Protein AF-0000000085038105 (afdb_homodimer)

Secondary structure (DSSP, 8-state):
-HHHHHHHHHHHHHHHHHHT--TTSBPPPHHHHHHHHT--HHHHHHHHHHHHHTTSEEEETTTEEEE-HHHHH---SB---SS--SHHHHB-BTTBPPEEEEEEEEEEEPPHHHHHHHT--TT-EEEEEEEEEEETTEEEEEEEEEEETTT-TT--HHHHTS-HHHHHHHHH---EEEEEEEEEEEPPPHHHHHHHT--TT--EEEEEEEEEETTS-EEEEEEEEEEGGG-EEEEEEEGGG-/-HHHHHHHHHHHHHHHHHHT--TTSBPPPHHHHHHHHT--HHHHHHHHHHHHHTTSEEEETTTEEEE-HHHHH---SB---SS--SHHHHB-BTTBPPEEEEEEEEEEEPPHHHHHHHT--TT-EEEEEEEEEEETTEEEEEEEEEEETTT-TT--HHHHTS-HHHHHHHHH---EEEEEEEEEEEPPPHHHHHHHT--TT--EEEEEEEEEETTS-EEEEEEEEEEGGG-EEEEEEEGGG-

Solvent-accessible surface area (backbone atoms only — not comparable to full-atom values): 25158 Å² total; per-residue (Å²): 113,73,71,50,53,40,50,49,52,38,50,49,51,51,51,39,58,74,70,54,71,41,85,82,39,46,55,75,52,56,69,57,47,12,62,73,70,70,48,52,56,66,50,38,49,51,29,54,47,52,37,34,69,62,38,44,27,44,49,30,77,97,75,45,44,30,53,32,54,64,52,71,70,55,74,42,30,64,41,85,54,76,68,37,67,42,62,71,44,16,44,46,56,81,93,44,71,62,44,50,43,72,73,43,80,46,78,42,71,42,47,74,67,49,18,61,66,51,69,47,52,85,86,37,45,22,37,40,39,29,32,40,32,21,42,86,85,37,49,41,32,44,35,39,37,38,32,46,32,89,80,49,72,83,74,42,75,74,52,60,38,45,58,56,55,60,50,42,28,70,79,69,70,44,36,36,28,32,34,40,36,36,39,33,32,42,54,44,47,75,65,48,24,67,66,45,72,40,55,73,40,40,32,24,19,33,46,35,37,41,32,17,30,73,59,37,45,60,47,33,42,38,40,36,41,27,40,19,93,64,36,37,45,71,48,53,49,59,57,79,80,104,114,74,72,51,53,41,49,48,53,38,52,50,50,52,51,38,57,76,68,54,72,43,86,82,40,48,54,74,53,55,69,56,48,11,62,74,67,69,47,51,55,66,48,37,48,52,29,53,46,52,37,35,70,60,38,45,28,43,48,31,78,96,74,47,44,31,53,32,53,64,52,69,71,54,74,42,28,64,42,84,83,55,69,38,67,42,61,71,49,17,46,45,57,82,93,44,70,62,43,48,43,71,75,43,80,47,79,44,72,41,47,75,65,49,18,63,65,50,70,47,54,86,86,37,44,24,36,42,39,31,34,40,33,20,40,86,84,37,50,40,33,44,36,39,36,37,33,47,32,91,79,48,74,81,74,42,73,73,51,60,38,45,60,57,56,59,49,43,27,70,78,69,71,44,38,37,26,30,35,40,36,35,38,33,32,41,55,43,49,74,66,47,24,67,65,46,71,38,56,72,42,37,30,24,18,35,44,36,38,40,33,18,30,73,59,39,45,60,46,34,44,38,41,35,41,26,40,19,93,64,38,37,46,72,49,54,49,59,57,79,80,104

Radius of gyration: 23.26 Å; Cα contacts (8 Å, |Δi|>4): 1024; chains: 2; bounding box: 57×68×51 Å

Sequence (484 aa):
MVDSVLKRVIHDLKQRILAGDFATKRLPDEQQLSEWYQVSRSTVKRAVNRLAEQGIVFRKRGAGTFINPFFLKNKSAFHYEGKNLGVTDSFQVGDSQPKSELLDYQVIAATPELQQDLFLESTDFVYQIKRLRLFDQRPIIIETGYIPIKILPALTPTVAQHSIFNYLQEIKGQSVSRSFLSISAEPSTREDQQLLNLSKTEPVGVMAGIFFLDDGTPFEVSNMRLHYQYLKYNTFVNLDQDMVDSVLKRVIHDLKQRILAGDFATKRLPDEQQLSEWYQVSRSTVKRAVNRLAEQGIVFRKRGAGTFINPFFLKNKSAFHYEGKNLGVTDSFQVGDSQPKSELLDYQVIAATPELQQDLFLESTDFVYQIKRLRLFDQRPIIIETGYIPIKILPALTPTVAQHSIFNYLQEIKGQSVSRSFLSISAEPSTREDQQLLNLSKTEPVGVMAGIFFLDDGTPFEVSNMRLHYQYLKYNTFVNLDQD

pLDDT: mean 92.11, std 8.6, range [42.41, 98.94]

Foldseek 3Di:
DLVVLLVVLLVVVLVCVLVCVDVVQFDDALVVSCVVSVHDSVSSVVSLVVCVQFVQWDADVPPHIGGDVCCNVFDAQFQQPDQARDCQRGGDDPPDGKWKDWPDKDKDQQDPVSCVQQVHDRRWIWIWTWIFIDDPNATWKTKTKIFTCVLPVPDDPVCVRDDPQVVSCVPPVKHFHDWDKDKDKDQDDPVRCVRRVDDRPFIWIKIWTWIAIPVGRTGMTMIMTGRHVNPRDDDDDDPVVD/DLVVLLVVLLVVVLVCVLVCVDVVQFDDALVVSCVVSVHDSVSSVVSLVVCVQFVQWDADVPPHIGGDVCPNVQDAQFQQPDLARDCQRGGDDPPDGKWKDWPDKDKDQQDPVSCVQQVHDRRWIWIWTWIFIDDPNATWKTKTKIFTCVLPVPDDPVCSRDDPQVVSCVPPVKHFHDWDKDKDKDQDDPVRCVRRVDDRPFIWIKIWTWIAIPVGRTGMTMIMTGRHVNPRDDDDDDPVVD

InterPro domains:
  IPR000524 Transcription regulator HTH, GntR [PF00392] (7-67)
  IPR000524 Transcription regulator HTH, GntR [PR00035] (27-41)
  IPR000524 Transcription regulator HTH, GntR [PR00035] (41-57)
  IPR000524 Transcription regulator HTH, GntR [PS50949] (3-70)
  IPR000524 Transcription regulator HTH, GntR [SM00345] (9-67)
  IPR000524 Transcription regulator HTH, GntR [cd07377] (7-68)
  IPR011663 UbiC transcription regulator-associated [PF07702] (97-227)
  IPR011663 UbiC transcription regulator-associated [SM00866] (93-232)
  IPR028978 Chorismate pyruvate-lyase/UbiC transcription regulator-associated domain superfamily [G3DSA:3.40.1410.10] (83-236)
  IPR028978 Chorismate pyruvate-lyase/UbiC transcription regulator-associated domain superfamily [SSF64288] (55-238)
  IPR036388 Winged helix-like DNA-binding domain superfamily [G3DSA:1.10.10.10] (3-71)
  IPR036390 Winged helix DNA-binding domain superfamily [SSF46785] (6-70)
  IPR050679 Bacterial HTH-type transcriptional regulator [PTHR44846] (8-235)

Nearest PDB structures (foldseek):
  3bwg-assembly1_B  TM=7.985E-01  e=4.172E-18  Bacillus subtilis subsp. subtilis str. 168
  3bwg-assembly1_A  TM=7.457E-01  e=4.289E-17  Bacillus subtilis subsp. subtilis str. 168
  4u0w-assembly1_A  TM=6.086E-01  e=1.790E-17  Bacillus subtilis subsp. subtilis str. 168
  2wv0-assembly4_G-2  TM=5.818E-01  e=1.155E-16  Bacillus subtilis
  2wv0-assembly3_F  TM=5.852E-01  e=1.545E-16  Bacillus subtilis

Organism: Levilactobacillus brevis (strain ATCC 367 / BCRC 12310 / CIP 105137 / JCM 1170 / LMG 11437 / NCIMB 947 / NCTC 947) (NCBI:txid387344)

Structure (mmCIF, N/CA/C/O backbone):
data_AF-0000000085038105-model_v1
#
loop_
_entity.id
_entity.type
_entity.pdbx_description
1 polymer 'Transcriptional regulator, GntR family'
#
loop_
_atom_site.group_PDB
_atom_site.id
_atom_site.type_symbol
_atom_site.label_atom_id
_atom_site.label_alt_id
_atom_site.label_comp_id
_atom_site.label_asym_id
_atom_site.label_entity_id
_atom_site.label_seq_id
_atom_site.pdbx_PDB_ins_code
_atom_site.Cartn_x
_atom_site.Cartn_y
_atom_site.Cartn_z
_atom_site.occupancy
_atom_site.B_iso_or_equiv
_atom_site.auth_seq_id
_atom_site.auth_comp_id
_atom_site.auth_asym_id
_atom_site.auth_atom_id
_atom_site.pdbx_PDB_model_num
ATOM 1 N N . MET A 1 1 ? -21.484 -1.63 22.109 1 42.41 1 MET A N 1
ATOM 2 C CA . MET A 1 1 ? -21.422 -2.963 22.703 1 42.41 1 MET A CA 1
ATOM 3 C C . MET A 1 1 ? -21.016 -4.004 21.672 1 42.41 1 MET A C 1
ATOM 5 O O . MET A 1 1 ? -20.188 -4.875 21.953 1 42.41 1 MET A O 1
ATOM 9 N N . VAL A 1 2 ? -21.906 -4.199 20.578 1 44.44 2 VAL A N 1
ATOM 10 C CA . VAL A 1 2 ? -21.812 -5.172 19.5 1 44.44 2 VAL A CA 1
ATOM 11 C C . VAL A 1 2 ? -20.453 -5.043 18.812 1 44.44 2 VAL A C 1
ATOM 13 O O . VAL A 1 2 ? -19.812 -6.051 18.5 1 44.44 2 VAL A O 1
ATOM 16 N N . ASP A 1 3 ? -19.969 -3.752 18.609 1 64.38 3 ASP A N 1
ATOM 17 C CA . ASP A 1 3 ? -18.734 -3.387 17.938 1 64.38 3 ASP A CA 1
ATOM 18 C C . ASP A 1 3 ? -17.516 -3.844 18.719 1 64.38 3 ASP A C 1
ATOM 20 O O . ASP A 1 3 ? -16.516 -4.289 18.141 1 64.38 3 ASP A O 1
ATOM 24 N N . SER A 1 4 ? -17.844 -4.188 19.984 1 78.94 4 SER A N 1
ATOM 25 C CA . SER A 1 4 ? -16.75 -4.52 20.891 1 78.94 4 SER A CA 1
ATOM 26 C C . SER A 1 4 ? -16.406 -6.004 20.812 1 78.94 4 SER A C 1
ATOM 28 O O . SER A 1 4 ? -15.234 -6.375 20.781 1 78.94 4 SER A O 1
ATOM 30 N N . VAL A 1 5 ? -17.531 -6.832 20.719 1 88.94 5 VAL A N 1
ATOM 31 C CA . VAL A 1 5 ? -17.297 -8.273 20.703 1 88.94 5 VAL A CA 1
ATOM 32 C C . VAL A 1 5 ? -16.609 -8.672 19.406 1 88.94 5 VAL A C 1
ATOM 34 O O . VAL A 1 5 ? -15.664 -9.469 19.406 1 88.94 5 VAL A O 1
ATOM 37 N N . LEU A 1 6 ? -17.125 -8.148 18.328 1 90.81 6 LEU A N 1
ATOM 38 C CA . LEU A 1 6 ? -16.531 -8.414 17.031 1 90.81 6 LEU A CA 1
ATOM 39 C C . LEU A 1 6 ? -15.055 -8.062 17.031 1 90.81 6 LEU A C 1
ATOM 41 O O . LEU A 1 6 ? -14.227 -8.867 16.578 1 90.81 6 LEU A O 1
ATOM 45 N N . LYS A 1 7 ? -14.781 -6.938 17.547 1 88 7 LYS A N 1
ATOM 46 C CA . LYS A 1 7 ? -13.398 -6.488 17.594 1 88 7 LYS A CA 1
ATOM 47 C C . LYS A 1 7 ? -12.547 -7.434 18.438 1 88 7 LYS A C 1
ATOM 49 O O . LYS A 1 7 ? -11.398 -7.727 18.094 1 88 7 LYS A O 1
ATOM 54 N N . ARG A 1 8 ? -13.141 -7.84 19.484 1 90.69 8 ARG A N 1
ATOM 55 C CA . ARG A 1 8 ? -12.43 -8.758 20.375 1 90.69 8 ARG A CA 1
ATOM 56 C C . ARG A 1 8 ? -12.133 -10.078 19.672 1 90.69 8 ARG A C 1
ATOM 58 O O . ARG A 1 8 ? -11.023 -10.609 19.797 1 90.69 8 ARG A O 1
ATOM 65 N N . VAL A 1 9 ? -13.102 -10.609 19.031 1 94.19 9 VAL A N 1
ATOM 66 C CA . VAL A 1 9 ? -12.938 -11.875 18.328 1 94.19 9 VAL A CA 1
ATOM 67 C C . VAL A 1 9 ? -11.867 -11.727 17.25 1 94.19 9 VAL A C 1
ATOM 69 O O . VAL A 1 9 ? -10.984 -12.578 17.125 1 94.19 9 VAL A O 1
ATOM 72 N N . ILE A 1 10 ? -11.953 -10.641 16.484 1 92.12 10 ILE A N 1
ATOM 73 C CA . ILE A 1 10 ? -10.992 -10.383 15.422 1 92.12 10 ILE A CA 1
ATOM 74 C C . ILE A 1 10 ? -9.578 -10.305 16.016 1 92.12 10 ILE A C 1
ATOM 76 O O . ILE A 1 10 ? -8.656 -10.953 15.5 1 92.12 10 ILE A O 1
ATOM 80 N N . HIS A 1 11 ? -9.477 -9.586 17.047 1 89 11 HIS A N 1
ATOM 81 C CA . HIS A 1 11 ? -8.18 -9.391 17.688 1 89 11 HIS A CA 1
ATOM 82 C C . HIS A 1 11 ? -7.613 -10.711 18.188 1 89 11 HIS A C 1
ATOM 84 O O . HIS A 1 11 ? -6.449 -11.031 17.938 1 89 11 HIS A O 1
ATOM 90 N N . ASP A 1 12 ? -8.391 -11.414 18.859 1 93.44 12 ASP A N 1
ATOM 91 C CA . ASP A 1 12 ? -7.926 -12.672 19.422 1 93.44 12 ASP A CA 1
ATOM 92 C C . ASP A 1 12 ? -7.547 -13.664 18.312 1 93.44 12 ASP A C 1
ATOM 94 O O . ASP A 1 12 ? -6.516 -14.336 18.406 1 93.44 12 ASP A O 1
ATOM 98 N N . LEU A 1 13 ? -8.336 -13.773 17.375 1 94.12 13 LEU A N 1
ATOM 99 C CA . LEU A 1 13 ? -8.055 -14.688 16.266 1 94.12 13 LEU A CA 1
ATOM 100 C C . LEU A 1 13 ? -6.742 -14.32 15.578 1 94.12 13 LEU A C 1
ATOM 102 O O . LEU A 1 13 ? -5.938 -15.195 15.258 1 94.12 13 LEU A O 1
ATOM 106 N N . LYS A 1 14 ? -6.578 -13.023 15.344 1 90.12 14 LYS A N 1
ATOM 107 C CA . LYS A 1 14 ? -5.336 -12.555 14.734 1 90.12 14 LYS A CA 1
ATOM 108 C C . LYS A 1 14 ? -4.129 -12.938 15.586 1 90.12 14 LYS A C 1
ATOM 110 O O . LYS A 1 14 ? -3.111 -13.391 15.062 1 90.12 14 LYS A O 1
ATOM 115 N N . GLN A 1 15 ? -4.234 -12.828 16.859 1 89.44 15 GLN A N 1
ATOM 116 C CA . GLN A 1 15 ? -3.148 -13.172 17.781 1 89.44 15 GLN A CA 1
ATOM 117 C C . GLN A 1 15 ? -2.855 -14.664 17.75 1 89.44 15 GLN A C 1
ATOM 119 O O . GLN A 1 15 ? -1.692 -15.078 17.766 1 89.44 15 GLN A O 1
ATOM 124 N N . ARG A 1 16 ? -3.855 -15.414 17.703 1 92.75 16 ARG A N 1
ATOM 125 C CA . ARG A 1 16 ? -3.688 -16.859 17.656 1 92.75 16 ARG A CA 1
ATOM 126 C C . ARG A 1 16 ? -3.029 -17.297 16.359 1 92.75 16 ARG A C 1
ATOM 128 O O . ARG A 1 16 ? -2.191 -18.203 16.344 1 92.75 16 ARG A O 1
ATOM 135 N N . ILE A 1 17 ? -3.395 -16.641 15.312 1 92.12 17 ILE A N 1
ATOM 136 C CA . ILE A 1 17 ? -2.795 -16.938 14.016 1 92.12 17 ILE A CA 1
ATOM 137 C C . ILE A 1 17 ? -1.301 -16.609 14.055 1 92.12 17 ILE A C 1
ATOM 139 O O . ILE A 1 17 ? -0.475 -17.438 13.641 1 92.12 17 ILE A O 1
ATOM 143 N N . LEU A 1 18 ? -1.013 -15.484 14.617 1 86.62 18 LEU A N 1
ATOM 144 C CA . LEU A 1 18 ? 0.376 -15.039 14.68 1 86.62 18 LEU A CA 1
ATOM 145 C C . LEU A 1 18 ? 1.188 -15.945 15.609 1 86.62 18 LEU A C 1
ATOM 147 O O . LEU A 1 18 ? 2.379 -16.156 15.383 1 86.62 18 LEU A O 1
ATOM 151 N N . ALA A 1 19 ? 0.519 -16.516 16.594 1 89.25 19 ALA A N 1
ATOM 152 C CA . ALA A 1 19 ? 1.173 -17.375 17.578 1 89.25 19 ALA A CA 1
ATOM 153 C C . ALA A 1 19 ? 1.364 -18.797 17.047 1 89.25 19 ALA A C 1
ATOM 155 O O . ALA A 1 19 ? 2.035 -19.609 17.672 1 89.25 19 ALA A O 1
ATOM 156 N N . GLY A 1 20 ? 0.79 -19.047 15.945 1 89 20 GLY A N 1
ATOM 157 C CA . GLY A 1 20 ? 0.942 -20.359 15.344 1 89 20 GLY A CA 1
ATOM 158 C C . GLY A 1 20 ? 0.026 -21.406 15.961 1 89 20 GLY A C 1
ATOM 159 O O . GLY A 1 20 ? 0.342 -22.594 15.953 1 89 20 GLY A O 1
ATOM 160 N N . ASP A 1 21 ? -1.088 -20.969 16.422 1 91.75 21 ASP A N 1
ATOM 161 C CA . ASP A 1 21 ? -2 -21.859 17.141 1 91.75 21 ASP A CA 1
ATOM 162 C C . ASP A 1 21 ? -2.672 -22.828 16.172 1 91.75 21 ASP A C 1
ATOM 164 O O . ASP A 1 21 ? -3.264 -23.828 16.594 1 91.75 21 ASP A O 1
ATOM 168 N N . PHE A 1 22 ? -2.578 -22.594 14.953 1 92.5 22 PHE A N 1
ATOM 169 C CA . PHE A 1 22 ? -3.23 -23.453 13.961 1 92.5 22 PHE A CA 1
ATOM 170 C C . PHE A 1 22 ? -2.199 -24.203 13.125 1 92.5 22 PHE A C 1
ATOM 172 O O . PHE A 1 22 ? -1.758 -23.703 12.086 1 92.5 22 PHE A O 1
ATOM 179 N N . ALA A 1 23 ? -1.963 -25.359 13.453 1 84.06 23 ALA A N 1
ATOM 180 C CA . ALA A 1 23 ? -0.87 -26.156 12.906 1 84.06 23 ALA A CA 1
ATOM 181 C C . ALA A 1 23 ? -1.077 -26.422 11.414 1 84.06 23 ALA A C 1
ATOM 183 O O . ALA A 1 23 ? -0.118 -26.438 10.641 1 84.06 23 ALA A O 1
ATOM 184 N N . THR A 1 24 ? -2.273 -26.641 11.008 1 82.81 24 THR A N 1
ATOM 185 C CA . THR A 1 24 ? -2.551 -27.016 9.625 1 82.81 24 THR A CA 1
ATOM 186 C C . THR A 1 24 ? -2.775 -25.766 8.773 1 82.81 24 THR A C 1
ATOM 188 O O . THR A 1 24 ? -3.129 -25.859 7.598 1 82.81 24 THR A O 1
ATOM 191 N N . LYS A 1 25 ? -2.6 -24.609 9.312 1 87.31 25 LYS A N 1
ATOM 192 C CA . LYS A 1 25 ? -2.861 -23.328 8.664 1 87.31 25 LYS A CA 1
ATOM 193 C C . LYS A 1 25 ? -4.32 -23.203 8.227 1 87.31 25 LYS A C 1
ATOM 195 O O . LYS A 1 25 ? -4.648 -22.422 7.336 1 87.31 25 LYS A O 1
ATOM 200 N N . ARG A 1 26 ? -5.133 -24.047 8.805 1 93 26 ARG A N 1
ATOM 201 C CA . ARG A 1 26 ? -6.578 -24.016 8.586 1 93 26 ARG A CA 1
ATOM 202 C C . ARG A 1 26 ? -7.309 -23.562 9.844 1 93 26 ARG A C 1
ATOM 204 O O . ARG A 1 26 ? -7.016 -24.031 10.945 1 93 26 ARG A O 1
ATOM 211 N N . LEU A 1 27 ? -8.211 -22.609 9.625 1 95.12 27 LEU A N 1
ATOM 212 C CA . LEU A 1 27 ? -9.031 -22.188 10.75 1 95.12 27 LEU A CA 1
ATOM 213 C C . LEU A 1 27 ? -10.156 -23.188 11.016 1 95.12 27 LEU A C 1
ATOM 215 O O . LEU A 1 27 ? -10.656 -23.812 10.086 1 95.12 27 LEU A O 1
ATOM 219 N N . PRO A 1 28 ? -10.57 -23.25 12.281 1 95.19 28 PRO A N 1
ATOM 220 C CA . PRO A 1 28 ? -11.812 -23.984 12.547 1 95.19 28 PRO A CA 1
ATOM 221 C C . PRO A 1 28 ? -13 -23.406 11.781 1 95.19 28 PRO A C 1
ATOM 223 O O . PRO A 1 28 ? -12.969 -22.234 11.359 1 95.19 28 PRO A O 1
ATOM 226 N N . ASP A 1 29 ? -13.945 -24.25 11.57 1 93.62 29 ASP A N 1
ATOM 227 C CA . ASP A 1 29 ? -15.109 -23.75 10.844 1 93.62 29 ASP A CA 1
ATOM 228 C C . ASP A 1 29 ? -15.906 -22.766 11.703 1 93.62 29 ASP A C 1
ATOM 230 O O . ASP A 1 29 ? -15.602 -22.578 12.883 1 93.62 29 ASP A O 1
ATOM 234 N N . GLU A 1 30 ? -16.875 -22.125 11.086 1 93.62 30 GLU A N 1
ATOM 235 C CA . GLU A 1 30 ? -17.609 -21.047 11.734 1 93.62 30 GLU A CA 1
ATOM 236 C C . GLU A 1 30 ? -18.375 -21.547 12.953 1 93.62 30 GLU A C 1
ATOM 238 O O . GLU A 1 30 ? -18.5 -20.844 13.953 1 93.62 30 GLU A O 1
ATOM 243 N N . GLN A 1 31 ? -18.891 -22.781 12.891 1 95 31 GLN A N 1
ATOM 244 C CA . GLN A 1 31 ? -19.594 -23.359 14.031 1 95 31 GLN A CA 1
ATOM 245 C C . GLN A 1 31 ? -18.656 -23.562 15.211 1 95 31 GLN A C 1
ATOM 247 O O . GLN A 1 31 ? -18.984 -23.203 16.344 1 95 31 GLN A O 1
ATOM 252 N N . GLN A 1 32 ? -17.562 -24.109 14.977 1 96.69 32 GLN A N 1
ATOM 253 C CA . GLN A 1 32 ? -16.562 -24.344 16 1 96.69 32 GLN A CA 1
ATOM 254 C C . GLN A 1 32 ? -16.109 -23.047 16.641 1 96.69 32 GLN A C 1
ATOM 256 O O . GLN A 1 32 ? -15.969 -22.953 17.859 1 96.69 32 GLN A O 1
ATOM 261 N N . LEU A 1 33 ? -15.859 -22.016 15.844 1 96.38 33 LEU A N 1
ATOM 262 C CA . LEU A 1 33 ? -15.414 -20.719 16.344 1 96.38 33 LEU A CA 1
ATOM 263 C C . LEU A 1 33 ? -16.5 -20.062 17.188 1 96.38 33 LEU A C 1
ATOM 265 O O . LEU A 1 33 ? -16.203 -19.406 18.188 1 96.38 33 LEU A O 1
ATOM 269 N N . SER A 1 34 ? -17.672 -20.219 16.688 1 96.94 34 SER A N 1
ATOM 270 C CA . SER A 1 34 ? -18.797 -19.703 17.453 1 96.94 34 SER A CA 1
ATOM 271 C C . SER A 1 34 ? -18.844 -20.297 18.859 1 96.94 34 SER A C 1
ATOM 273 O O . SER A 1 34 ? -19.047 -19.594 19.844 1 96.94 34 SER A O 1
ATOM 275 N N . GLU A 1 35 ? -18.656 -21.531 18.969 1 96.88 35 GLU A N 1
ATOM 276 C CA . GLU A 1 35 ? -18.641 -22.234 20.25 1 96.88 35 GLU A CA 1
ATOM 277 C C . GLU A 1 35 ? -17.453 -21.812 21.094 1 96.88 35 GLU A C 1
ATOM 279 O O . GLU A 1 35 ? -17.594 -21.562 22.297 1 96.88 35 GLU A O 1
ATOM 284 N N . TRP A 1 36 ? -16.359 -21.672 20.469 1 95.25 36 TRP A N 1
ATOM 285 C CA . TRP A 1 36 ? -15.117 -21.312 21.156 1 95.25 36 TRP A CA 1
ATOM 286 C C . TRP A 1 36 ? -15.234 -19.938 21.812 1 95.25 36 TRP A C 1
ATOM 288 O O . TRP A 1 36 ? -14.836 -19.766 22.953 1 95.25 36 TRP A O 1
ATOM 298 N N . TYR A 1 37 ? -15.82 -19.031 21.062 1 95.75 37 TYR A N 1
ATOM 299 C CA . TYR A 1 37 ? -15.867 -17.656 21.531 1 95.75 37 TYR A CA 1
ATOM 300 C C . TYR A 1 37 ? -17.188 -17.344 22.219 1 95.75 37 TYR A C 1
ATOM 302 O O . TYR A 1 37 ? -17.391 -16.266 22.766 1 95.75 37 TYR A O 1
ATOM 310 N N . GLN A 1 38 ? -18.094 -18.266 22.078 1 96.31 38 GLN A N 1
ATOM 311 C CA . GLN A 1 38 ? -19.422 -18.094 22.656 1 96.31 38 GLN A CA 1
ATOM 312 C C . GLN A 1 38 ? -20.109 -16.859 22.078 1 96.31 38 GLN A C 1
ATOM 314 O O . GLN A 1 38 ? -20.609 -16.016 22.844 1 96.31 38 GLN A O 1
ATOM 319 N N . VAL A 1 39 ? -20.047 -16.781 20.766 1 96.81 39 VAL A N 1
ATOM 320 C CA . VAL A 1 39 ? -20.703 -15.719 20.031 1 96.81 39 VAL A CA 1
ATOM 321 C C . VAL A 1 39 ? -21.516 -16.312 18.875 1 96.81 39 VAL A C 1
ATOM 323 O O . VAL A 1 39 ? -21.406 -17.5 18.578 1 96.81 39 VAL A O 1
ATOM 326 N N . SER A 1 40 ? -22.375 -15.5 18.281 1 95.75 40 SER A N 1
ATOM 327 C CA . SER A 1 40 ? -23.219 -15.961 17.188 1 95.75 40 SER A CA 1
ATOM 328 C C . SER A 1 40 ? -22.375 -16.312 15.961 1 95.75 40 SER A C 1
ATOM 330 O O . SER A 1 40 ? -21.25 -15.828 15.805 1 95.75 40 SER A O 1
ATOM 332 N N . ARG A 1 41 ? -22.984 -17.141 15.148 1 95 41 ARG A N 1
ATOM 333 C CA . ARG A 1 41 ? -22.359 -17.484 13.875 1 95 41 ARG A CA 1
ATOM 334 C C . ARG A 1 41 ? -22.172 -16.25 13.008 1 95 41 ARG A C 1
ATOM 336 O O . ARG A 1 41 ? -21.188 -16.125 12.273 1 95 41 ARG A O 1
ATOM 343 N N . SER A 1 42 ? -23.078 -15.375 13.172 1 95.25 42 SER A N 1
ATOM 344 C CA . SER A 1 42 ? -23 -14.148 12.391 1 95.25 42 SER A CA 1
ATOM 345 C C . SER A 1 42 ? -21.797 -13.305 12.812 1 95.25 42 SER A C 1
ATOM 347 O O . SER A 1 42 ? -21.141 -12.703 11.969 1 95.25 42 SER A O 1
ATOM 349 N N . THR A 1 43 ? -21.531 -13.297 14.062 1 95.19 43 THR A N 1
ATOM 350 C CA . THR A 1 43 ? -20.375 -12.578 14.594 1 95.19 43 THR A CA 1
ATOM 351 C C . THR A 1 43 ? -19.078 -13.195 14.094 1 95.19 43 THR A C 1
ATOM 353 O O . THR A 1 43 ? -18.172 -12.484 13.656 1 95.19 43 THR A O 1
ATOM 356 N N . VAL A 1 44 ? -19.062 -14.461 14.109 1 95.62 44 VAL A N 1
ATOM 357 C CA . VAL A 1 44 ? -17.875 -15.172 13.648 1 95.62 44 VAL A CA 1
ATOM 358 C C . VAL A 1 44 ? -17.672 -14.938 12.156 1 95.62 44 VAL A C 1
ATOM 360 O O . VAL A 1 44 ? -16.562 -14.672 11.703 1 95.62 44 VAL A O 1
ATOM 363 N N . LYS A 1 45 ? -18.781 -15.016 11.453 1 94.81 45 LYS A N 1
ATOM 364 C CA . LYS A 1 45 ? -18.703 -14.781 10.016 1 94.81 45 LYS A CA 1
ATOM 365 C C . LYS A 1 45 ? -18.156 -13.398 9.703 1 94.81 45 LYS A C 1
ATOM 367 O O . LYS A 1 45 ? -17.281 -13.242 8.836 1 94.81 45 LYS A O 1
ATOM 372 N N . ARG A 1 46 ? -18.578 -12.484 10.422 1 93.5 46 ARG A N 1
ATOM 373 C CA . ARG A 1 46 ? -18.109 -11.117 10.242 1 93.5 46 ARG A CA 1
ATOM 374 C C . ARG A 1 46 ? -16.625 -11 10.602 1 93.5 46 ARG A C 1
ATOM 376 O O . ARG A 1 46 ? -15.875 -10.312 9.906 1 93.5 46 ARG A O 1
ATOM 383 N N . ALA A 1 47 ? -16.281 -11.633 11.609 1 94.44 47 ALA A N 1
ATOM 384 C CA . ALA A 1 47 ? -14.883 -11.594 12.047 1 94.44 47 ALA A CA 1
ATOM 385 C C . ALA A 1 47 ? -13.961 -12.219 11.008 1 94.44 47 ALA A C 1
ATOM 387 O O . ALA A 1 47 ? -12.945 -11.625 10.633 1 94.44 47 ALA A O 1
ATOM 388 N N . VAL A 1 48 ? -14.383 -13.336 10.531 1 94.19 48 VAL A N 1
ATOM 389 C CA . VAL A 1 48 ? -13.578 -14.055 9.547 1 94.19 48 VAL A CA 1
ATOM 390 C C . VAL A 1 48 ? -13.539 -13.273 8.242 1 94.19 48 VAL A C 1
ATOM 392 O O . VAL A 1 48 ? -12.5 -13.203 7.582 1 94.19 48 VAL A O 1
ATOM 395 N N . ASN A 1 49 ? -14.648 -12.641 7.926 1 90.19 49 ASN A N 1
ATOM 396 C CA . ASN A 1 49 ? -14.688 -11.805 6.734 1 90.19 49 ASN A CA 1
ATOM 397 C C . ASN A 1 49 ? -13.727 -10.617 6.844 1 90.19 49 ASN A C 1
ATOM 399 O O . ASN A 1 49 ? -13.055 -10.266 5.871 1 90.19 49 ASN A O 1
ATOM 403 N N . ARG A 1 50 ? -13.664 -10.062 7.961 1 88.12 50 ARG A N 1
ATOM 404 C CA . ARG A 1 50 ? -12.758 -8.953 8.188 1 88.12 50 ARG A CA 1
ATOM 405 C C . ARG A 1 50 ? -11.305 -9.391 8.023 1 88.12 50 ARG A C 1
ATOM 407 O O . ARG A 1 50 ? -10.5 -8.68 7.414 1 88.12 50 ARG A O 1
ATOM 414 N N . LEU A 1 51 ? -11.008 -10.523 8.539 1 90.56 51 LEU A N 1
ATOM 415 C CA . LEU A 1 51 ? -9.664 -11.055 8.391 1 90.56 51 LEU A CA 1
ATOM 416 C C . LEU A 1 51 ? -9.344 -11.344 6.926 1 90.56 51 LEU A C 1
ATOM 418 O O . LEU A 1 51 ? -8.219 -11.141 6.477 1 90.56 51 LEU A O 1
ATOM 422 N N . ALA A 1 52 ? -10.367 -11.781 6.25 1 88.81 52 ALA A N 1
ATOM 423 C CA . ALA A 1 52 ? -10.203 -12.062 4.824 1 88.81 52 ALA A CA 1
ATOM 424 C C . ALA A 1 52 ? -9.977 -10.773 4.035 1 88.81 52 ALA A C 1
ATOM 426 O O . ALA A 1 52 ? -9.141 -10.734 3.125 1 88.81 52 ALA A O 1
ATOM 427 N N . GLU A 1 53 ? -10.641 -9.766 4.445 1 82.12 53 GLU A N 1
ATOM 428 C CA . GLU A 1 53 ? -10.523 -8.461 3.791 1 82.12 53 GLU A CA 1
ATOM 429 C C . GLU A 1 53 ? -9.141 -7.855 4.008 1 82.12 53 GLU A C 1
ATOM 431 O O . GLU A 1 53 ? -8.727 -6.961 3.271 1 82.12 53 GLU A O 1
ATOM 436 N N . GLN A 1 54 ? -8.492 -8.375 4.98 1 82.31 54 GLN A N 1
ATOM 437 C CA . GLN A 1 54 ? -7.148 -7.898 5.281 1 82.31 54 GLN A CA 1
ATOM 438 C C . GLN A 1 54 ? -6.09 -8.828 4.703 1 82.31 54 GLN A C 1
ATOM 440 O O . GLN A 1 54 ? -4.891 -8.594 4.867 1 82.31 54 GLN A O 1
ATOM 445 N N . GLY A 1 55 ? -6.594 -9.875 4.098 1 87.19 55 GLY A N 1
ATOM 446 C CA . GLY A 1 55 ? -5.676 -10.82 3.482 1 87.19 55 GLY A CA 1
ATOM 447 C C . GLY A 1 55 ? -5.023 -11.758 4.484 1 87.19 55 GLY A C 1
ATOM 448 O O . GLY A 1 55 ? -4.039 -12.43 4.164 1 87.19 55 GLY A O 1
ATOM 449 N N . ILE A 1 56 ? -5.496 -11.781 5.672 1 89 56 ILE A N 1
ATOM 450 C CA . ILE A 1 56 ? -4.922 -12.617 6.723 1 89 56 ILE A CA 1
ATOM 451 C C . ILE A 1 56 ? -5.305 -14.07 6.496 1 89 56 ILE A C 1
ATOM 453 O O . ILE A 1 56 ? -4.496 -14.977 6.723 1 89 56 ILE A O 1
ATOM 457 N N . VAL A 1 57 ? -6.555 -14.227 6.039 1 92.56 57 VAL A N 1
ATOM 458 C CA . VAL A 1 57 ? -7.039 -15.562 5.695 1 92.56 57 VAL A CA 1
ATOM 459 C C . VAL A 1 57 ? -7.684 -15.531 4.309 1 92.56 57 VAL A C 1
ATOM 461 O O . VAL A 1 57 ? -7.969 -14.461 3.773 1 92.56 57 VAL A O 1
ATOM 464 N N . PHE A 1 58 ? -7.812 -16.641 3.727 1 89 58 PHE A N 1
ATOM 465 C CA . PHE A 1 58 ? -8.562 -16.766 2.484 1 89 58 PHE A CA 1
ATOM 466 C C . PHE A 1 58 ? -9.469 -18 2.514 1 89 58 PHE A C 1
ATOM 468 O O . PHE A 1 58 ? -9.125 -19.016 3.127 1 89 58 PHE A O 1
ATOM 475 N N . ARG A 1 59 ? -10.617 -17.875 1.845 1 88 59 ARG A N 1
ATOM 476 C CA . ARG A 1 59 ? -11.602 -18.953 1.774 1 88 59 ARG A CA 1
ATOM 477 C C . ARG A 1 59 ? -11.492 -19.703 0.454 1 88 59 ARG A C 1
ATOM 479 O O . ARG A 1 59 ? -11.367 -19.094 -0.608 1 88 59 ARG A O 1
ATOM 486 N N . LYS A 1 60 ? -11.367 -20.953 0.582 1 82.62 60 LYS A N 1
ATOM 487 C CA . LYS A 1 60 ? -11.469 -21.828 -0.58 1 82.62 60 LYS A CA 1
ATOM 488 C C . LYS A 1 60 ? -12.812 -22.547 -0.612 1 82.62 60 LYS A C 1
ATOM 490 O O . LYS A 1 60 ? -13.133 -23.312 0.3 1 82.62 60 LYS A O 1
ATOM 495 N N . ARG A 1 61 ? -13.453 -22.234 -1.691 1 81.44 61 ARG A N 1
ATOM 496 C CA . ARG A 1 61 ? -14.789 -22.812 -1.804 1 81.44 61 ARG A CA 1
ATOM 497 C C . ARG A 1 61 ? -14.758 -24.312 -1.615 1 81.44 61 ARG A C 1
ATOM 499 O O . ARG A 1 61 ? -13.984 -25.016 -2.27 1 81.44 61 ARG A O 1
ATOM 506 N N . GLY A 1 62 ? -15.578 -24.719 -0.73 1 81.44 62 GLY A N 1
ATOM 507 C CA . GLY A 1 62 ? -15.75 -26.141 -0.497 1 81.44 62 GLY A CA 1
ATOM 508 C C . GLY A 1 62 ? -14.648 -26.75 0.358 1 81.44 62 GLY A C 1
ATOM 509 O O . GLY A 1 62 ? -14.703 -27.922 0.723 1 81.44 62 GLY A O 1
ATOM 510 N N . ALA A 1 63 ? -13.617 -25.984 0.721 1 85.5 63 ALA A N 1
ATOM 511 C CA . ALA A 1 63 ? -12.477 -26.531 1.453 1 85.5 63 ALA A CA 1
ATOM 512 C C . ALA A 1 63 ? -12.359 -25.906 2.836 1 85.5 63 ALA A C 1
ATOM 514 O O . ALA A 1 63 ? -12.039 -26.578 3.812 1 85.5 63 ALA A O 1
ATOM 515 N N . GLY A 1 64 ? -12.68 -24.609 2.896 1 90.62 64 GLY A N 1
ATOM 516 C CA . GLY A 1 64 ? -12.602 -23.953 4.191 1 90.62 64 GLY A CA 1
ATOM 517 C C . GLY A 1 64 ? -11.812 -22.656 4.16 1 90.62 64 GLY A C 1
ATOM 518 O O . GLY A 1 64 ? -11.672 -22.047 3.104 1 90.62 64 GLY A O 1
ATOM 519 N N . THR A 1 65 ? -11.445 -22.203 5.434 1 93.5 65 THR A N 1
ATOM 520 C CA . THR A 1 65 ? -10.711 -20.953 5.594 1 93.5 65 THR A CA 1
ATOM 521 C C . THR A 1 65 ? -9.266 -21.219 6 1 93.5 65 THR A C 1
ATOM 523 O O . THR A 1 65 ? -9.016 -21.938 6.969 1 93.5 65 THR A O 1
ATOM 526 N N . PHE A 1 66 ? -8.375 -20.672 5.277 1 93.62 66 PHE A N 1
ATOM 527 C CA . PHE A 1 66 ? -6.961 -20.953 5.484 1 93.62 66 PHE A CA 1
ATOM 528 C C . PHE A 1 66 ? -6.203 -19.672 5.812 1 93.62 66 PHE A C 1
ATOM 530 O O . PHE A 1 66 ? -6.57 -18.594 5.348 1 93.62 66 PHE A O 1
ATOM 537 N N . ILE A 1 67 ? -5.109 -19.844 6.535 1 92.94 67 ILE A N 1
ATOM 538 C CA . ILE A 1 67 ? -4.242 -18.734 6.883 1 92.94 67 ILE A CA 1
ATOM 539 C C . ILE A 1 67 ? -3.299 -18.422 5.719 1 92.94 67 ILE A C 1
ATOM 541 O O . ILE A 1 67 ? -2.711 -19.344 5.133 1 92.94 67 ILE A O 1
ATOM 545 N N . ASN A 1 68 ? -3.215 -17.172 5.418 1 90.12 68 ASN A N 1
ATOM 546 C CA . ASN A 1 68 ? -2.303 -16.734 4.367 1 90.12 68 ASN A CA 1
ATOM 547 C C . ASN A 1 68 ? -0.847 -16.828 4.812 1 90.12 68 ASN A C 1
ATOM 549 O O . ASN A 1 68 ? -0.422 -16.109 5.723 1 90.12 68 ASN A O 1
ATOM 553 N N . PRO A 1 69 ? -0.112 -17.641 4.168 1 88.06 69 PRO A N 1
ATOM 554 C CA . PRO A 1 69 ? 1.281 -17.797 4.594 1 88.06 69 PRO A CA 1
ATOM 555 C C . PRO A 1 69 ? 2.084 -16.5 4.473 1 88.06 69 PRO A C 1
ATOM 557 O O . PRO A 1 69 ? 3.02 -16.281 5.246 1 88.06 69 PRO A O 1
ATOM 560 N N . PHE A 1 70 ? 1.716 -15.695 3.541 1 87.19 70 PHE A N 1
ATOM 561 C CA . PHE A 1 70 ? 2.469 -14.469 3.34 1 87.19 70 PHE A CA 1
ATOM 562 C C . PHE A 1 70 ? 2.205 -13.477 4.469 1 87.19 70 PHE A C 1
ATOM 564 O O . PHE A 1 70 ? 3.047 -12.633 4.773 1 87.19 70 PHE A O 1
ATOM 571 N N . PHE A 1 71 ? 1.092 -13.562 5.047 1 86.25 71 PHE A N 1
ATOM 572 C CA . PHE A 1 71 ? 0.82 -12.758 6.234 1 86.25 71 PHE A CA 1
ATOM 573 C C . PHE A 1 71 ? 1.74 -13.156 7.379 1 86.25 71 PHE A C 1
ATOM 575 O O . PHE A 1 71 ? 2.268 -12.297 8.086 1 86.25 71 PHE A O 1
ATOM 582 N N . LEU A 1 72 ? 2.02 -14.383 7.477 1 83.94 72 LEU A N 1
ATOM 583 C CA . LEU A 1 72 ? 2.855 -14.898 8.555 1 83.94 72 LEU A CA 1
ATOM 584 C C . LEU A 1 72 ? 4.328 -14.594 8.297 1 83.94 72 LEU A C 1
ATOM 586 O O . LEU A 1 72 ? 5.082 -14.312 9.227 1 83.94 72 LEU A O 1
ATOM 590 N N . LYS A 1 73 ? 4.707 -14.656 7.105 1 81.75 73 LYS A N 1
ATOM 591 C CA . LYS A 1 73 ? 6.109 -14.516 6.723 1 81.75 73 LYS A CA 1
ATOM 592 C C . LYS A 1 73 ? 6.531 -13.047 6.734 1 81.75 73 LYS A C 1
ATOM 594 O O . LYS A 1 73 ? 7.688 -12.734 7.027 1 81.75 73 LYS A O 1
ATOM 599 N N . ASN A 1 74 ? 5.605 -12.273 6.316 1 72.25 74 ASN A N 1
ATOM 600 C CA . ASN A 1 74 ? 5.992 -10.875 6.102 1 72.25 74 ASN A CA 1
ATOM 601 C C . ASN A 1 74 ? 5.477 -9.977 7.219 1 72.25 74 ASN A C 1
ATOM 603 O O . ASN A 1 74 ? 4.523 -9.219 7.023 1 72.25 74 ASN A O 1
ATOM 607 N N . LYS A 1 75 ? 6.254 -10.078 8.242 1 73.38 75 LYS A N 1
ATOM 608 C CA . LYS A 1 75 ? 5.879 -9.203 9.352 1 73.38 75 LYS A CA 1
ATOM 609 C C . LYS A 1 75 ? 6.211 -7.746 9.031 1 73.38 75 LYS A C 1
ATOM 611 O O . LYS A 1 75 ? 7.383 -7.379 8.938 1 73.38 75 LYS A O 1
ATOM 616 N N . SER A 1 76 ? 5.18 -7.039 8.633 1 77.38 76 SER A N 1
ATOM 617 C CA . SER A 1 76 ? 5.328 -5.617 8.328 1 77.38 76 SER A CA 1
ATOM 618 C C . SER A 1 76 ? 5.652 -4.816 9.586 1 77.38 76 SER A C 1
ATOM 620 O O . SER A 1 76 ? 5.191 -5.156 10.68 1 77.38 76 SER A O 1
ATOM 622 N N . ALA A 1 77 ? 6.562 -3.859 9.359 1 81.12 77 ALA A N 1
ATOM 623 C CA . ALA A 1 77 ? 6.801 -2.918 10.453 1 81.12 77 ALA A CA 1
ATOM 624 C C . ALA A 1 77 ? 5.598 -1.999 10.656 1 81.12 77 ALA A C 1
ATOM 626 O O . ALA A 1 77 ? 5.488 -1.325 11.68 1 81.12 77 ALA A O 1
ATOM 627 N N . PHE A 1 78 ? 4.766 -1.978 9.695 1 82.5 78 PHE A N 1
ATOM 628 C CA . PHE A 1 78 ? 3.605 -1.099 9.75 1 82.5 78 PHE A CA 1
ATOM 629 C C . PHE A 1 78 ? 2.391 -1.839 10.297 1 82.5 78 PHE A C 1
ATOM 631 O O . PHE A 1 78 ? 1.929 -2.812 9.703 1 82.5 78 PHE A O 1
ATOM 638 N N . HIS A 1 79 ? 2.002 -1.471 11.453 1 78.19 79 HIS A N 1
ATOM 639 C CA . HIS A 1 79 ? 0.855 -2.039 12.156 1 78.19 79 HIS A CA 1
ATOM 640 C C . HIS A 1 79 ? -0.063 -0.945 12.688 1 78.19 79 HIS A C 1
ATOM 642 O O . HIS A 1 79 ? 0.398 -0.003 13.336 1 78.19 79 HIS A O 1
ATOM 648 N N . TYR A 1 80 ? -1.209 -0.926 12.312 1 75.69 80 TYR A N 1
ATOM 649 C CA . TYR A 1 80 ? -2.148 0.123 12.695 1 75.69 80 TYR A CA 1
ATOM 650 C C . TYR A 1 80 ? -2.945 -0.283 13.93 1 75.69 80 TYR A C 1
ATOM 652 O O . TYR A 1 80 ? -4.074 -0.764 13.82 1 75.69 80 TYR A O 1
ATOM 660 N N . GLU A 1 81 ? -2.139 -0.26 15.031 1 69.69 81 GLU A N 1
ATOM 661 C CA . GLU A 1 81 ? -2.766 -0.573 16.312 1 69.69 81 GLU A CA 1
ATOM 662 C C . GLU A 1 81 ? -3.059 0.696 17.109 1 69.69 81 GLU A C 1
ATOM 664 O O . GLU A 1 81 ? -2.305 1.668 17.031 1 69.69 81 GLU A O 1
ATOM 669 N N . GLY A 1 82 ? -4.324 1.123 17.219 1 73.5 82 GLY A N 1
ATOM 670 C CA . GLY A 1 82 ? -4.684 2.283 18.016 1 73.5 82 GLY A CA 1
ATOM 671 C C . GLY A 1 82 ? -5.648 3.219 17.312 1 73.5 82 GLY A C 1
ATOM 672 O O . GLY A 1 82 ? -6.312 2.824 16.344 1 73.5 82 GLY A O 1
ATOM 673 N N . LYS A 1 83 ? -5.566 4.512 17.891 1 83.12 83 LYS A N 1
ATOM 674 C CA . LYS A 1 83 ? -6.516 5.5 17.391 1 83.12 83 LYS A CA 1
ATOM 675 C C . LYS A 1 83 ? -5.852 6.441 16.391 1 83.12 83 LYS A C 1
ATOM 677 O O . LYS A 1 83 ? -6.535 7.152 15.648 1 83.12 83 LYS A O 1
ATOM 682 N N . ASN A 1 84 ? -4.426 6.402 16.422 1 92.31 84 ASN A N 1
ATOM 683 C CA . ASN A 1 84 ? -3.693 7.332 15.562 1 92.31 84 ASN A CA 1
ATOM 684 C C . ASN A 1 84 ? -2.807 6.598 14.562 1 92.31 84 ASN A C 1
ATOM 686 O O . ASN A 1 84 ? -2.365 5.477 14.828 1 92.31 84 ASN A O 1
ATOM 690 N N . LEU A 1 85 ? -2.492 7.27 13.406 1 93 85 LEU A N 1
ATOM 691 C CA . LEU A 1 85 ? -1.704 6.691 12.328 1 93 85 LEU A CA 1
ATOM 692 C C . LEU A 1 85 ? -0.258 7.172 12.391 1 93 85 LEU A C 1
ATOM 694 O O . LEU A 1 85 ? 0.535 6.883 11.484 1 93 85 LEU A O 1
ATOM 698 N N . GLY A 1 86 ? 0.159 7.758 13.367 1 92.75 86 GLY A N 1
ATOM 699 C CA . GLY A 1 86 ? 1.521 8.266 13.43 1 92.75 86 GLY A CA 1
ATOM 700 C C . GLY A 1 86 ? 2.557 7.172 13.609 1 92.75 86 GLY A C 1
ATOM 701 O O . GLY A 1 86 ? 2.211 6.02 13.883 1 92.75 86 GLY A O 1
ATOM 702 N N . VAL A 1 87 ? 3.805 7.492 13.445 1 92.88 87 VAL A N 1
ATOM 703 C CA . VAL A 1 87 ? 4.922 6.559 13.531 1 92.88 87 VAL A CA 1
ATOM 704 C C . VAL A 1 87 ? 4.891 5.824 14.867 1 92.88 87 VAL A C 1
ATOM 706 O O . VAL A 1 87 ? 5.016 4.598 14.914 1 92.88 87 VAL A O 1
ATOM 709 N N . THR A 1 88 ? 4.641 6.539 15.898 1 90.88 88 THR A N 1
ATOM 710 C CA . THR A 1 88 ? 4.66 5.973 17.25 1 90.88 88 THR A CA 1
ATOM 711 C C . THR A 1 88 ? 3.631 4.855 17.375 1 90.88 88 THR A C 1
ATOM 713 O O . THR A 1 88 ? 3.912 3.809 17.969 1 90.88 88 THR A O 1
ATOM 716 N N . ASP A 1 89 ? 2.527 5.031 16.766 1 89.19 89 ASP A N 1
ATOM 717 C CA . ASP A 1 89 ? 1.429 4.09 16.953 1 89.19 89 ASP A CA 1
ATOM 718 C C . ASP A 1 89 ? 1.429 3.025 15.852 1 89.19 89 ASP A C 1
ATOM 720 O O . ASP A 1 89 ? 0.838 1.956 16.016 1 89.19 89 ASP A O 1
ATOM 724 N N . SER A 1 90 ? 2.057 3.307 14.742 1 89.12 90 SER A N 1
ATOM 725 C CA . SER A 1 90 ? 1.784 2.488 13.562 1 89.12 90 SER A CA 1
ATOM 726 C C . SER A 1 90 ? 3.039 1.758 13.094 1 89.12 90 SER A C 1
ATOM 728 O O . SER A 1 90 ? 2.957 0.828 12.289 1 89.12 90 SER A O 1
ATOM 730 N N . PHE A 1 91 ? 4.188 2.215 13.562 1 88.5 91 PHE A N 1
ATOM 731 C CA . PHE A 1 91 ? 5.445 1.599 13.156 1 88.5 91 PHE A CA 1
ATOM 732 C C . PHE A 1 91 ? 6.09 0.861 14.32 1 88.5 91 PHE A C 1
ATOM 734 O O . PHE A 1 91 ? 6.289 1.437 15.398 1 88.5 91 PHE A O 1
ATOM 741 N N . GLN A 1 92 ? 6.305 -0.391 14.102 1 84.19 92 GLN A N 1
ATOM 742 C CA . GLN A 1 92 ? 6.875 -1.188 15.188 1 84.19 92 GLN A CA 1
ATOM 743 C C . GLN A 1 92 ? 8.062 -2.008 14.695 1 84.19 92 GLN A C 1
ATOM 745 O O . GLN A 1 92 ? 7.953 -2.758 13.727 1 84.19 92 GLN A O 1
ATOM 750 N N . VAL A 1 93 ? 9.133 -1.756 15.297 1 81.75 93 VAL A N 1
ATOM 751 C CA . VAL A 1 93 ? 10.336 -2.559 15.117 1 81.75 93 VAL A CA 1
ATOM 752 C C . VAL A 1 93 ? 10.758 -3.164 16.453 1 81.75 93 VAL A C 1
ATOM 754 O O . VAL A 1 93 ? 11.18 -2.447 17.359 1 81.75 93 VAL A O 1
ATOM 757 N N . GLY A 1 94 ? 10.625 -4.434 16.516 1 76.44 94 GLY A N 1
ATOM 758 C CA . GLY A 1 94 ? 10.898 -5.035 17.812 1 76.44 94 GLY A CA 1
ATOM 759 C C . GLY A 1 94 ? 9.867 -4.668 18.859 1 76.44 94 GLY A C 1
ATOM 760 O O . GLY A 1 94 ? 8.672 -4.562 18.562 1 76.44 94 GLY A O 1
ATOM 761 N N . ASP A 1 95 ? 10.219 -4.676 20.125 1 75.31 95 ASP A N 1
ATOM 762 C CA . ASP A 1 95 ? 9.281 -4.461 21.219 1 75.31 95 ASP A CA 1
ATOM 763 C C . ASP A 1 95 ? 9.383 -3.033 21.75 1 75.31 95 ASP A C 1
ATOM 765 O O . ASP A 1 95 ? 8.719 -2.682 22.734 1 75.31 95 ASP A O 1
ATOM 769 N N . SER A 1 96 ? 10.133 -2.244 21.031 1 75.12 96 SER A N 1
ATOM 770 C CA . SER A 1 96 ? 10.398 -0.937 21.609 1 75.12 96 SER A CA 1
ATOM 771 C C . SER A 1 96 ? 9.625 0.163 20.891 1 75.12 96 SER A C 1
ATOM 773 O O . SER A 1 96 ? 9.359 0.062 19.688 1 75.12 96 SER A O 1
ATOM 775 N N . GLN A 1 97 ? 9.273 1.181 21.703 1 81.81 97 GLN A N 1
ATOM 776 C CA . GLN A 1 97 ? 8.734 2.416 21.141 1 81.81 97 GLN A CA 1
ATOM 777 C C . GLN A 1 97 ? 9.836 3.25 20.5 1 81.81 97 GLN A C 1
ATOM 779 O O . GLN A 1 97 ? 10.977 3.244 20.953 1 81.81 97 GLN A O 1
ATOM 784 N N . PRO A 1 98 ? 9.406 3.971 19.484 1 90.75 98 PRO A N 1
ATOM 785 C CA . PRO A 1 98 ? 10.43 4.797 18.844 1 90.75 98 PRO A CA 1
ATOM 786 C C . PRO A 1 98 ? 10.828 6.004 19.688 1 90.75 98 PRO A C 1
ATOM 788 O O . PRO A 1 98 ? 10 6.555 20.422 1 90.75 98 PRO A O 1
ATOM 791 N N . LYS A 1 99 ? 12.047 6.301 19.688 1 93.81 99 LYS A N 1
ATOM 792 C CA . LYS A 1 99 ? 12.562 7.574 20.188 1 93.81 99 LYS A CA 1
ATOM 793 C C . LYS A 1 99 ? 12.672 8.594 19.062 1 93.81 99 LYS A C 1
ATOM 795 O O . LYS A 1 99 ? 12.852 8.234 17.906 1 93.81 99 LYS A O 1
ATOM 800 N N . SER A 1 100 ? 12.555 9.852 19.422 1 96.75 100 SER A N 1
ATOM 801 C CA . SER A 1 100 ? 12.625 10.914 18.422 1 96.75 100 SER A CA 1
ATOM 802 C C . SER A 1 100 ? 13.727 11.914 18.75 1 96.75 100 SER A C 1
ATOM 804 O O . SER A 1 100 ? 13.836 12.367 19.891 1 96.75 100 SER A O 1
ATOM 806 N N . GLU A 1 101 ? 14.523 12.203 17.844 1 97.88 101 GLU A N 1
ATOM 807 C CA . GLU A 1 101 ? 15.469 13.312 17.922 1 97.88 101 GLU A CA 1
ATOM 808 C C . GLU A 1 101 ? 15.047 14.453 17 1 97.88 101 GLU A C 1
ATOM 810 O O . GLU A 1 101 ? 14.914 14.266 15.781 1 97.88 101 GLU A O 1
ATOM 815 N N . LEU A 1 102 ? 14.836 15.586 17.609 1 98.56 102 LEU A N 1
ATOM 816 C CA . LEU A 1 102 ? 14.445 16.766 16.828 1 98.56 102 LEU A CA 1
ATOM 817 C C . LEU A 1 102 ? 15.641 17.344 16.094 1 98.56 102 LEU A C 1
ATOM 819 O O . LEU A 1 102 ? 16.594 17.812 16.719 1 98.56 102 LEU A O 1
ATOM 823 N N . LEU A 1 103 ? 15.617 17.297 14.789 1 98.69 103 LEU A N 1
ATOM 824 C CA . LEU A 1 103 ? 16.719 17.797 13.969 1 98.69 103 LEU A CA 1
ATOM 825 C C . LEU A 1 103 ? 16.5 19.266 13.617 1 98.69 103 LEU A C 1
ATOM 827 O O . LEU A 1 103 ? 17.469 20.016 13.453 1 98.69 103 LEU A O 1
ATOM 831 N N . ASP A 1 104 ? 15.289 19.656 13.398 1 98.5 104 ASP A N 1
ATOM 832 C CA . ASP A 1 104 ? 14.953 21.031 13.023 1 98.5 104 ASP A CA 1
ATOM 833 C C . ASP A 1 104 ? 13.516 21.375 13.406 1 98.5 104 ASP A C 1
ATOM 835 O O . ASP A 1 104 ? 12.656 20.484 13.445 1 98.5 104 ASP A O 1
ATOM 839 N N . TYR A 1 105 ? 13.281 22.531 13.773 1 98.56 105 TYR A N 1
ATOM 840 C CA . TYR A 1 105 ? 11.992 23.078 14.148 1 98.56 105 TYR A CA 1
ATOM 841 C C . TYR A 1 105 ? 11.875 24.531 13.711 1 98.56 105 TYR A C 1
ATOM 843 O O . TYR A 1 105 ? 12.602 25.406 14.203 1 98.56 105 TYR A O 1
ATOM 851 N N . GLN A 1 106 ? 10.945 24.797 12.773 1 98.31 106 GLN A N 1
ATOM 852 C CA . GLN A 1 106 ? 10.75 26.141 12.242 1 98.31 106 GLN A CA 1
ATOM 853 C C . GLN A 1 106 ? 9.266 26.453 12.039 1 98.31 106 GLN A C 1
ATOM 855 O O . GLN A 1 106 ? 8.445 25.531 11.992 1 98.31 106 GLN A O 1
ATOM 860 N N . VAL A 1 107 ? 9.008 27.719 12.078 1 98.31 107 VAL A N 1
ATOM 861 C CA . VAL A 1 107 ? 7.719 28.219 11.594 1 98.31 107 VAL A CA 1
ATOM 862 C C . VAL A 1 107 ? 7.91 28.953 10.273 1 98.31 107 VAL A C 1
ATOM 864 O O . VAL A 1 107 ? 8.758 29.844 10.164 1 98.31 107 VAL A O 1
ATOM 867 N N . ILE A 1 108 ? 7.18 28.547 9.289 1 98.44 108 ILE A N 1
ATOM 868 C CA . ILE A 1 108 ? 7.309 29.188 7.984 1 98.44 108 ILE A CA 1
ATOM 869 C C . ILE A 1 108 ? 5.926 29.547 7.441 1 98.44 108 ILE A C 1
ATOM 871 O O . ILE A 1 108 ? 4.922 28.953 7.859 1 98.44 108 ILE A O 1
ATOM 875 N N . ALA A 1 109 ? 5.883 30.531 6.531 1 98.25 109 ALA A N 1
ATOM 876 C CA . ALA A 1 109 ? 4.652 30.766 5.781 1 98.25 109 ALA A CA 1
ATOM 877 C C . ALA A 1 109 ? 4.312 29.562 4.898 1 98.25 109 ALA A C 1
ATOM 879 O O . ALA A 1 109 ? 5.199 28.953 4.293 1 98.25 109 ALA A O 1
ATOM 880 N N . ALA A 1 110 ? 3.025 29.25 4.82 1 98.12 110 ALA A N 1
ATOM 881 C CA . ALA A 1 110 ? 2.621 28.156 3.947 1 98.12 110 ALA A CA 1
ATOM 882 C C . ALA A 1 110 ? 2.947 28.469 2.488 1 98.12 110 ALA A C 1
ATOM 884 O O . ALA A 1 110 ? 2.506 29.484 1.95 1 98.12 110 ALA A O 1
ATOM 885 N N . THR A 1 111 ? 3.756 27.609 1.811 1 97.62 111 THR A N 1
ATOM 886 C CA . THR A 1 111 ? 4.004 27.75 0.38 1 97.62 111 THR A CA 1
ATOM 887 C C . THR A 1 111 ? 2.725 27.531 -0.417 1 97.62 111 THR A C 1
ATOM 889 O O . THR A 1 111 ? 1.754 26.969 0.104 1 97.62 111 THR A O 1
ATOM 892 N N . PRO A 1 112 ? 2.697 27.891 -1.665 1 96 112 PRO A N 1
ATOM 893 C CA . PRO A 1 112 ? 1.508 27.625 -2.479 1 96 112 PRO A CA 1
ATOM 894 C C . PRO A 1 112 ? 1.123 26.141 -2.492 1 96 112 PRO A C 1
ATOM 896 O O . PRO A 1 112 ? -0.064 25.812 -2.449 1 96 112 PRO A O 1
ATOM 899 N N . GLU A 1 113 ? 2.104 25.297 -2.504 1 94.81 113 GLU A N 1
ATOM 900 C CA . GLU A 1 113 ? 1.838 23.859 -2.482 1 94.81 113 GLU A CA 1
ATOM 901 C C . GLU A 1 113 ? 1.203 23.438 -1.161 1 94.81 113 GLU A C 1
ATOM 903 O O . GLU A 1 113 ? 0.213 22.703 -1.149 1 94.81 113 GLU A O 1
ATOM 908 N N . LEU A 1 114 ? 1.729 23.906 -0.105 1 96.69 114 LEU A N 1
ATOM 909 C CA . LEU A 1 114 ? 1.193 23.578 1.21 1 96.69 114 LEU A CA 1
ATOM 910 C C . LEU A 1 114 ? -0.208 24.156 1.387 1 96.69 114 LEU A C 1
ATOM 912 O O . LEU A 1 114 ? -1.063 23.531 2.02 1 96.69 114 LEU A O 1
ATOM 916 N N . GLN A 1 115 ? -0.417 25.422 0.907 1 95.5 115 GLN A N 1
ATOM 917 C CA . GLN A 1 115 ? -1.749 26.016 0.943 1 95.5 115 GLN A CA 1
ATOM 918 C C . GLN A 1 115 ? -2.777 25.109 0.282 1 95.5 115 GLN A C 1
ATOM 920 O O . GLN A 1 115 ? -3.846 24.859 0.844 1 95.5 115 GLN A O 1
ATOM 925 N N . GLN A 1 116 ? -2.395 24.578 -0.853 1 90.94 116 GLN A N 1
ATOM 926 C CA . GLN A 1 116 ? -3.291 23.688 -1.581 1 90.94 116 GLN A CA 1
ATOM 927 C C . GLN A 1 116 ? -3.496 22.375 -0.826 1 90.94 116 GLN A C 1
ATOM 929 O O . GLN A 1 116 ? -4.633 21.938 -0.636 1 90.94 116 GLN A O 1
ATOM 934 N N . ASP A 1 117 ? -2.408 21.719 -0.377 1 92.31 117 ASP A N 1
ATOM 935 C CA . ASP A 1 117 ? -2.457 20.391 0.221 1 92.31 117 ASP A CA 1
ATOM 936 C C . ASP A 1 117 ? -3.207 20.406 1.551 1 92.31 117 ASP A C 1
ATOM 938 O O . ASP A 1 117 ? -3.975 19.5 1.853 1 92.31 117 ASP A O 1
ATOM 942 N N . LEU A 1 118 ? -3 21.5 2.309 1 94.56 118 LEU A N 1
ATOM 943 C CA . LEU A 1 118 ? -3.537 21.562 3.664 1 94.56 118 LEU A CA 1
ATOM 944 C C . LEU A 1 118 ? -4.734 22.5 3.732 1 94.56 118 LEU A C 1
ATOM 946 O O . LEU A 1 118 ? -5.242 22.781 4.82 1 94.56 118 LEU A O 1
ATOM 950 N N . PHE A 1 119 ? -5.109 22.984 2.561 1 89.88 119 PHE A N 1
ATOM 951 C CA . PHE A 1 119 ? -6.262 23.875 2.455 1 89.88 119 PHE A CA 1
ATOM 952 C C . PHE A 1 119 ? -6.102 25.078 3.369 1 89.88 119 PHE A C 1
ATOM 954 O O . PHE A 1 119 ? -6.996 25.391 4.156 1 89.88 119 PHE A O 1
ATOM 961 N N . LEU A 1 120 ? -5.039 25.734 3.209 1 94.56 120 LEU A N 1
ATOM 962 C CA . LEU A 1 120 ? -4.703 26.906 4.012 1 94.56 120 LEU A CA 1
ATOM 963 C C . LEU A 1 120 ? -4.801 28.188 3.182 1 94.56 120 LEU A C 1
ATOM 965 O O . LEU A 1 120 ? -4.82 28.125 1.949 1 94.56 120 LEU A O 1
ATOM 969 N N . GLU A 1 121 ? -4.914 29.312 3.891 1 95 121 GLU A N 1
ATOM 970 C CA . GLU A 1 121 ? -4.871 30.625 3.27 1 95 121 GLU A CA 1
ATOM 971 C C . GLU A 1 121 ? -3.434 31.125 3.121 1 95 121 GLU A C 1
ATOM 973 O O . GLU A 1 121 ? -2.52 30.594 3.754 1 95 121 GLU A O 1
ATOM 978 N N . SER A 1 122 ? -3.293 32.125 2.283 1 95.62 122 SER A N 1
ATOM 979 C CA . SER A 1 122 ? -1.968 32.656 2.01 1 95.62 122 SER A CA 1
ATOM 980 C C . SER A 1 122 ? -1.353 33.281 3.266 1 95.62 122 SER A C 1
ATOM 982 O O . SER A 1 122 ? -0.132 33.438 3.357 1 95.62 122 SER A O 1
ATOM 984 N N . THR A 1 123 ? -2.139 33.594 4.289 1 97.19 123 THR A N 1
ATOM 985 C CA . THR A 1 123 ? -1.659 34.219 5.508 1 97.19 123 THR A CA 1
ATOM 986 C C . THR A 1 123 ? -1.358 33.188 6.586 1 97.19 123 THR A C 1
ATOM 988 O O . THR A 1 123 ? -0.869 33.531 7.664 1 97.19 123 THR A O 1
ATOM 991 N N . ASP A 1 124 ? -1.581 31.969 6.328 1 97.56 124 ASP A N 1
ATOM 992 C CA . ASP A 1 124 ? -1.41 30.938 7.34 1 97.56 124 ASP A CA 1
ATOM 993 C C . ASP A 1 124 ? 0.051 30.5 7.441 1 97.56 124 ASP A C 1
ATOM 995 O O . ASP A 1 124 ? 0.799 30.578 6.465 1 97.56 124 ASP A O 1
ATOM 999 N N . PHE A 1 125 ? 0.404 30.094 8.656 1 98.5 125 PHE A N 1
ATOM 1000 C CA . PHE A 1 125 ? 1.731 29.562 8.93 1 98.5 125 PHE A CA 1
ATOM 1001 C C . PHE A 1 125 ? 1.651 28.094 9.328 1 98.5 125 PHE A C 1
ATOM 1003 O O . PHE A 1 125 ? 0.615 27.625 9.812 1 98.5 125 PHE A O 1
ATOM 1010 N N . VAL A 1 126 ? 2.752 27.391 9.078 1 98.81 126 VAL A N 1
ATOM 1011 C CA . VAL A 1 126 ? 2.859 25.984 9.469 1 98.81 126 VAL A CA 1
ATOM 1012 C C . VAL A 1 126 ? 4.152 25.766 10.25 1 98.81 126 VAL A C 1
ATOM 1014 O O . VAL A 1 126 ? 5.125 26.5 10.07 1 98.81 126 VAL A O 1
ATOM 1017 N N . TYR A 1 127 ? 4.105 24.812 11.133 1 98.81 127 TYR A N 1
ATOM 1018 C CA . TYR A 1 127 ? 5.352 24.234 11.633 1 98.81 127 TYR A CA 1
ATOM 1019 C C . TYR A 1 127 ? 6.027 23.375 10.562 1 98.81 127 TYR A C 1
ATOM 1021 O O . TYR A 1 127 ? 5.359 22.641 9.828 1 98.81 127 TYR A O 1
ATOM 1029 N N . GLN A 1 128 ? 7.285 23.516 10.375 1 98.81 128 GLN A N 1
ATOM 1030 C CA . GLN A 1 128 ? 8.148 22.578 9.68 1 98.81 128 GLN A CA 1
ATOM 1031 C C . GLN A 1 128 ? 9.055 21.828 10.664 1 98.81 128 GLN A C 1
ATOM 1033 O O . GLN A 1 128 ? 9.938 22.438 11.273 1 98.81 128 GLN A O 1
ATOM 1038 N N . ILE A 1 129 ? 8.797 20.578 10.844 1 98.75 129 ILE A N 1
ATOM 1039 C CA . ILE A 1 129 ? 9.484 19.781 11.852 1 98.75 129 ILE A CA 1
ATOM 1040 C C . ILE A 1 129 ? 10.242 18.641 11.172 1 98.75 129 ILE A C 1
ATOM 1042 O O . ILE A 1 129 ? 9.688 17.922 10.336 1 98.75 129 ILE A O 1
ATOM 1046 N N . LYS A 1 130 ? 11.523 18.562 11.422 1 98.81 130 LYS A N 1
ATOM 1047 C CA . LYS A 1 130 ? 12.344 17.438 10.969 1 98.81 130 LYS A CA 1
ATOM 1048 C C . LYS A 1 130 ? 12.836 16.609 12.156 1 98.81 130 LYS A C 1
ATOM 1050 O O . LYS A 1 130 ? 13.414 17.156 13.102 1 98.81 130 LYS A O 1
ATOM 1055 N N . ARG A 1 131 ? 12.562 15.336 12.117 1 98.75 131 ARG A N 1
ATOM 1056 C CA . ARG A 1 131 ? 12.914 14.445 13.227 1 98.75 131 ARG A CA 1
ATOM 1057 C C . ARG A 1 131 ? 13.625 13.195 12.727 1 98.75 131 ARG A C 1
ATOM 1059 O O . ARG A 1 131 ? 13.359 12.727 11.609 1 98.75 131 ARG A O 1
ATOM 1066 N N . LEU A 1 132 ? 14.547 12.695 13.5 1 98.75 132 LEU A N 1
ATOM 1067 C CA . LEU A 1 132 ? 15.133 11.367 13.336 1 98.75 132 LEU A CA 1
ATOM 1068 C C . LEU A 1 132 ? 14.508 10.375 14.312 1 98.75 132 LEU A C 1
ATOM 1070 O O . LEU A 1 132 ? 14.523 10.594 15.523 1 98.75 132 LEU A O 1
ATOM 1074 N N . ARG A 1 133 ? 13.875 9.344 13.789 1 97.62 133 ARG A N 1
ATOM 1075 C CA . ARG A 1 133 ? 13.234 8.336 14.633 1 97.62 133 ARG A CA 1
ATOM 1076 C C . ARG A 1 133 ? 14.156 7.137 14.836 1 97.62 133 ARG A C 1
ATOM 1078 O O . ARG A 1 133 ? 14.688 6.582 13.875 1 97.62 133 ARG A O 1
ATOM 1085 N N . LEU A 1 134 ? 14.281 6.812 16.062 1 96.5 134 LEU A N 1
ATOM 1086 C CA . LEU A 1 134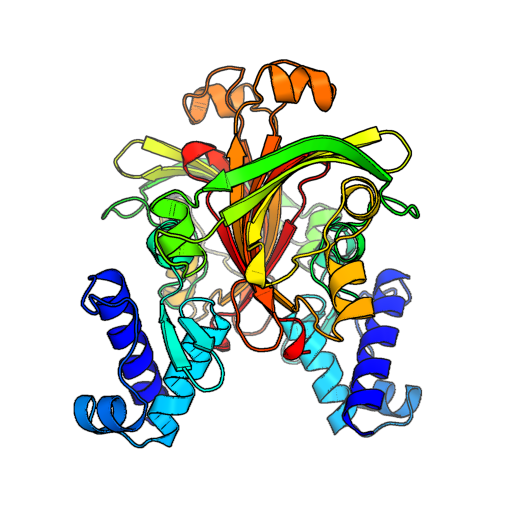 ? 15.156 5.699 16.422 1 96.5 134 LEU A CA 1
ATOM 1087 C C . LEU A 1 134 ? 14.344 4.551 17.016 1 96.5 134 LEU A C 1
ATOM 1089 O O . LEU A 1 134 ? 13.422 4.777 17.797 1 96.5 134 LEU A O 1
ATOM 1093 N N . PHE A 1 135 ? 14.664 3.367 16.594 1 92.88 135 PHE A N 1
ATOM 1094 C CA . PHE A 1 135 ? 14.141 2.131 17.156 1 92.88 135 PHE A CA 1
ATOM 1095 C C . PHE A 1 135 ? 15.273 1.268 17.703 1 92.88 135 PHE A C 1
ATOM 1097 O O . PHE A 1 135 ? 16.203 0.914 16.984 1 92.88 135 PHE A O 1
ATOM 1104 N N . ASP A 1 136 ? 15.211 0.926 19.016 1 89.25 136 ASP A N 1
ATOM 1105 C CA . ASP A 1 136 ? 16.297 0.214 19.672 1 89.25 136 ASP A CA 1
ATOM 1106 C C . ASP A 1 136 ? 17.641 0.885 19.406 1 89.25 136 ASP A C 1
ATOM 1108 O O . ASP A 1 136 ? 18.594 0.229 18.969 1 89.25 136 ASP A O 1
ATOM 1112 N N . GLN A 1 137 ? 17.656 2.137 19.406 1 90.12 137 GLN A N 1
ATOM 1113 C CA . GLN A 1 137 ? 18.812 3.01 19.312 1 90.12 137 GLN A CA 1
ATOM 1114 C C . GLN A 1 137 ? 19.359 3.047 17.875 1 90.12 137 GLN A C 1
ATOM 1116 O O . GLN A 1 137 ? 20.406 3.635 17.625 1 90.12 137 GLN A O 1
ATOM 1121 N N . ARG A 1 138 ? 18.672 2.521 16.984 1 94.56 138 ARG A N 1
ATOM 1122 C CA . ARG A 1 138 ? 19.062 2.588 15.578 1 94.56 138 ARG A CA 1
ATOM 1123 C C . ARG A 1 138 ? 18.219 3.621 14.828 1 94.56 138 ARG A C 1
ATOM 1125 O O . ARG A 1 138 ? 17 3.586 14.875 1 94.56 138 ARG A O 1
ATOM 1132 N N . PRO A 1 139 ? 18.906 4.523 14.109 1 98 139 PRO A N 1
ATOM 1133 C CA . PRO A 1 139 ? 18.156 5.469 13.289 1 98 139 PRO A CA 1
ATOM 1134 C C . PRO A 1 139 ? 17.484 4.805 12.094 1 98 139 PRO A C 1
ATOM 1136 O O . PRO A 1 139 ? 18.141 4.129 11.305 1 98 139 PRO A O 1
ATOM 1139 N N . ILE A 1 140 ? 16.188 5.066 11.914 1 97.31 140 ILE A N 1
ATOM 1140 C CA . ILE A 1 140 ? 15.453 4.297 10.914 1 97.31 140 ILE A CA 1
ATOM 1141 C C . ILE A 1 140 ? 14.711 5.25 9.977 1 97.31 140 ILE A C 1
ATOM 1143 O O . ILE A 1 140 ? 14.562 4.973 8.781 1 97.31 140 ILE A O 1
ATOM 1147 N N . ILE A 1 141 ? 14.211 6.344 10.5 1 98.31 141 ILE A N 1
ATOM 1148 C CA . ILE A 1 141 ? 13.367 7.223 9.695 1 98.31 141 ILE A CA 1
ATOM 1149 C C . ILE A 1 141 ? 13.82 8.672 9.859 1 98.31 141 ILE A C 1
ATOM 1151 O O . ILE A 1 141 ? 14.055 9.133 10.977 1 98.31 141 ILE A O 1
ATOM 1155 N N . ILE A 1 142 ? 14 9.312 8.766 1 98.88 142 ILE A N 1
ATOM 1156 C CA . ILE A 1 142 ? 14.047 10.773 8.734 1 98.88 142 ILE A CA 1
ATOM 1157 C C . ILE A 1 142 ? 12.688 11.328 8.32 1 98.88 142 ILE A C 1
ATOM 1159 O O . ILE A 1 142 ? 12.266 11.172 7.176 1 98.88 142 ILE A O 1
ATOM 1163 N N . GLU A 1 143 ? 12.039 11.992 9.234 1 98.62 143 GLU A N 1
ATOM 1164 C CA . GLU A 1 143 ? 10.672 12.461 9.023 1 98.62 143 GLU A CA 1
ATOM 1165 C C . GLU A 1 143 ? 10.625 13.984 8.922 1 98.62 143 GLU A C 1
ATOM 1167 O O . GLU A 1 143 ? 11.164 14.688 9.781 1 98.62 143 GLU A O 1
ATOM 1172 N N . THR A 1 144 ? 10.062 14.477 7.883 1 98.75 144 THR A N 1
ATOM 1173 C CA . THR A 1 144 ? 9.742 15.898 7.762 1 98.75 144 THR A CA 1
ATOM 1174 C C . THR A 1 144 ? 8.227 16.094 7.68 1 98.75 144 THR A C 1
ATOM 1176 O O . THR A 1 144 ? 7.559 15.492 6.844 1 98.75 144 THR A O 1
ATOM 1179 N N . GLY A 1 145 ? 7.695 16.891 8.555 1 98.56 145 GLY A N 1
ATOM 1180 C CA . GLY A 1 145 ? 6.262 17.141 8.602 1 98.56 145 GLY A CA 1
ATOM 1181 C C . GLY A 1 145 ? 5.918 18.625 8.602 1 98.56 145 GLY A C 1
ATOM 1182 O O . GLY A 1 145 ? 6.691 19.438 9.102 1 98.56 145 GLY A O 1
ATOM 1183 N N . TYR A 1 146 ? 4.773 18.984 8.078 1 98.81 146 TYR A N 1
ATOM 1184 C CA . TYR A 1 146 ? 4.203 20.328 8.078 1 98.81 146 TYR A CA 1
ATOM 1185 C C . TYR A 1 146 ? 2.822 20.328 8.727 1 98.81 146 TYR A C 1
ATOM 1187 O O . TYR A 1 146 ? 1.914 19.625 8.273 1 98.81 146 TYR A O 1
ATOM 1195 N N . ILE A 1 147 ? 2.67 21.094 9.75 1 98.75 147 ILE A N 1
ATOM 1196 C CA . ILE A 1 147 ? 1.434 21.109 10.531 1 98.75 147 ILE A CA 1
ATOM 1197 C C . ILE A 1 147 ? 0.948 22.547 10.68 1 98.75 147 ILE A C 1
ATOM 1199 O O . ILE A 1 147 ? 1.688 23.422 11.148 1 98.75 147 ILE A O 1
ATOM 1203 N N . PRO A 1 148 ? -0.317 22.797 10.359 1 98.44 148 PRO A N 1
ATOM 1204 C CA . PRO A 1 148 ? -0.84 24.156 10.523 1 98.44 148 PRO A CA 1
ATOM 1205 C C . PRO A 1 148 ? -0.834 24.625 11.977 1 98.44 148 PRO A C 1
ATOM 1207 O O . PRO A 1 148 ? -1.338 23.922 12.859 1 98.44 148 PRO A O 1
ATOM 1210 N N . ILE A 1 149 ? -0.375 25.828 12.172 1 98.19 149 ILE A N 1
ATOM 1211 C CA . ILE A 1 149 ? -0.301 26.391 13.516 1 98.19 149 ILE A CA 1
ATOM 1212 C C . ILE A 1 149 ? -1.708 26.547 14.086 1 98.19 149 ILE A C 1
ATOM 1214 O O . ILE A 1 149 ? -1.93 26.328 15.281 1 98.19 149 ILE A O 1
ATOM 1218 N N . LYS A 1 150 ? -2.639 26.875 13.25 1 96.31 150 LYS A N 1
ATOM 1219 C CA . LYS A 1 150 ? -4.004 27.125 13.695 1 96.31 150 LYS A CA 1
ATOM 1220 C C . LYS A 1 150 ? -4.625 25.875 14.305 1 96.31 150 LYS A C 1
ATOM 1222 O O . LYS A 1 150 ? -5.535 25.969 15.133 1 96.31 150 LYS A O 1
ATOM 1227 N N . ILE A 1 151 ? -4.156 24.719 13.938 1 95.81 151 ILE A N 1
ATOM 1228 C CA . ILE A 1 151 ? -4.695 23.469 14.469 1 95.81 151 ILE A CA 1
ATOM 1229 C C . ILE A 1 151 ? -4.02 23.141 15.805 1 95.81 151 ILE A C 1
ATOM 1231 O O . ILE A 1 151 ? -4.676 22.688 16.734 1 95.81 151 ILE A O 1
ATOM 1235 N N . LEU A 1 152 ? -2.752 23.312 15.836 1 95.94 152 LEU A N 1
ATOM 1236 C CA . LEU A 1 152 ? -1.979 23 17.031 1 95.94 152 LEU A CA 1
ATOM 1237 C C . LEU A 1 152 ? -1.074 24.172 17.406 1 95.94 152 LEU A C 1
ATOM 1239 O O . LEU A 1 152 ? 0.152 24.062 17.328 1 95.94 152 LEU A O 1
ATOM 1243 N N . PRO A 1 153 ? -1.615 25.203 17.953 1 95.75 153 PRO A N 1
ATOM 1244 C CA . PRO A 1 153 ? -0.85 26.422 18.172 1 95.75 153 PRO A CA 1
ATOM 1245 C C . PRO A 1 153 ? 0.195 26.281 19.281 1 95.75 153 PRO A C 1
ATOM 1247 O O . PRO A 1 153 ? 1.151 27.062 19.344 1 95.75 153 PRO A O 1
ATOM 1250 N N . ALA A 1 154 ? 0.121 25.281 20.172 1 94.31 154 ALA A N 1
ATOM 1251 C CA . ALA A 1 154 ? 1.032 25.172 21.297 1 94.31 154 ALA A CA 1
ATOM 1252 C C . ALA A 1 154 ? 2.043 24.047 21.078 1 94.31 154 ALA A C 1
ATOM 1254 O O . ALA A 1 154 ? 2.527 23.438 22.047 1 94.31 154 ALA A O 1
ATOM 1255 N N . LEU A 1 155 ? 2.318 23.719 19.859 1 97.25 155 LEU A N 1
ATOM 1256 C CA . LEU A 1 155 ? 3.312 22.688 19.578 1 97.25 155 LEU A CA 1
ATOM 1257 C C . LEU A 1 155 ? 4.723 23.203 19.828 1 97.25 155 LEU A C 1
ATOM 1259 O O . LEU A 1 155 ? 5.184 24.109 19.109 1 97.25 155 LEU A O 1
ATOM 1263 N N . THR A 1 156 ? 5.41 22.719 20.875 1 97.25 156 THR A N 1
ATOM 1264 C CA . THR A 1 156 ? 6.758 23.141 21.234 1 97.25 156 THR A CA 1
ATOM 1265 C C . THR A 1 156 ? 7.785 22.094 20.812 1 97.25 156 THR A C 1
ATOM 1267 O O . THR A 1 156 ? 7.434 20.953 20.531 1 97.25 156 THR A O 1
ATOM 1270 N N . PRO A 1 157 ? 9.055 22.484 20.812 1 97.69 157 PRO A N 1
ATOM 1271 C CA . PRO A 1 157 ? 10.109 21.5 20.547 1 97.69 157 PRO A CA 1
ATOM 1272 C C . PRO A 1 157 ? 10.078 20.312 21.516 1 97.69 157 PRO A C 1
ATOM 1274 O O . PRO A 1 157 ? 10.359 19.188 21.125 1 97.69 157 PRO A O 1
ATOM 1277 N N . THR A 1 158 ? 9.727 20.594 22.734 1 96.81 158 THR A N 1
ATOM 1278 C CA . THR A 1 158 ? 9.641 19.516 23.719 1 96.81 158 THR A CA 1
ATOM 1279 C C . THR A 1 158 ? 8.555 18.516 23.328 1 96.81 158 THR A C 1
ATOM 1281 O O . THR A 1 158 ? 8.789 17.297 23.359 1 96.81 158 THR A O 1
ATOM 1284 N N . VAL A 1 159 ? 7.414 18.984 22.969 1 96.31 159 VAL A N 1
ATOM 1285 C CA . VAL A 1 159 ? 6.32 18.125 22.531 1 96.31 159 VAL A CA 1
ATOM 1286 C C . VAL A 1 159 ? 6.727 17.359 21.281 1 96.31 159 VAL A C 1
ATOM 1288 O O . VAL A 1 159 ? 6.445 16.172 21.141 1 96.31 159 VAL A O 1
ATOM 1291 N N . ALA A 1 160 ? 7.449 18.078 20.344 1 96.81 160 ALA A N 1
ATOM 1292 C CA . ALA A 1 160 ? 7.82 17.516 19.047 1 96.81 160 ALA A CA 1
ATOM 1293 C C . ALA A 1 160 ? 8.812 16.375 19.188 1 96.81 160 ALA A C 1
ATOM 1295 O O . ALA A 1 160 ? 9.062 15.633 18.234 1 96.81 160 ALA A O 1
ATOM 1296 N N . GLN A 1 161 ? 9.367 16.188 20.344 1 96.25 161 GLN A N 1
ATOM 1297 C CA . GLN A 1 161 ? 10.266 15.062 20.594 1 96.25 161 GLN A CA 1
ATOM 1298 C C . GLN A 1 161 ? 9.484 13.805 20.969 1 96.25 161 GLN A C 1
ATOM 1300 O O . GLN A 1 161 ? 10.055 12.727 21.109 1 96.25 161 GLN A O 1
ATOM 1305 N N . HIS A 1 162 ? 8.211 14.016 21.109 1 95.12 162 HIS A N 1
ATOM 1306 C CA . HIS A 1 162 ? 7.281 12.922 21.359 1 95.12 162 HIS A CA 1
ATOM 1307 C C . HIS A 1 162 ? 6.227 12.82 20.266 1 95.12 162 HIS A C 1
ATOM 1309 O O . HIS A 1 162 ? 6.336 13.484 19.234 1 95.12 162 HIS A O 1
ATOM 1315 N N . SER A 1 163 ? 5.332 11.922 20.453 1 95.75 163 SER A N 1
ATOM 1316 C CA . SER A 1 163 ? 4.297 11.75 19.438 1 95.75 163 SER A CA 1
ATOM 1317 C C . SER A 1 163 ? 3.387 12.969 19.359 1 95.75 163 SER A C 1
ATOM 1319 O O . SER A 1 163 ? 2.586 13.211 20.266 1 95.75 163 SER A O 1
ATOM 1321 N N . ILE A 1 164 ? 3.389 13.625 18.281 1 97.31 164 ILE A N 1
ATOM 1322 C CA . ILE A 1 164 ? 2.551 14.805 18.078 1 97.31 164 ILE A CA 1
ATOM 1323 C C . ILE A 1 164 ? 1.091 14.375 17.938 1 97.31 164 ILE A C 1
ATOM 1325 O O . ILE A 1 164 ? 0.188 15.078 18.406 1 97.31 164 ILE A O 1
ATOM 1329 N N . PHE A 1 165 ? 0.842 13.227 17.359 1 96.69 165 PHE A N 1
ATOM 1330 C CA . PHE A 1 165 ? -0.515 12.727 17.172 1 96.69 165 PHE A CA 1
ATOM 1331 C C . PHE A 1 165 ? -1.16 12.398 18.516 1 96.69 165 PHE A C 1
ATOM 1333 O O . PHE A 1 165 ? -2.314 12.75 18.75 1 96.69 165 PHE A O 1
ATOM 1340 N N . ASN A 1 166 ? -0.395 11.742 19.328 1 94.75 166 ASN A N 1
ATOM 1341 C CA . ASN A 1 166 ? -0.907 11.438 20.656 1 94.75 166 ASN A CA 1
ATOM 1342 C C . ASN A 1 166 ? -1.13 12.711 21.469 1 94.75 166 ASN A C 1
ATOM 1344 O O . ASN A 1 166 ? -2.08 12.789 22.25 1 94.75 166 ASN A O 1
ATOM 1348 N N . TYR A 1 167 ? -0.249 13.672 21.359 1 96.88 167 TYR A N 1
ATOM 1349 C CA . TYR A 1 167 ? -0.414 14.953 22.016 1 96.88 167 TYR A CA 1
ATOM 1350 C C . TYR A 1 167 ? -1.716 15.625 21.594 1 96.88 167 TYR A C 1
ATOM 1352 O O . TYR A 1 167 ? -2.482 16.094 22.438 1 96.88 167 TYR A O 1
ATOM 1360 N N . LEU A 1 168 ? -1.982 15.656 20.297 1 96.69 168 LEU A N 1
ATOM 1361 C CA . LEU A 1 168 ? -3.223 16.219 19.766 1 96.69 168 LEU A CA 1
ATOM 1362 C C . LEU A 1 168 ? -4.434 15.531 20.391 1 96.69 168 LEU A C 1
ATOM 1364 O O . LEU A 1 168 ? -5.391 16.203 20.781 1 96.69 168 LEU A O 1
ATOM 1368 N N . GLN A 1 169 ? -4.391 14.242 20.422 1 95.38 169 GLN A N 1
ATOM 1369 C CA . GLN A 1 169 ? -5.484 13.469 21 1 95.38 169 GLN A CA 1
ATOM 1370 C C . GLN A 1 169 ? -5.691 13.82 22.469 1 95.38 169 GLN A C 1
ATOM 1372 O O . GLN A 1 169 ? -6.828 13.953 22.922 1 95.38 169 GLN A O 1
ATOM 1377 N N . GLU A 1 170 ? -4.668 13.961 23.172 1 94.88 170 GLU A N 1
ATOM 1378 C CA . GLU A 1 170 ? -4.719 14.258 24.609 1 94.88 170 GLU A CA 1
ATOM 1379 C C . GLU A 1 170 ? -5.328 15.641 24.859 1 94.88 170 GLU A C 1
ATOM 1381 O O . GLU A 1 170 ? -6.191 15.789 25.719 1 94.88 170 GLU A O 1
ATOM 1386 N N . ILE A 1 171 ? -4.957 16.625 24.141 1 95 171 ILE A N 1
ATOM 1387 C CA . ILE A 1 171 ? -5.293 18 24.5 1 95 171 ILE A CA 1
ATOM 1388 C C . ILE A 1 171 ? -6.59 18.406 23.812 1 95 171 ILE A C 1
ATOM 1390 O O . ILE A 1 171 ? -7.316 19.281 24.312 1 95 171 ILE A O 1
ATOM 1394 N N . LYS A 1 172 ? -6.852 17.781 22.609 1 94.44 172 LYS A N 1
ATOM 1395 C CA . LYS A 1 172 ? -8.023 18.234 21.859 1 94.44 172 LYS A CA 1
ATOM 1396 C C . LYS A 1 172 ? -9.062 17.125 21.734 1 94.44 172 LYS A C 1
ATOM 1398 O O . LYS A 1 172 ? -10.164 17.359 21.234 1 94.44 172 LYS A O 1
ATOM 1403 N N . GLY A 1 173 ? -8.688 15.953 22.062 1 94.19 173 GLY A N 1
ATOM 1404 C CA . GLY A 1 173 ? -9.594 14.828 21.906 1 94.19 173 GLY A CA 1
ATOM 1405 C C . GLY A 1 173 ? -9.805 14.422 20.469 1 94.19 173 GLY A C 1
ATOM 1406 O O . GLY A 1 173 ? -10.805 13.773 20.141 1 94.19 173 GLY A O 1
ATOM 1407 N N . GLN A 1 174 ? -8.914 14.844 19.609 1 93.31 174 GLN A N 1
ATOM 1408 C CA . GLN A 1 174 ? -9 14.508 18.203 1 93.31 174 GLN A CA 1
ATOM 1409 C C . GLN A 1 174 ? -7.934 13.484 17.812 1 93.31 174 GLN A C 1
ATOM 1411 O O . GLN A 1 174 ? -6.809 13.539 18.312 1 93.31 174 GLN A O 1
ATOM 1416 N N . SER A 1 175 ? -8.359 12.555 16.906 1 94.44 175 SER A N 1
ATOM 1417 C CA . SER A 1 175 ? -7.41 11.555 16.422 1 94.44 175 SER A CA 1
ATOM 1418 C C . SER A 1 175 ? -7.066 11.781 14.953 1 94.44 175 SER A C 1
ATOM 1420 O O . SER A 1 175 ? -7.855 12.367 14.211 1 94.44 175 SER A O 1
ATOM 1422 N N . VAL A 1 176 ? -5.891 11.43 14.617 1 95.31 176 VAL A N 1
ATOM 1423 C CA . VAL A 1 176 ? -5.469 11.359 13.219 1 95.31 176 VAL A CA 1
ATOM 1424 C C . VAL A 1 176 ? -5.691 9.953 12.68 1 95.31 176 VAL A C 1
ATOM 1426 O O . VAL A 1 176 ? -4.836 9.078 12.836 1 95.31 176 VAL A O 1
ATOM 1429 N N . SER A 1 177 ? -6.758 9.773 11.922 1 91.62 177 SER A N 1
ATOM 1430 C CA . SER A 1 177 ? -7.246 8.414 11.703 1 91.62 177 SER A CA 1
ATOM 1431 C C . SER A 1 177 ? -7.23 8.055 10.219 1 91.62 177 SER A C 1
ATOM 1433 O O . SER A 1 177 ? -7.5 6.914 9.844 1 91.62 177 SER A O 1
ATOM 1435 N N . ARG A 1 178 ? -6.883 8.984 9.398 1 91.44 178 ARG A N 1
ATOM 1436 C CA . ARG A 1 178 ? -6.879 8.727 7.957 1 91.44 178 ARG A CA 1
ATOM 1437 C C . ARG A 1 178 ? -5.605 9.258 7.312 1 91.44 178 ARG A C 1
ATOM 1439 O O . ARG A 1 178 ? -5.043 10.258 7.762 1 91.44 178 ARG A O 1
ATOM 1446 N N . SER A 1 179 ? -5.258 8.57 6.266 1 94 179 SER A N 1
ATOM 1447 C CA . SER A 1 179 ? -4.078 9.039 5.543 1 94 179 SER A CA 1
ATOM 1448 C C . SER A 1 179 ? -4.094 8.555 4.094 1 94 179 SER A C 1
ATOM 1450 O O . SER A 1 179 ? -4.695 7.523 3.785 1 94 179 SER A O 1
ATOM 1452 N N . PHE A 1 180 ? -3.58 9.367 3.262 1 93.44 180 PHE A N 1
ATOM 1453 C CA . PHE A 1 180 ? -3.225 9.016 1.893 1 93.44 180 PHE A CA 1
ATOM 1454 C C . PHE A 1 180 ? -1.721 9.125 1.678 1 93.44 180 PHE A C 1
ATOM 1456 O O . PHE A 1 180 ? -1.152 10.211 1.767 1 93.44 180 PHE A O 1
ATOM 1463 N N . LEU A 1 181 ? -1.077 7.949 1.354 1 94.06 181 LEU A N 1
ATOM 1464 C CA . LEU A 1 181 ? 0.376 7.926 1.231 1 94.06 181 LEU A CA 1
ATOM 1465 C C . LEU A 1 181 ? 0.798 7.34 -0.111 1 94.06 181 LEU A C 1
ATOM 1467 O O . LEU A 1 181 ? 0.08 6.52 -0.688 1 94.06 181 LEU A O 1
ATOM 1471 N N . SER A 1 182 ? 1.904 7.816 -0.585 1 95 182 SER A N 1
ATOM 1472 C CA . SER A 1 182 ? 2.619 7.199 -1.697 1 95 182 SER A CA 1
ATOM 1473 C C . SER A 1 182 ? 3.904 6.527 -1.225 1 95 182 SER A C 1
ATOM 1475 O O . SER A 1 182 ? 4.688 7.125 -0.483 1 95 182 SER A O 1
ATOM 1477 N N . ILE A 1 183 ? 4.098 5.262 -1.64 1 96.44 183 ILE A N 1
ATOM 1478 C CA . ILE A 1 183 ? 5.297 4.508 -1.288 1 96.44 183 ILE A CA 1
ATOM 1479 C C . ILE A 1 183 ? 6.219 4.406 -2.502 1 96.44 183 ILE A C 1
ATOM 1481 O O . ILE A 1 183 ? 5.777 4.031 -3.592 1 96.44 183 ILE A O 1
ATOM 1485 N N . SER A 1 184 ? 7.441 4.773 -2.324 1 97.5 184 SER A N 1
ATOM 1486 C CA . SER A 1 184 ? 8.43 4.742 -3.393 1 97.5 184 SER A CA 1
ATOM 1487 C C . SER A 1 184 ? 9.812 4.391 -2.854 1 97.5 184 SER A C 1
ATOM 1489 O O . SER A 1 184 ? 9.969 4.109 -1.663 1 97.5 184 SER A O 1
ATOM 1491 N N . ALA A 1 185 ? 10.75 4.23 -3.748 1 98.44 185 ALA A N 1
ATOM 1492 C CA . ALA A 1 185 ? 12.164 4.035 -3.436 1 98.44 185 ALA A CA 1
ATOM 1493 C C . ALA A 1 185 ? 13.031 5.098 -4.105 1 98.44 185 ALA A C 1
ATOM 1495 O O . ALA A 1 185 ? 12.711 5.566 -5.203 1 98.44 185 ALA A O 1
ATOM 1496 N N . GLU A 1 186 ? 14.078 5.465 -3.441 1 98.81 186 GLU A N 1
ATOM 1497 C CA . GLU A 1 186 ? 15.016 6.445 -3.986 1 98.81 186 GLU A CA 1
ATOM 1498 C C . GLU A 1 186 ? 16.453 6.09 -3.625 1 98.81 186 GLU A C 1
ATOM 1500 O O . GLU A 1 186 ? 16.703 5.457 -2.598 1 98.81 186 GLU A O 1
ATOM 1505 N N . PRO A 1 187 ? 17.406 6.559 -4.555 1 98.88 187 PRO A N 1
ATOM 1506 C CA . PRO A 1 187 ? 18.781 6.57 -4.051 1 98.88 187 PRO A CA 1
ATOM 1507 C C . PRO A 1 187 ? 18.922 7.398 -2.773 1 98.88 187 PRO A C 1
ATOM 1509 O O . PRO A 1 187 ? 18.219 8.383 -2.582 1 98.88 187 PRO A O 1
ATOM 1512 N N . SER A 1 188 ? 19.859 6.934 -1.9 1 98.88 188 SER A N 1
ATOM 1513 C CA . SER A 1 188 ? 20.078 7.707 -0.681 1 98.88 188 SER A CA 1
ATOM 1514 C C . SER A 1 188 ? 20.875 8.969 -0.96 1 98.88 188 SER A C 1
ATOM 1516 O O . SER A 1 188 ? 21.797 8.953 -1.781 1 98.88 188 SER A O 1
ATOM 1518 N N . THR A 1 189 ? 20.484 10.078 -0.351 1 98.75 189 THR A N 1
ATOM 1519 C CA . THR A 1 189 ? 21.266 11.305 -0.375 1 98.75 189 THR A CA 1
ATOM 1520 C C . THR A 1 189 ? 22.406 11.25 0.641 1 98.75 189 THR A C 1
ATOM 1522 O O . THR A 1 189 ? 22.453 10.328 1.463 1 98.75 189 THR A O 1
ATOM 1525 N N . ARG A 1 190 ? 23.281 12.266 0.574 1 98.75 190 ARG A N 1
ATOM 1526 C CA . ARG A 1 190 ? 24.344 12.352 1.57 1 98.75 190 ARG A CA 1
ATOM 1527 C C . ARG A 1 190 ? 23.781 12.453 2.979 1 98.75 190 ARG A C 1
ATOM 1529 O O . ARG A 1 190 ? 24.281 11.82 3.908 1 98.75 190 ARG A O 1
ATOM 1536 N N . GLU A 1 191 ? 22.734 13.211 3.164 1 98.81 191 GLU A N 1
ATOM 1537 C CA . GLU A 1 191 ? 22.094 13.344 4.469 1 98.81 191 GLU A CA 1
ATOM 1538 C C . GLU A 1 191 ? 21.516 12.008 4.938 1 98.81 191 GLU A C 1
ATOM 1540 O O . GLU A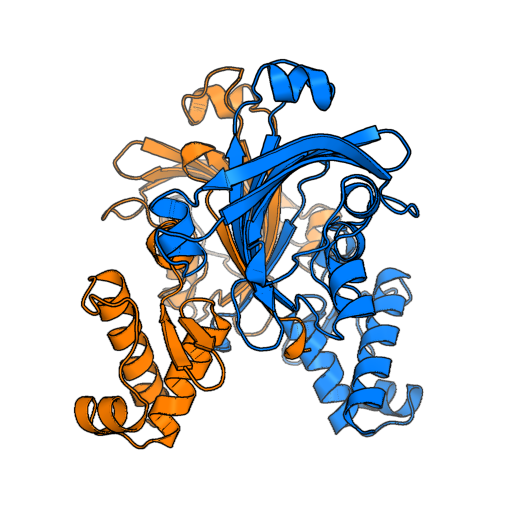 1 191 ? 21.672 11.633 6.102 1 98.81 191 GLU A O 1
ATOM 1545 N N . ASP A 1 192 ? 20.828 11.32 4.031 1 98.88 192 ASP A N 1
ATOM 1546 C CA . ASP A 1 192 ? 20.344 9.992 4.363 1 98.88 192 ASP A CA 1
ATOM 1547 C C . ASP A 1 192 ? 21.469 9.102 4.879 1 98.88 192 ASP A C 1
ATOM 1549 O O . ASP A 1 192 ? 21.312 8.445 5.914 1 98.88 192 ASP A O 1
ATOM 1553 N N . GLN A 1 193 ? 22.531 9.07 4.082 1 98.88 193 GLN A N 1
ATOM 1554 C CA . GLN A 1 193 ? 23.672 8.203 4.375 1 98.88 193 GLN A CA 1
ATOM 1555 C C . GLN A 1 193 ? 24.25 8.5 5.754 1 98.88 193 GLN A C 1
ATOM 1557 O O . GLN A 1 193 ? 24.5 7.586 6.535 1 98.88 193 GLN A O 1
ATOM 1562 N N . GLN A 1 194 ? 24.344 9.734 6.074 1 98.81 194 GLN A N 1
ATOM 1563 C CA . GLN A 1 194 ? 24.922 10.148 7.352 1 98.81 194 GLN A CA 1
ATOM 1564 C C . GLN A 1 194 ? 23.969 9.828 8.508 1 98.81 194 GLN A C 1
ATOM 1566 O O . GLN A 1 194 ? 24.391 9.242 9.516 1 98.81 194 GLN A O 1
ATOM 1571 N N . LEU A 1 195 ? 22.703 10.133 8.383 1 98.88 195 LEU A N 1
ATOM 1572 C CA . LEU A 1 195 ? 21.766 10.047 9.5 1 98.88 195 LEU A CA 1
ATOM 1573 C C . LEU A 1 195 ? 21.281 8.617 9.688 1 98.88 195 LEU A C 1
ATOM 1575 O O . LEU A 1 195 ? 21.016 8.188 10.82 1 98.88 195 LEU A O 1
ATOM 1579 N N . LEU A 1 196 ? 21.203 7.816 8.57 1 98.81 196 LEU A N 1
ATOM 1580 C CA . LEU A 1 196 ? 20.641 6.473 8.648 1 98.81 196 LEU A CA 1
ATOM 1581 C C . LEU A 1 196 ? 21.734 5.418 8.539 1 98.81 196 LEU A C 1
ATOM 1583 O O . LEU A 1 196 ? 21.453 4.219 8.5 1 98.81 196 LEU A O 1
ATOM 1587 N N . ASN A 1 197 ? 22.953 5.812 8.484 1 98.56 197 ASN A N 1
ATOM 1588 C CA . ASN A 1 197 ? 24.109 4.918 8.383 1 98.56 197 ASN A CA 1
ATOM 1589 C C . ASN A 1 197 ? 24 3.996 7.172 1 98.56 197 ASN A C 1
ATOM 1591 O O . ASN A 1 197 ? 24.078 2.773 7.309 1 98.56 197 ASN A O 1
ATOM 1595 N N . LEU A 1 198 ? 23.812 4.578 6.062 1 98.81 198 LEU A N 1
ATOM 1596 C CA . LEU A 1 198 ? 23.719 3.855 4.801 1 98.81 198 LEU A CA 1
ATOM 1597 C C . LEU A 1 198 ? 24.984 4.031 3.971 1 98.81 198 LEU A C 1
ATOM 1599 O O . LEU A 1 198 ? 25.578 5.109 3.963 1 98.81 198 LEU A O 1
ATOM 1603 N N . SER A 1 199 ? 25.375 3.014 3.246 1 98.75 199 SER A N 1
ATOM 1604 C CA . SER A 1 199 ? 26.359 3.178 2.182 1 98.75 199 SER A CA 1
ATOM 1605 C C . SER A 1 199 ? 25.75 3.82 0.946 1 98.75 199 SER A C 1
ATOM 1607 O O . SER A 1 199 ? 24.516 3.934 0.848 1 98.75 199 SER A O 1
ATOM 1609 N N . LYS A 1 200 ? 26.578 4.176 0.014 1 98.56 200 LYS A N 1
ATOM 1610 C CA . LYS A 1 200 ? 26.156 4.871 -1.193 1 98.56 200 LYS A CA 1
ATOM 1611 C C . LYS A 1 200 ? 25.188 4.016 -2.006 1 98.56 200 LYS A C 1
ATOM 1613 O O . LYS A 1 200 ? 24.312 4.539 -2.707 1 98.56 200 LYS A O 1
ATOM 1618 N N . THR A 1 201 ? 25.297 2.699 -1.907 1 98.75 201 THR A N 1
ATOM 1619 C CA . THR A 1 201 ? 24.5 1.806 -2.74 1 98.75 201 THR A CA 1
ATOM 1620 C C . THR A 1 201 ? 23.234 1.378 -2.012 1 98.75 201 THR A C 1
ATOM 1622 O O . THR A 1 201 ? 22.359 0.736 -2.6 1 98.75 201 THR A O 1
ATOM 1625 N N . GLU A 1 202 ? 23.156 1.674 -0.738 1 98.81 202 GLU A N 1
ATOM 1626 C CA . GLU A 1 202 ? 21.953 1.342 0.035 1 98.81 202 GLU A CA 1
ATOM 1627 C C . GLU A 1 202 ? 20.906 2.441 -0.075 1 98.81 202 GLU A C 1
ATOM 1629 O O . GLU A 1 202 ? 21.188 3.609 0.205 1 98.81 202 GLU A O 1
ATOM 1634 N N . PRO A 1 203 ? 19.688 2.113 -0.499 1 98.94 203 PRO A N 1
ATOM 1635 C CA . PRO A 1 203 ? 18.672 3.119 -0.797 1 98.94 203 PRO A CA 1
ATOM 1636 C C . PRO A 1 203 ? 17.828 3.482 0.422 1 98.94 203 PRO A C 1
ATOM 1638 O O . PRO A 1 203 ? 18.078 2.982 1.522 1 98.94 203 PRO A O 1
ATOM 1641 N N . VAL A 1 204 ? 16.875 4.348 0.179 1 98.94 204 VAL A N 1
ATOM 1642 C CA . VAL A 1 204 ? 15.82 4.633 1.145 1 98.94 204 VAL A CA 1
ATOM 1643 C C . VAL A 1 204 ? 14.461 4.266 0.552 1 98.94 204 VAL A C 1
ATOM 1645 O O . VAL A 1 204 ? 14.281 4.309 -0.667 1 98.94 204 VAL A O 1
ATOM 1648 N N . GLY A 1 205 ? 13.586 3.787 1.406 1 98.5 205 GLY A N 1
ATOM 1649 C CA . GLY A 1 205 ? 12.164 3.85 1.115 1 98.5 205 GLY A CA 1
ATOM 1650 C C . GLY A 1 205 ? 11.539 5.188 1.467 1 98.5 205 GLY A C 1
ATOM 1651 O O . GLY A 1 205 ? 11.906 5.805 2.471 1 98.5 205 GLY A O 1
ATOM 1652 N N . VAL A 1 206 ? 10.633 5.652 0.626 1 98.38 206 VAL A N 1
ATOM 1653 C CA . VAL A 1 206 ? 10.008 6.941 0.892 1 98.38 206 VAL A CA 1
ATOM 1654 C C . VAL A 1 206 ? 8.492 6.762 1.024 1 98.38 206 VAL A C 1
ATOM 1656 O O . VAL A 1 206 ? 7.859 6.156 0.161 1 98.38 206 VAL A O 1
ATOM 1659 N N . MET A 1 207 ? 7.914 7.164 2.127 1 97.12 207 MET A N 1
ATOM 1660 C CA . MET A 1 207 ? 6.477 7.301 2.342 1 97.12 207 MET A CA 1
ATOM 1661 C C . MET A 1 207 ? 6.086 8.766 2.496 1 97.12 207 MET A C 1
ATOM 1663 O O . MET A 1 207 ? 6.508 9.43 3.445 1 97.12 207 MET A O 1
ATOM 1667 N N . ALA A 1 208 ? 5.324 9.242 1.54 1 96.56 208 ALA A N 1
ATOM 1668 C CA . ALA A 1 208 ? 4.965 10.656 1.536 1 96.56 208 ALA A CA 1
ATOM 1669 C C . ALA A 1 208 ? 3.467 10.844 1.312 1 96.56 208 ALA A C 1
ATOM 1671 O O . ALA A 1 208 ? 2.861 10.133 0.504 1 96.56 208 ALA A O 1
ATOM 1672 N N . GLY A 1 209 ? 2.871 11.734 2.105 1 95.88 209 GLY A N 1
ATOM 1673 C CA . GLY A 1 209 ? 1.456 11.992 1.899 1 95.88 209 GLY A CA 1
ATOM 1674 C C 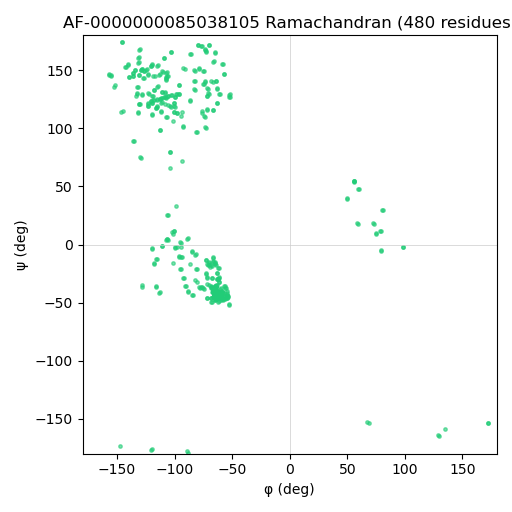. GLY A 1 209 ? 0.851 12.883 2.973 1 95.88 209 GLY A C 1
ATOM 1675 O O . GLY A 1 209 ? 1.521 13.773 3.502 1 95.88 209 GLY A O 1
ATOM 1676 N N . ILE A 1 210 ? -0.488 12.688 3.137 1 95.69 210 ILE A N 1
ATOM 1677 C CA . ILE A 1 210 ? -1.25 13.594 3.99 1 95.69 210 ILE A CA 1
ATOM 1678 C C . ILE A 1 210 ? -2.027 12.797 5.031 1 95.69 210 ILE A C 1
ATOM 1680 O O . ILE A 1 210 ? -2.492 11.688 4.75 1 95.69 210 ILE A O 1
ATOM 1684 N N . PHE A 1 211 ? -2.094 13.383 6.199 1 95.94 211 PHE A N 1
ATOM 1685 C CA . PHE A 1 211 ? -2.854 12.82 7.312 1 95.94 211 PHE A CA 1
ATOM 1686 C C . PHE A 1 211 ? -4.043 13.711 7.656 1 95.94 211 PHE A C 1
ATOM 1688 O O . PHE A 1 211 ? -3.947 14.938 7.602 1 95.94 211 PHE A O 1
ATOM 1695 N N . PHE A 1 212 ? -5.129 13.086 8.078 1 93.44 212 PHE A N 1
ATOM 1696 C CA . PHE A 1 212 ? -6.363 13.797 8.383 1 93.44 212 PHE A CA 1
ATOM 1697 C C . PHE A 1 212 ? -6.824 13.508 9.805 1 93.44 212 PHE A C 1
ATOM 1699 O O . PHE A 1 212 ? -6.652 12.391 10.305 1 93.44 212 PHE A O 1
ATOM 1706 N N . LEU A 1 213 ? -7.492 14.508 10.312 1 93.12 213 LEU A N 1
ATOM 1707 C CA . LEU A 1 213 ? -8.227 14.289 11.555 1 93.12 213 LEU A CA 1
ATOM 1708 C C . LEU A 1 213 ? -9.469 13.445 11.32 1 93.12 213 LEU A C 1
ATOM 1710 O O . LEU A 1 213 ? -9.883 13.258 10.172 1 93.12 213 LEU A O 1
ATOM 1714 N N . ASP A 1 214 ? -10.062 12.945 12.406 1 87.94 214 ASP A N 1
ATOM 1715 C CA . ASP A 1 214 ? -11.242 12.094 12.336 1 87.94 214 ASP A CA 1
ATOM 1716 C C . ASP A 1 214 ? -12.422 12.836 11.711 1 87.94 214 ASP A C 1
ATOM 1718 O O . ASP A 1 214 ? -13.344 12.219 11.172 1 87.94 214 ASP A O 1
ATOM 1722 N N . ASP A 1 215 ? -12.383 14.188 11.703 1 86.44 215 ASP A N 1
ATOM 1723 C CA . ASP A 1 215 ? -13.477 14.969 11.133 1 86.44 215 ASP A CA 1
ATOM 1724 C C . ASP A 1 215 ? -13.195 15.344 9.68 1 86.44 215 ASP A C 1
ATOM 1726 O O . ASP A 1 215 ? -13.945 16.109 9.078 1 86.44 215 ASP A O 1
ATOM 1730 N N . GLY A 1 216 ? -12.031 14.859 9.195 1 87.38 216 GLY A N 1
ATOM 1731 C CA . GLY A 1 216 ? -11.719 15.07 7.793 1 87.38 216 GLY A CA 1
ATOM 1732 C C . GLY A 1 216 ? -10.797 16.25 7.559 1 87.38 216 GLY A C 1
ATOM 1733 O O . GLY A 1 216 ? -10.344 16.484 6.434 1 87.38 216 GLY A O 1
ATOM 1734 N N . THR A 1 217 ? -10.422 16.953 8.547 1 91.06 217 THR A N 1
ATOM 1735 C CA . THR A 1 217 ? -9.547 18.109 8.414 1 91.06 217 THR A CA 1
ATOM 1736 C C . THR A 1 217 ? -8.117 17.672 8.094 1 91.06 217 THR A C 1
ATOM 1738 O O . THR A 1 217 ? -7.555 16.828 8.789 1 91.06 217 THR A O 1
ATOM 1741 N N . PRO A 1 218 ? -7.57 18.266 7.016 1 94 218 PRO A N 1
ATOM 1742 C CA . PRO A 1 218 ? -6.148 18 6.801 1 94 218 PRO A CA 1
ATOM 1743 C C . PRO A 1 218 ? -5.277 18.469 7.965 1 94 218 PRO A C 1
ATOM 1745 O O . PRO A 1 218 ? -5.375 19.625 8.383 1 94 218 PRO A O 1
ATOM 1748 N N . PHE A 1 219 ? -4.441 17.625 8.438 1 96.5 219 PHE A N 1
ATOM 1749 C CA . PHE A 1 219 ? -3.703 17.906 9.656 1 96.5 219 PHE A CA 1
ATOM 1750 C C . PHE A 1 219 ? -2.215 18.047 9.367 1 96.5 219 PHE A C 1
ATOM 1752 O O . PHE A 1 219 ? -1.553 18.938 9.922 1 96.5 219 PHE A O 1
ATOM 1759 N N . GLU A 1 220 ? -1.698 17.141 8.5 1 98.31 220 GLU A N 1
ATOM 1760 C CA . GLU A 1 220 ? -0.256 17.125 8.273 1 98.31 220 GLU A CA 1
ATOM 1761 C C . GLU A 1 220 ? 0.078 16.609 6.875 1 98.31 220 GLU A C 1
ATOM 1763 O O . GLU A 1 220 ? -0.513 15.641 6.41 1 98.31 220 GLU A O 1
ATOM 1768 N N . VAL A 1 221 ? 1.003 17.281 6.25 1 97.81 221 VAL A N 1
ATOM 1769 C CA . VAL A 1 221 ? 1.75 16.719 5.133 1 97.81 221 VAL A CA 1
ATOM 1770 C C . VAL A 1 221 ? 3.098 16.203 5.625 1 97.81 221 VAL A C 1
ATOM 1772 O O . VAL A 1 221 ? 3.805 16.891 6.363 1 97.81 221 VAL A O 1
ATOM 1775 N N . SER A 1 222 ? 3.387 14.977 5.262 1 97.81 222 SER A N 1
ATOM 1776 C CA . SER A 1 222 ? 4.598 14.375 5.805 1 97.81 222 SER A CA 1
ATOM 1777 C C . SER A 1 222 ? 5.379 13.633 4.727 1 97.81 222 SER A C 1
ATOM 1779 O O . SER A 1 222 ? 4.793 13.133 3.764 1 97.81 222 SER A O 1
ATOM 1781 N N . ASN A 1 223 ? 6.668 13.68 4.828 1 98.06 223 ASN A N 1
ATOM 1782 C CA . ASN A 1 223 ? 7.625 12.883 4.074 1 98.06 223 ASN A CA 1
ATOM 1783 C C . ASN A 1 223 ? 8.539 12.078 4.996 1 98.06 223 ASN A C 1
ATOM 1785 O O . ASN A 1 223 ? 9.242 12.656 5.832 1 98.06 223 ASN A O 1
ATOM 1789 N N . MET A 1 224 ? 8.469 10.789 4.852 1 98.44 224 MET A N 1
ATOM 1790 C CA . MET A 1 224 ? 9.297 9.898 5.66 1 98.44 224 MET A CA 1
ATOM 1791 C C . MET A 1 224 ? 10.289 9.141 4.785 1 98.44 224 MET A C 1
ATOM 1793 O O . MET A 1 224 ? 9.891 8.422 3.869 1 98.44 224 MET A O 1
ATOM 1797 N N . ARG A 1 225 ? 11.57 9.344 5.031 1 98.81 225 ARG A N 1
ATOM 1798 C CA . ARG A 1 225 ? 12.641 8.594 4.387 1 98.81 225 ARG A CA 1
ATOM 1799 C C . ARG A 1 225 ? 13.18 7.504 5.312 1 98.81 225 ARG A C 1
ATOM 1801 O O . ARG A 1 225 ? 13.758 7.797 6.359 1 98.81 225 ARG A O 1
ATOM 1808 N N . LEU A 1 226 ? 12.984 6.27 4.934 1 98.38 226 LEU A N 1
ATOM 1809 C CA . LEU A 1 226 ? 13.234 5.121 5.797 1 98.38 226 LEU A CA 1
ATOM 1810 C C . LEU A 1 226 ? 14.484 4.367 5.348 1 98.38 226 LEU A C 1
ATOM 1812 O O . LEU A 1 226 ? 14.695 4.172 4.148 1 98.38 226 LEU A O 1
ATOM 1816 N N . HIS A 1 227 ? 15.234 3.857 6.379 1 98.25 227 HIS A N 1
ATOM 1817 C CA . HIS A 1 227 ? 16.188 2.799 6.086 1 98.25 227 HIS A CA 1
ATOM 1818 C C . HIS A 1 227 ? 15.531 1.651 5.328 1 98.25 227 HIS A C 1
ATOM 1820 O O . HIS A 1 227 ? 14.539 1.089 5.789 1 98.25 227 HIS A O 1
ATOM 1826 N N . TYR A 1 228 ? 16.125 1.226 4.211 1 98.19 228 TYR A N 1
ATOM 1827 C CA . TYR A 1 228 ? 15.43 0.349 3.271 1 98.19 228 TYR A CA 1
ATOM 1828 C C . TYR A 1 228 ? 15.094 -0.988 3.92 1 98.19 228 TYR A C 1
ATOM 1830 O O . TYR A 1 228 ? 14.086 -1.616 3.582 1 98.19 228 TYR A O 1
ATOM 1838 N N . GLN A 1 229 ? 15.875 -1.413 4.848 1 96.06 229 GLN A N 1
ATOM 1839 C CA . GLN A 1 229 ? 15.688 -2.715 5.48 1 96.06 229 GLN A CA 1
ATOM 1840 C C . GLN A 1 229 ? 14.375 -2.764 6.258 1 96.06 229 GLN A C 1
ATOM 1842 O O . GLN A 1 229 ? 13.883 -3.844 6.586 1 96.06 229 GLN A O 1
ATOM 1847 N N . TYR A 1 230 ? 13.875 -1.589 6.484 1 94 230 TYR A N 1
ATOM 1848 C CA . TYR A 1 230 ? 12.688 -1.534 7.336 1 94 230 TYR A CA 1
ATOM 1849 C C . TYR A 1 230 ? 11.461 -1.123 6.535 1 94 230 TYR A C 1
ATOM 1851 O O . TYR A 1 230 ? 10.367 -0.98 7.09 1 94 230 TYR A O 1
ATOM 1859 N N . LEU A 1 231 ? 11.641 -0.864 5.289 1 95.12 231 LEU A N 1
ATOM 1860 C CA . LEU A 1 231 ? 10.477 -0.677 4.43 1 95.12 231 LEU A CA 1
ATOM 1861 C C . LEU A 1 231 ? 9.898 -2.02 4 1 95.12 231 LEU A C 1
ATOM 1863 O O . LEU A 1 231 ? 10.391 -2.643 3.059 1 95.12 231 LEU A O 1
ATOM 1867 N N . LYS A 1 232 ? 8.945 -2.463 4.641 1 93.25 232 LYS A N 1
ATOM 1868 C CA . LYS A 1 232 ? 8.133 -3.623 4.301 1 93.25 232 LYS A CA 1
ATOM 1869 C C . LYS A 1 232 ? 6.648 -3.326 4.504 1 93.25 232 LYS A C 1
ATOM 1871 O O . LYS A 1 232 ? 6.102 -3.561 5.586 1 93.25 232 LYS A O 1
ATOM 1876 N N . TYR A 1 233 ? 6.031 -2.84 3.514 1 94.06 233 TYR A N 1
ATOM 1877 C CA . TYR A 1 233 ? 4.625 -2.451 3.584 1 94.06 233 TYR A CA 1
ATOM 1878 C C . TYR A 1 233 ? 3.734 -3.514 2.955 1 94.06 233 TYR A C 1
ATOM 1880 O O . TYR A 1 233 ? 3.861 -3.814 1.766 1 94.06 233 TYR A O 1
ATOM 1888 N N . ASN A 1 234 ? 2.791 -4.047 3.727 1 92.81 234 ASN A N 1
ATOM 1889 C CA . ASN A 1 234 ? 1.884 -5.074 3.229 1 92.81 234 ASN A CA 1
ATOM 1890 C C . ASN A 1 234 ? 0.558 -4.477 2.768 1 92.81 234 ASN A C 1
ATOM 1892 O O . ASN A 1 234 ? 0.025 -3.568 3.408 1 92.81 234 ASN A O 1
ATOM 1896 N N . THR A 1 235 ? 0.113 -4.988 1.635 1 90.31 235 THR A N 1
ATOM 1897 C CA . THR A 1 235 ? -1.162 -4.523 1.099 1 90.31 235 THR A CA 1
ATOM 1898 C C . THR A 1 235 ? -1.964 -5.691 0.527 1 90.31 235 THR A C 1
ATOM 1900 O O . THR A 1 235 ? -1.39 -6.648 0.002 1 90.31 235 THR A O 1
ATOM 1903 N N . PHE A 1 236 ? -3.266 -5.613 0.69 1 89.44 236 PHE A N 1
ATOM 1904 C CA . PHE A 1 236 ? -4.211 -6.578 0.145 1 89.44 236 PHE A CA 1
ATOM 1905 C C . PHE A 1 236 ? -5.184 -5.902 -0.814 1 89.44 236 PHE A C 1
ATOM 1907 O O . PHE A 1 236 ? -5.758 -4.859 -0.492 1 89.44 236 PHE A O 1
ATOM 1914 N N . VAL A 1 237 ? -5.277 -6.469 -1.995 1 88.5 237 VAL A N 1
ATOM 1915 C CA . VAL A 1 237 ? -6.184 -5.93 -3.004 1 88.5 237 VAL A CA 1
ATOM 1916 C C . VAL A 1 237 ? -7.242 -6.969 -3.359 1 88.5 237 VAL A C 1
ATOM 1918 O O . VAL A 1 237 ? -6.93 -8.148 -3.52 1 88.5 237 VAL A O 1
ATOM 1921 N N . ASN A 1 238 ? -8.492 -6.543 -3.398 1 86.44 238 ASN A N 1
ATOM 1922 C CA . ASN A 1 238 ? -9.633 -7.355 -3.795 1 86.44 238 ASN A CA 1
ATOM 1923 C C . ASN A 1 238 ? -10.508 -6.629 -4.812 1 86.44 238 ASN A C 1
ATOM 1925 O O . ASN A 1 238 ? -11.211 -5.676 -4.473 1 86.44 238 ASN A O 1
ATOM 1929 N N . LEU A 1 239 ? -10.586 -7.109 -6.016 1 82.56 239 LEU A N 1
ATOM 1930 C CA . LEU A 1 239 ? -11.328 -6.445 -7.082 1 82.56 239 LEU A CA 1
ATOM 1931 C C . LEU A 1 239 ? -12.82 -6.762 -6.984 1 82.56 239 LEU A C 1
ATOM 1933 O O . LEU A 1 239 ? -13.641 -6.098 -7.621 1 82.56 239 LEU A O 1
ATOM 1937 N N . ASP A 1 240 ? -13.18 -7.859 -6.293 1 70.38 240 ASP A N 1
ATOM 1938 C CA . ASP A 1 240 ? -14.578 -8.25 -6.184 1 70.38 240 ASP A CA 1
ATOM 1939 C C . ASP A 1 240 ? -15.344 -7.316 -5.246 1 70.38 240 ASP A C 1
ATOM 1941 O O . ASP A 1 240 ? -16.578 -7.301 -5.242 1 70.38 240 ASP A O 1
ATOM 1945 N N . GLN A 1 241 ? -14.57 -6.707 -4.32 1 56.16 241 GLN A N 1
ATOM 1946 C CA . GLN A 1 241 ? -15.273 -5.844 -3.373 1 56.16 241 GLN A CA 1
ATOM 1947 C C . GLN A 1 241 ? -15.805 -4.59 -4.055 1 56.16 241 GLN A C 1
ATOM 1949 O O . GLN A 1 241 ? -16.672 -3.906 -3.52 1 56.16 241 GLN A O 1
ATOM 1954 N N . ASP A 1 242 ? -15.273 -4.207 -5.25 1 48.56 242 ASP A N 1
ATOM 1955 C CA . ASP A 1 242 ? -15.805 -2.996 -5.871 1 48.56 242 ASP A CA 1
ATOM 1956 C C . ASP A 1 242 ? -17.094 -3.287 -6.641 1 48.56 242 ASP A C 1
ATOM 1958 O O . ASP A 1 242 ? -17.203 -4.328 -7.289 1 48.56 242 ASP A O 1
ATOM 1962 N N . MET B 1 1 ? -28.016 -4.684 -12.117 1 42.88 1 MET B N 1
ATOM 1963 C CA . MET B 1 1 ? -28.469 -3.398 -12.633 1 42.88 1 MET B CA 1
ATOM 1964 C C . MET B 1 1 ? -27.953 -2.25 -11.781 1 42.88 1 MET B C 1
ATOM 1966 O O . MET B 1 1 ? -27.5 -1.232 -12.305 1 42.88 1 MET B O 1
ATOM 1970 N N . VAL B 1 2 ? -28.391 -2.219 -10.438 1 44.62 2 VAL B N 1
ATOM 1971 C CA . VAL B 1 2 ? -28.125 -1.199 -9.422 1 44.62 2 VAL B CA 1
ATOM 1972 C C . VAL B 1 2 ? -26.609 -0.984 -9.305 1 44.62 2 VAL B C 1
ATOM 1974 O O . VAL B 1 2 ? -26.141 0.155 -9.219 1 44.62 2 VAL B O 1
ATOM 1977 N N . ASP B 1 3 ? -25.812 -2.105 -9.336 1 64.75 3 ASP B N 1
ATOM 1978 C CA . ASP B 1 3 ? -24.359 -2.148 -9.188 1 64.75 3 ASP B CA 1
ATOM 1979 C C . ASP B 1 3 ? -23.672 -1.471 -10.359 1 64.75 3 ASP B C 1
ATOM 1981 O O . ASP B 1 3 ? -22.656 -0.793 -10.18 1 64.75 3 ASP B O 1
ATOM 1985 N N . SER B 1 4 ? -24.516 -1.279 -11.383 1 79.12 4 SER B N 1
ATOM 1986 C CA . SER B 1 4 ? -23.953 -0.751 -12.617 1 79.12 4 SER B CA 1
ATOM 1987 C C . SER B 1 4 ? -23.953 0.774 -12.625 1 79.12 4 SER B C 1
ATOM 1989 O O . SER B 1 4 ? -22.969 1.401 -13.016 1 79.12 4 SER B O 1
ATOM 1991 N N . VAL B 1 5 ? -25.125 1.324 -12.078 1 89.31 5 VAL B N 1
ATOM 1992 C CA . VAL B 1 5 ? -25.234 2.779 -12.086 1 89.31 5 VAL B CA 1
ATOM 1993 C C . VAL B 1 5 ? -24.219 3.385 -11.125 1 89.31 5 VAL B C 1
ATOM 1995 O O . VAL B 1 5 ? -23.562 4.371 -11.453 1 89.31 5 VAL B O 1
ATOM 1998 N N . LEU B 1 6 ? -24.156 2.809 -9.969 1 91.06 6 LEU B N 1
ATOM 1999 C CA . LEU B 1 6 ? -23.203 3.26 -8.977 1 91.06 6 LEU B CA 1
ATOM 2000 C C . LEU B 1 6 ? -21.781 3.262 -9.547 1 91.06 6 LEU B C 1
ATOM 2002 O O . LEU B 1 6 ? -21.062 4.25 -9.422 1 91.06 6 LEU B O 1
ATOM 2006 N N . LYS B 1 7 ? -21.484 2.195 -10.195 1 88.31 7 LYS B N 1
ATOM 2007 C CA . LYS B 1 7 ? -20.156 2.074 -10.781 1 88.31 7 LYS B CA 1
ATOM 2008 C C . LYS B 1 7 ? -19.938 3.145 -11.844 1 88.31 7 LYS B C 1
ATOM 2010 O O . LYS B 1 7 ? -18.844 3.707 -11.945 1 88.31 7 LYS B O 1
ATOM 2015 N N . ARG B 1 8 ? -20.953 3.361 -12.562 1 91 8 ARG B N 1
ATOM 2016 C CA . ARG B 1 8 ? -20.859 4.371 -13.609 1 91 8 ARG B CA 1
ATOM 2017 C C . ARG B 1 8 ? -20.625 5.758 -13.016 1 91 8 ARG B C 1
ATOM 2019 O O . ARG B 1 8 ? -19.797 6.52 -13.516 1 91 8 ARG B O 1
ATOM 2026 N N . VAL B 1 9 ? -21.375 6.09 -12.031 1 94.31 9 VAL B N 1
ATOM 2027 C CA . VAL B 1 9 ? -21.25 7.391 -11.383 1 94.31 9 VAL B CA 1
ATOM 2028 C C . VAL B 1 9 ? -19.844 7.543 -10.789 1 94.31 9 VAL B C 1
ATOM 2030 O O . VAL B 1 9 ? -19.188 8.57 -10.977 1 94.31 9 VAL B O 1
ATOM 2033 N N . ILE B 1 10 ? -19.391 6.5 -10.109 1 92.44 10 ILE B N 1
ATOM 2034 C CA . ILE B 1 10 ? -18.062 6.523 -9.5 1 92.44 10 ILE B CA 1
ATOM 2035 C C . ILE B 1 10 ? -17.016 6.742 -10.578 1 92.44 10 ILE B C 1
ATOM 2037 O O . ILE B 1 10 ? -16.141 7.602 -10.43 1 92.44 10 ILE B O 1
ATOM 2041 N N . HIS B 1 11 ? -17.141 6.008 -11.602 1 89.31 11 HIS B N 1
ATOM 2042 C CA . HIS B 1 11 ? -16.172 6.086 -12.688 1 89.31 11 HIS B CA 1
ATOM 2043 C C . HIS B 1 11 ? -16.156 7.477 -13.312 1 89.31 11 HIS B C 1
ATOM 2045 O O . HIS B 1 11 ? -15.086 8.062 -13.508 1 89.31 11 HIS B O 1
ATOM 2051 N N . ASP B 1 12 ? -17.266 7.953 -13.609 1 93.62 12 ASP B N 1
ATOM 2052 C CA . ASP B 1 12 ? -17.344 9.266 -14.25 1 93.62 12 ASP B CA 1
ATOM 2053 C C . ASP B 1 12 ? -16.812 10.359 -13.328 1 93.62 12 ASP B C 1
ATOM 2055 O O . ASP B 1 12 ? -16.078 11.242 -13.773 1 93.62 12 ASP B O 1
ATOM 2059 N N . LEU B 1 13 ? -17.188 10.336 -12.148 1 94.31 13 LEU B N 1
ATOM 2060 C CA . LEU B 1 13 ? -16.719 11.336 -11.195 1 94.31 13 LEU B CA 1
ATOM 2061 C C . LEU B 1 13 ? -15.203 11.312 -11.07 1 94.31 13 LEU B C 1
ATOM 2063 O O . LEU B 1 13 ? -14.562 12.359 -11.031 1 94.31 13 LEU B O 1
ATOM 2067 N N . LYS B 1 14 ? -14.688 10.102 -10.977 1 90.44 14 LYS B N 1
ATOM 2068 C CA . LYS B 1 14 ? -13.234 9.961 -10.906 1 90.44 14 LYS B CA 1
ATOM 2069 C C . LYS B 1 14 ? -12.555 10.562 -12.133 1 90.44 14 LYS B C 1
ATOM 2071 O O . LYS B 1 14 ? -11.547 11.266 -12.016 1 90.44 14 LYS B O 1
ATOM 2076 N N . GLN B 1 15 ? -13.109 10.383 -13.273 1 89.75 15 GLN B N 1
ATOM 2077 C CA . GLN B 1 15 ? -12.555 10.914 -14.508 1 89.75 15 GLN B CA 1
ATOM 2078 C C . GLN B 1 15 ? -12.625 12.438 -14.523 1 89.75 15 GLN B C 1
ATOM 2080 O O . GLN B 1 15 ? -11.68 13.102 -14.961 1 89.75 15 GLN B O 1
ATOM 2085 N N . ARG B 1 16 ? -13.664 12.945 -14.078 1 92.94 16 ARG B N 1
ATOM 2086 C CA . ARG B 1 16 ? -13.828 14.391 -14.039 1 92.94 16 ARG B CA 1
ATOM 2087 C C . ARG B 1 16 ? -12.836 15.023 -13.062 1 92.94 16 ARG B C 1
ATOM 2089 O O . ARG B 1 16 ? -12.289 16.094 -13.336 1 92.94 16 ARG B O 1
ATOM 2096 N N . ILE B 1 17 ? -12.633 14.352 -11.977 1 92.5 17 ILE B N 1
ATOM 2097 C CA . ILE B 1 17 ? -11.664 14.82 -10.992 1 92.5 17 ILE B CA 1
ATOM 2098 C C . ILE B 1 17 ? -10.266 14.852 -11.609 1 92.5 17 ILE B C 1
ATOM 2100 O O . ILE B 1 17 ? -9.562 15.859 -11.508 1 92.5 17 ILE B O 1
ATOM 2104 N N . LEU B 1 18 ? -9.969 13.789 -12.289 1 87 18 LEU B N 1
ATOM 2105 C CA . LEU B 1 18 ? -8.648 13.672 -12.898 1 87 18 LEU B CA 1
ATOM 2106 C C . LEU B 1 18 ? -8.477 14.695 -14.023 1 87 18 LEU B C 1
ATOM 2108 O O . LEU B 1 18 ? -7.371 15.188 -14.25 1 87 18 LEU B O 1
ATOM 2112 N N . ALA B 1 19 ? -9.578 15.062 -14.648 1 89.44 19 ALA B N 1
ATOM 2113 C CA . ALA B 1 19 ? -9.562 15.992 -15.766 1 89.44 19 ALA B CA 1
ATOM 2114 C C . ALA B 1 19 ? -9.508 17.438 -15.281 1 89.44 19 ALA B C 1
ATOM 2116 O O . ALA B 1 19 ? -9.328 18.359 -16.078 1 89.44 19 ALA B O 1
ATOM 2117 N N . GLY B 1 20 ? -9.664 17.609 -14.039 1 89.25 20 GLY B N 1
ATOM 2118 C CA . GLY B 1 20 ? -9.602 18.953 -13.492 1 89.25 20 GLY B CA 1
ATOM 2119 C C . GLY B 1 20 ? -10.891 19.719 -13.664 1 89.25 20 GLY B C 1
ATOM 2120 O O . GLY B 1 20 ? -10.875 20.953 -13.719 1 89.25 20 GLY B O 1
ATOM 2121 N N . ASP B 1 21 ? -11.961 19.031 -13.68 1 91.88 21 ASP B N 1
ATOM 2122 C CA . ASP B 1 21 ? -13.25 19.656 -13.945 1 91.88 21 ASP B CA 1
ATOM 2123 C C . ASP B 1 21 ? -13.711 20.484 -12.758 1 91.88 21 ASP B C 1
ATOM 2125 O O . ASP B 1 21 ? -14.633 21.297 -12.883 1 91.88 21 ASP B O 1
ATOM 2129 N N . PHE B 1 22 ? -13.117 20.328 -11.672 1 92.69 22 PHE B N 1
ATOM 2130 C CA . PHE B 1 22 ? -13.516 21.047 -10.469 1 92.69 22 PHE B CA 1
ATOM 2131 C C . PHE B 1 22 ? -12.445 22.047 -10.047 1 92.69 22 PHE B C 1
ATOM 2133 O O . PHE B 1 22 ? -11.547 21.719 -9.281 1 92.69 22 PHE B O 1
ATOM 2140 N N . ALA B 1 23 ? -12.617 23.219 -10.383 1 83.88 23 ALA B N 1
ATOM 2141 C CA . ALA B 1 23 ? -11.609 24.266 -10.25 1 83.88 23 ALA B CA 1
ATOM 2142 C C . ALA B 1 23 ? -11.297 24.547 -8.781 1 83.88 23 ALA B C 1
ATOM 2144 O O . ALA B 1 23 ? -10.141 24.797 -8.422 1 83.88 23 ALA B O 1
ATOM 2145 N N . THR B 1 24 ? -12.273 24.516 -7.953 1 82.81 24 THR B N 1
ATOM 2146 C CA . THR B 1 24 ? -12.086 24.859 -6.551 1 82.81 24 THR B CA 1
ATOM 2147 C C . THR B 1 24 ? -11.688 23.641 -5.734 1 82.81 24 THR B C 1
ATOM 2149 O O . THR B 1 24 ? -11.594 23.703 -4.508 1 82.81 24 THR B O 1
ATOM 2152 N N . LYS B 1 25 ? -11.469 22.531 -6.359 1 87.31 25 LYS B N 1
ATOM 2153 C CA . LYS B 1 25 ? -11.172 21.25 -5.723 1 87.31 25 LYS B CA 1
ATOM 2154 C C . LYS B 1 25 ? -12.289 20.828 -4.773 1 87.31 25 LYS B C 1
ATOM 2156 O O . LYS B 1 25 ? -12.07 20.031 -3.859 1 87.31 25 LYS B O 1
ATOM 2161 N N . ARG B 1 26 ? -13.43 21.422 -4.957 1 93.12 26 ARG B N 1
ATOM 2162 C CA . ARG B 1 26 ? -14.641 21.078 -4.215 1 93.12 26 ARG B CA 1
ATOM 2163 C C . ARG B 1 26 ? -15.664 20.406 -5.125 1 93.12 26 ARG B C 1
ATOM 2165 O O . ARG B 1 26 ? -15.922 20.891 -6.234 1 93.12 26 ARG B O 1
ATOM 2172 N N . LEU B 1 27 ? -16.172 19.297 -4.621 1 95.25 27 LEU B N 1
ATOM 2173 C CA . LEU B 1 27 ? -17.25 18.641 -5.371 1 95.25 27 LEU B CA 1
ATOM 2174 C C . LEU B 1 27 ? -18.578 19.344 -5.141 1 95.25 27 LEU B C 1
ATOM 2176 O O . LEU B 1 27 ? -18.812 19.891 -4.062 1 95.25 27 LEU B O 1
ATOM 2180 N N . PRO B 1 28 ? -19.438 19.266 -6.16 1 95.25 28 PRO B N 1
ATOM 2181 C CA . PRO B 1 28 ? -20.812 19.672 -5.898 1 95.25 28 PRO B CA 1
ATOM 2182 C C . PRO B 1 28 ? -21.469 18.875 -4.766 1 95.25 28 PRO B C 1
ATOM 2184 O O . PRO B 1 28 ? -21 17.766 -4.441 1 95.25 28 PRO B O 1
ATOM 2187 N N . ASP B 1 29 ? -22.422 19.484 -4.18 1 93.75 29 ASP B N 1
ATOM 2188 C CA . ASP B 1 29 ? -23.078 18.766 -3.092 1 93.75 29 ASP B CA 1
ATOM 2189 C C . ASP B 1 29 ? -23.891 17.594 -3.631 1 93.75 29 ASP B C 1
ATOM 2191 O O . ASP B 1 29 ? -24.031 17.438 -4.844 1 93.75 29 ASP B O 1
ATOM 2195 N N . GLU B 1 30 ? -24.391 16.781 -2.707 1 93.75 30 GLU B N 1
ATOM 2196 C CA . GLU B 1 30 ? -25.047 15.531 -3.078 1 93.75 30 GLU B CA 1
ATOM 2197 C C . GLU B 1 30 ? -26.312 15.797 -3.898 1 93.75 30 GLU B C 1
ATOM 2199 O O . GLU B 1 30 ? -26.641 15.031 -4.809 1 93.75 30 GLU B O 1
ATOM 2204 N N . GLN B 1 31 ? -27.031 16.875 -3.598 1 95.06 31 GLN B N 1
ATOM 2205 C CA . GLN B 1 31 ? -28.219 17.234 -4.352 1 95.06 31 GLN B CA 1
ATOM 2206 C C . GLN B 1 31 ? -27.875 17.594 -5.793 1 95.06 31 GLN B C 1
ATOM 2208 O O . GLN B 1 31 ? -28.516 17.125 -6.734 1 95.06 31 GLN B O 1
ATOM 2213 N N . GLN B 1 32 ? -26.938 18.375 -5.965 1 96.69 32 GLN B N 1
ATOM 2214 C CA . GLN B 1 32 ? -26.484 18.797 -7.285 1 96.69 32 GLN B CA 1
ATOM 2215 C C . GLN B 1 32 ? -26 17.594 -8.109 1 96.69 32 GLN B C 1
ATOM 2217 O O . GLN B 1 32 ? -26.328 17.484 -9.289 1 96.69 32 GLN B O 1
ATOM 2222 N N . LEU B 1 33 ? -25.25 16.688 -7.512 1 96.44 33 LEU B N 1
ATOM 2223 C CA . LEU B 1 33 ? -24.734 15.516 -8.203 1 96.44 33 LEU B CA 1
ATOM 2224 C C . LEU B 1 33 ? -25.875 14.586 -8.602 1 96.44 33 LEU B C 1
ATOM 2226 O O . LEU B 1 33 ? -25.844 13.969 -9.672 1 96.44 33 LEU B O 1
ATOM 2230 N N . SER B 1 34 ? -26.781 14.492 -7.695 1 97 34 SER B N 1
ATOM 2231 C CA . SER B 1 34 ? -27.969 13.695 -8 1 97 34 SER B CA 1
ATOM 2232 C C . SER B 1 34 ? -28.672 14.211 -9.25 1 97 34 SER B C 1
ATOM 2234 O O . SER B 1 34 ? -29.062 13.422 -10.117 1 97 34 SER B O 1
ATOM 2236 N N . GLU B 1 35 ? -28.828 15.438 -9.359 1 97 35 GLU B N 1
ATOM 2237 C CA . GLU B 1 35 ? -29.469 16.062 -10.516 1 97 35 GLU B CA 1
ATOM 2238 C C . GLU B 1 35 ? -28.625 15.891 -11.773 1 97 35 GLU B C 1
ATOM 2240 O O . GLU B 1 35 ? -29.141 15.562 -12.836 1 97 35 GLU B O 1
ATOM 2245 N N . TRP B 1 36 ? -27.359 16.047 -11.617 1 95.38 36 TRP B N 1
ATOM 2246 C CA . TRP B 1 36 ? -26.422 15.953 -12.734 1 95.38 36 TRP B CA 1
ATOM 2247 C C . TRP B 1 36 ? -26.469 14.562 -13.359 1 95.38 36 TRP B C 1
ATOM 2249 O O . TRP B 1 36 ? -26.5 14.43 -14.586 1 95.38 36 TRP B O 1
ATOM 2259 N N . TYR B 1 37 ? -26.5 13.57 -12.484 1 95.81 37 TYR B N 1
ATOM 2260 C CA . TYR B 1 37 ? -26.406 12.203 -12.969 1 95.81 37 TYR B CA 1
ATOM 2261 C C . TYR B 1 37 ? -27.781 11.57 -13.117 1 95.81 37 TYR B C 1
ATOM 2263 O O . TYR B 1 37 ? -27.922 10.445 -13.602 1 95.81 37 TYR B O 1
ATOM 2271 N N . GLN B 1 38 ? -28.75 12.258 -12.609 1 96.38 38 GLN B N 1
ATOM 2272 C CA . GLN B 1 38 ? -30.125 11.758 -12.641 1 96.38 38 GLN B CA 1
ATOM 2273 C C . GLN B 1 38 ? -30.25 10.422 -11.914 1 96.38 38 GLN B C 1
ATOM 2275 O O . GLN B 1 38 ? -30.781 9.461 -12.461 1 96.38 38 GLN B O 1
ATOM 2280 N N . VAL B 1 39 ? -29.672 10.43 -10.719 1 96.88 39 VAL B N 1
ATOM 2281 C CA . VAL B 1 39 ? -29.75 9.273 -9.836 1 96.88 39 VAL B CA 1
ATOM 2282 C C . VAL B 1 39 ? -30.188 9.711 -8.445 1 96.88 39 VAL B C 1
ATOM 2284 O O . VAL B 1 39 ? -30.25 10.906 -8.156 1 96.88 39 VAL B O 1
ATOM 2287 N N . SER B 1 40 ? -30.531 8.766 -7.598 1 95.81 40 SER B N 1
ATOM 2288 C CA . SER B 1 40 ? -30.969 9.07 -6.242 1 95.81 40 SER B CA 1
ATOM 2289 C C . SER B 1 40 ? -29.844 9.664 -5.406 1 95.81 40 SER B C 1
ATOM 2291 O O . SER B 1 40 ? -28.672 9.445 -5.711 1 95.81 40 SER B O 1
ATOM 2293 N N . ARG B 1 41 ? -30.281 10.375 -4.395 1 95.06 41 ARG B N 1
ATOM 2294 C CA . ARG B 1 41 ? -29.297 10.898 -3.443 1 95.06 41 ARG B CA 1
ATOM 2295 C C . ARG B 1 41 ? -28.531 9.773 -2.766 1 95.06 41 ARG B C 1
ATOM 2297 O O . ARG B 1 41 ? -27.344 9.922 -2.465 1 95.06 41 ARG B O 1
ATOM 2304 N N . SER B 1 42 ? -29.203 8.727 -2.609 1 95.38 42 SER B N 1
ATOM 2305 C CA . SER B 1 42 ? -28.562 7.578 -1.978 1 95.38 42 SER B CA 1
ATOM 2306 C C . SER B 1 42 ? -27.453 7.02 -2.859 1 95.38 42 SER B C 1
ATOM 2308 O O . SER B 1 42 ? -26.391 6.621 -2.359 1 95.38 42 SER B O 1
ATOM 2310 N N . THR B 1 43 ? -27.672 7.012 -4.109 1 95.25 43 THR B N 1
ATOM 2311 C CA . THR B 1 43 ? -26.672 6.547 -5.066 1 95.25 43 THR B CA 1
ATOM 2312 C C . THR B 1 43 ? -25.453 7.469 -5.07 1 95.25 43 THR B C 1
ATOM 2314 O O . THR B 1 43 ? -24.312 7 -5.047 1 95.25 43 THR B O 1
ATOM 2317 N N . VAL B 1 44 ? -25.75 8.695 -5.031 1 95.75 44 VAL B N 1
ATOM 2318 C CA . VAL B 1 44 ? -24.672 9.68 -5.023 1 95.75 44 VAL B CA 1
ATOM 2319 C C . VAL B 1 44 ? -23.875 9.562 -3.727 1 95.75 44 VAL B C 1
ATOM 2321 O O . 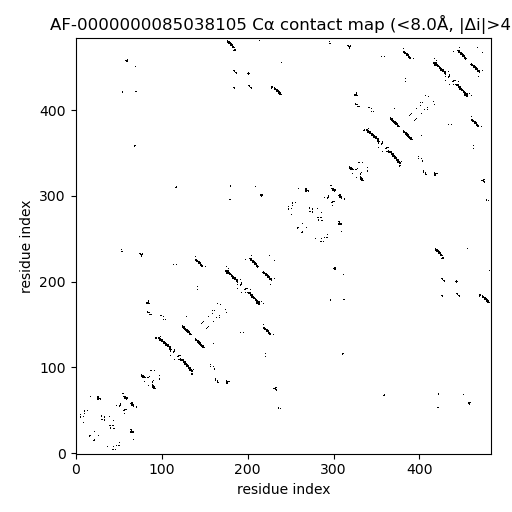VAL B 1 44 ? -22.641 9.586 -3.746 1 95.75 44 VAL B O 1
ATOM 2324 N N . LYS B 1 45 ? -24.594 9.414 -2.668 1 94.94 45 LYS B N 1
ATOM 2325 C CA . LYS B 1 45 ? -23.938 9.273 -1.373 1 94.94 45 LYS B CA 1
ATOM 2326 C C . LYS B 1 45 ? -23.016 8.062 -1.36 1 94.94 45 LYS B C 1
ATOM 2328 O O . LYS B 1 45 ? -21.875 8.148 -0.895 1 94.94 45 LYS B O 1
ATOM 2333 N N . ARG B 1 46 ? -23.469 7.047 -1.895 1 93.75 46 ARG B N 1
ATOM 2334 C CA . ARG B 1 46 ? -22.656 5.836 -1.971 1 93.75 46 ARG B CA 1
ATOM 2335 C C . ARG B 1 46 ? -21.453 6.039 -2.865 1 93.75 46 ARG B C 1
ATOM 2337 O O . ARG B 1 46 ? -20.344 5.578 -2.547 1 93.75 46 ARG B O 1
ATOM 2344 N N . ALA B 1 47 ? -21.641 6.699 -3.904 1 94.69 47 ALA B N 1
ATOM 2345 C CA . ALA B 1 47 ? -20.562 6.961 -4.84 1 94.69 47 ALA B CA 1
ATOM 2346 C C . ALA B 1 47 ? -19.469 7.824 -4.195 1 94.69 47 ALA B C 1
ATOM 2348 O O . ALA B 1 47 ? -18.281 7.5 -4.27 1 94.69 47 ALA B O 1
ATOM 2349 N N . VAL B 1 48 ? -19.922 8.836 -3.551 1 94.38 48 VAL B N 1
ATOM 2350 C CA . VAL B 1 48 ? -19 9.758 -2.912 1 94.38 48 VAL B CA 1
ATOM 2351 C C . VAL B 1 48 ? -18.281 9.062 -1.756 1 94.38 48 VAL B C 1
ATOM 2353 O O . VAL B 1 48 ? -17.078 9.258 -1.547 1 94.38 48 VAL B O 1
ATOM 2356 N N . ASN B 1 49 ? -19.016 8.203 -1.083 1 90.62 49 ASN B N 1
ATOM 2357 C CA . ASN B 1 49 ? -18.422 7.434 -0.003 1 90.62 49 ASN B CA 1
ATOM 2358 C C . ASN B 1 49 ? -17.328 6.5 -0.524 1 90.62 49 ASN B C 1
ATOM 2360 O O . ASN B 1 49 ? -16.281 6.352 0.103 1 90.62 49 ASN B O 1
ATOM 2364 N N . ARG B 1 50 ? -17.578 5.934 -1.602 1 88.62 50 ARG B N 1
ATOM 2365 C CA . ARG B 1 50 ? -16.594 5.043 -2.207 1 88.62 50 ARG B CA 1
ATOM 2366 C C . ARG B 1 50 ? -15.336 5.805 -2.588 1 88.62 50 ARG B C 1
ATOM 2368 O O . ARG B 1 50 ? -14.219 5.324 -2.363 1 88.62 50 ARG B O 1
ATOM 2375 N N . LEU B 1 51 ? -15.508 6.957 -3.117 1 91 51 LEU B N 1
ATOM 2376 C CA . LEU B 1 51 ? -14.359 7.789 -3.465 1 91 51 LEU B CA 1
ATOM 2377 C C . LEU B 1 51 ? -13.594 8.203 -2.217 1 91 51 LEU B C 1
ATOM 2379 O O . LEU B 1 51 ? -12.367 8.281 -2.234 1 91 51 LEU B O 1
ATOM 2383 N N . ALA B 1 52 ? -14.352 8.43 -1.18 1 89.38 52 ALA B N 1
ATOM 2384 C CA . ALA B 1 52 ? -13.727 8.797 0.088 1 89.38 52 ALA B CA 1
ATOM 2385 C C . ALA B 1 52 ? -12.938 7.633 0.672 1 89.38 52 ALA B C 1
ATOM 2387 O O . ALA B 1 52 ? -11.836 7.82 1.198 1 89.38 52 ALA B O 1
ATOM 2388 N N . GLU B 1 53 ? -13.461 6.477 0.485 1 83 53 GLU B N 1
ATOM 2389 C CA . GLU B 1 53 ? -12.812 5.27 0.985 1 83 53 GLU B CA 1
ATOM 2390 C C . GLU B 1 53 ? -11.516 4.988 0.233 1 83 53 GLU B C 1
ATOM 2392 O O . GLU B 1 53 ? -10.664 4.238 0.714 1 83 53 GLU B O 1
ATOM 2397 N N . GLN B 1 54 ? -11.414 5.605 -0.88 1 83.12 54 GLN B N 1
ATOM 2398 C CA . GLN B 1 54 ? -10.211 5.438 -1.689 1 83.12 54 GLN B CA 1
ATOM 2399 C C . GLN B 1 54 ? -9.258 6.609 -1.505 1 83.12 54 GLN B C 1
ATOM 2401 O O . GLN B 1 54 ? -8.188 6.648 -2.115 1 83.12 54 GLN B O 1
ATOM 2406 N N . GLY B 1 55 ? -9.727 7.547 -0.71 1 87.94 55 GLY B N 1
ATOM 2407 C CA . GLY B 1 55 ? -8.883 8.703 -0.444 1 87.94 55 GLY B CA 1
ATOM 2408 C C . GLY B 1 55 ? -8.891 9.719 -1.57 1 87.94 55 GLY B C 1
ATOM 2409 O O . GLY B 1 55 ? -8.039 10.609 -1.613 1 87.94 55 GLY B O 1
ATOM 2410 N N . ILE B 1 56 ? -9.773 9.578 -2.486 1 89.69 56 ILE B N 1
ATOM 2411 C CA . ILE B 1 56 ? -9.844 10.469 -3.641 1 89.69 56 ILE B CA 1
ATOM 2412 C C . ILE B 1 56 ? -10.438 11.812 -3.221 1 89.69 56 ILE B C 1
ATOM 2414 O O . ILE B 1 56 ? -10 12.859 -3.695 1 89.69 56 ILE B O 1
ATOM 2418 N N . VAL B 1 57 ? -11.414 11.695 -2.309 1 92.88 57 VAL B N 1
ATOM 2419 C CA . VAL B 1 57 ? -12.023 12.898 -1.742 1 92.88 57 VAL B CA 1
ATOM 2420 C C . VAL B 1 57 ? -12.078 12.781 -0.221 1 92.88 57 VAL B C 1
ATOM 2422 O O . VAL B 1 57 ? -11.891 11.695 0.333 1 92.88 57 VAL B O 1
ATOM 2425 N N . PHE B 1 58 ? -12.219 13.859 0.42 1 89.44 58 PHE B N 1
ATOM 2426 C CA . PHE B 1 58 ? -12.453 13.859 1.858 1 89.44 58 PHE B CA 1
ATOM 2427 C C . PHE B 1 58 ? -13.555 14.852 2.229 1 89.44 58 PHE B C 1
ATOM 2429 O O . PHE B 1 58 ? -13.711 15.883 1.578 1 89.44 58 PHE B O 1
ATOM 2436 N N . ARG B 1 59 ? -14.312 14.492 3.281 1 88.25 59 ARG B N 1
ATOM 2437 C CA . ARG B 1 59 ? -15.414 15.32 3.768 1 88.25 59 ARG B CA 1
ATOM 2438 C C . ARG B 1 59 ? -14.984 16.141 4.984 1 88.25 59 ARG B C 1
ATOM 2440 O O . ARG B 1 59 ? -14.336 15.609 5.891 1 88.25 59 ARG B O 1
ATOM 2447 N N . LYS B 1 60 ? -15.195 17.359 4.871 1 82.88 60 LYS B N 1
ATOM 2448 C CA . LYS B 1 60 ? -15.039 18.25 6.023 1 82.88 60 LYS B CA 1
ATOM 2449 C C . LYS B 1 60 ? -16.391 18.641 6.598 1 82.88 60 LYS B C 1
ATOM 2451 O O . LYS B 1 60 ? -17.203 19.281 5.91 1 82.88 60 LYS B O 1
ATOM 2456 N N . ARG B 1 61 ? -16.516 18.234 7.805 1 81.44 61 ARG B N 1
ATOM 2457 C CA . ARG B 1 61 ? -17.797 18.484 8.438 1 81.44 61 ARG B CA 1
ATOM 2458 C C . ARG B 1 61 ? -18.188 19.953 8.32 1 81.44 61 ARG B C 1
ATOM 2460 O O . ARG B 1 61 ? -17.391 20.844 8.664 1 81.44 61 ARG B O 1
ATOM 2467 N N . GLY B 1 62 ? -19.328 20.125 7.84 1 81.81 62 GLY B N 1
ATOM 2468 C CA . GLY B 1 62 ? -19.891 21.469 7.75 1 81.81 62 GLY B CA 1
ATOM 2469 C C . GLY B 1 62 ? -19.359 22.25 6.574 1 81.81 62 GLY B C 1
ATOM 2470 O O . GLY B 1 62 ? -19.828 23.359 6.305 1 81.81 62 GLY B O 1
ATOM 2471 N N . ALA B 1 63 ? -18.406 21.75 5.824 1 85.75 63 ALA B N 1
ATOM 2472 C CA . ALA B 1 63 ? -17.781 22.5 4.742 1 85.75 63 ALA B CA 1
ATOM 2473 C C . ALA B 1 63 ? -18.047 21.859 3.389 1 85.75 63 ALA B C 1
ATOM 2475 O O . ALA B 1 63 ? -18.266 22.547 2.393 1 85.75 63 ALA B O 1
ATOM 2476 N N . GLY B 1 64 ? -18.078 20.531 3.395 1 90.75 64 GLY B N 1
ATOM 2477 C CA . GLY B 1 64 ? -18.359 19.844 2.137 1 90.75 64 GLY B CA 1
ATOM 2478 C C . GLY B 1 64 ? -17.344 18.766 1.806 1 90.75 64 GLY B C 1
ATOM 2479 O O . GLY B 1 64 ? -16.672 18.25 2.697 1 90.75 64 GLY B O 1
ATOM 2480 N N . THR B 1 65 ? -17.391 18.359 0.461 1 93.69 65 THR B N 1
ATOM 2481 C CA . THR B 1 65 ? -16.516 17.297 -0.021 1 93.69 65 THR B CA 1
ATOM 2482 C C . THR B 1 65 ? -15.43 17.875 -0.934 1 93.69 65 THR B C 1
ATOM 2484 O O . THR B 1 65 ? -15.734 18.594 -1.887 1 93.69 65 THR B O 1
ATOM 2487 N N . PHE B 1 66 ? -14.234 17.578 -0.63 1 93.88 66 PHE B N 1
ATOM 2488 C CA . PHE B 1 66 ? -13.102 18.172 -1.349 1 93.88 66 PHE B CA 1
ATOM 2489 C C . PHE B 1 66 ? -12.258 17.078 -1.995 1 93.88 66 PHE B C 1
ATOM 2491 O O . PHE B 1 66 ? -12.172 15.961 -1.481 1 93.88 66 PHE B O 1
ATOM 2498 N N . ILE B 1 67 ? -11.586 17.469 -3.057 1 93.31 67 ILE B N 1
ATOM 2499 C CA . ILE B 1 67 ? -10.68 16.547 -3.762 1 93.31 67 ILE B CA 1
ATOM 2500 C C . ILE B 1 67 ? -9.328 16.531 -3.061 1 93.31 67 ILE B C 1
ATOM 2502 O O . ILE B 1 67 ? -8.789 17.578 -2.699 1 93.31 67 ILE B O 1
ATOM 2506 N N . ASN B 1 68 ? -8.852 15.336 -2.881 1 90.69 68 ASN B N 1
ATOM 2507 C CA . ASN B 1 68 ? -7.535 15.164 -2.277 1 90.69 68 ASN B CA 1
ATOM 2508 C C . ASN B 1 68 ? -6.418 15.57 -3.238 1 90.69 68 ASN B C 1
ATOM 2510 O O . ASN B 1 68 ? -6.223 14.93 -4.273 1 90.69 68 ASN B O 1
ATOM 2514 N N . PRO B 1 69 ? -5.703 16.562 -2.885 1 88.56 69 PRO B N 1
ATOM 2515 C CA . PRO B 1 69 ? -4.648 17.016 -3.799 1 88.56 69 PRO B CA 1
ATOM 2516 C C . PRO B 1 69 ? -3.588 15.945 -4.047 1 88.56 69 PRO B C 1
ATOM 2518 O O . PRO B 1 69 ? -2.992 15.898 -5.129 1 88.56 69 PRO B O 1
ATOM 2521 N N . PHE B 1 70 ? -3.379 15.109 -3.088 1 87.62 70 PHE B N 1
ATOM 2522 C CA . PHE B 1 70 ? -2.346 14.094 -3.242 1 87.62 70 PHE B CA 1
ATOM 2523 C C . PHE B 1 70 ? -2.783 13.023 -4.234 1 87.62 70 PHE B C 1
ATOM 2525 O O . PHE B 1 70 ? -1.946 12.383 -4.871 1 87.62 70 PHE B O 1
ATOM 2532 N N . PHE B 1 71 ? -4.02 12.812 -4.336 1 86.44 71 PHE B N 1
ATOM 2533 C CA . PHE B 1 71 ? -4.527 11.914 -5.367 1 86.44 71 PHE B CA 1
ATOM 2534 C C . PHE B 1 71 ? -4.227 12.461 -6.758 1 86.44 71 PHE B C 1
ATOM 2536 O O . PHE B 1 71 ? -3.83 11.711 -7.652 1 86.44 71 PHE B O 1
ATOM 2543 N N . LEU B 1 72 ? -4.301 13.727 -6.902 1 84.44 72 LEU B N 1
ATOM 2544 C CA . LEU B 1 72 ? -4.078 14.375 -8.188 1 84.44 72 LEU B CA 1
ATOM 2545 C C . LEU B 1 72 ? -2.59 14.422 -8.523 1 84.44 72 LEU B C 1
ATOM 2547 O O . LEU B 1 72 ? -2.205 14.289 -9.688 1 84.44 72 LEU B O 1
ATOM 2551 N N . LYS B 1 73 ? -1.799 14.617 -7.57 1 82.31 73 LYS B N 1
ATOM 2552 C CA . LYS B 1 73 ? -0.365 14.812 -7.762 1 82.31 73 LYS B CA 1
ATOM 2553 C C . LYS B 1 73 ? 0.347 13.484 -7.992 1 82.31 73 LYS B C 1
ATOM 2555 O O . LYS B 1 73 ? 1.345 13.43 -8.719 1 82.31 73 LYS B O 1
ATOM 2560 N N . ASN B 1 74 ? -0.158 12.539 -7.293 1 72.94 74 ASN B N 1
ATOM 2561 C CA . ASN B 1 74 ? 0.585 11.281 -7.301 1 72.94 74 ASN B CA 1
ATOM 2562 C C . ASN B 1 74 ? -0.086 10.234 -8.188 1 72.94 74 ASN B C 1
ATOM 2564 O O . ASN B 1 74 ? -0.691 9.289 -7.688 1 72.94 74 ASN B O 1
ATOM 2568 N N . LYS B 1 75 ? 0.213 10.477 -9.43 1 73.69 75 LYS B N 1
ATOM 2569 C CA . LYS B 1 75 ? -0.333 9.492 -10.359 1 73.69 75 LYS B CA 1
ATOM 2570 C C . LYS B 1 75 ? 0.426 8.172 -10.266 1 73.69 75 LYS B C 1
ATOM 2572 O O . LYS B 1 75 ? 1.601 8.102 -10.633 1 73.69 75 LYS B O 1
ATOM 2577 N N . SER B 1 76 ? -0.185 7.242 -9.562 1 77.88 76 SER B N 1
ATOM 2578 C CA . SER B 1 76 ? 0.399 5.914 -9.406 1 77.88 76 SER B CA 1
ATOM 2579 C C . SER B 1 76 ? 0.398 5.148 -10.727 1 77.88 76 SER B C 1
ATOM 2581 O O . SER B 1 76 ? -0.506 5.32 -11.547 1 77.88 76 SER B O 1
ATOM 2583 N N . ALA B 1 77 ? 1.516 4.441 -10.898 1 81.56 77 ALA B N 1
ATOM 2584 C CA . ALA B 1 77 ? 1.535 3.531 -12.047 1 81.56 77 ALA B CA 1
ATOM 2585 C C . ALA B 1 77 ? 0.592 2.354 -11.82 1 81.56 77 ALA B C 1
ATOM 2587 O O . ALA B 1 77 ? 0.269 1.622 -12.758 1 81.56 77 ALA B O 1
ATOM 2588 N N . PHE B 1 78 ? 0.199 2.17 -10.641 1 83 78 PHE B N 1
ATOM 2589 C CA . PHE B 1 78 ? -0.667 1.05 -10.289 1 83 78 PHE B CA 1
ATOM 2590 C C . PHE B 1 78 ? -2.133 1.468 -10.32 1 83 78 PHE B C 1
ATOM 2592 O O . PHE B 1 78 ? -2.545 2.359 -9.578 1 83 78 PHE B O 1
ATOM 2599 N N . HIS B 1 79 ? -2.873 0.917 -11.234 1 78.75 79 HIS B N 1
ATOM 2600 C CA . HIS B 1 79 ? -4.293 1.179 -11.438 1 78.75 79 HIS B CA 1
ATOM 2601 C C . HIS B 1 79 ? -5.074 -0.12 -11.609 1 78.75 79 HIS B C 1
ATOM 2603 O O . HIS B 1 79 ? -4.699 -0.974 -12.414 1 78.75 79 HIS B O 1
ATOM 2609 N N . TYR B 1 80 ? -6.09 -0.273 -10.844 1 75.88 80 TYR B N 1
ATOM 2610 C CA . TYR B 1 80 ? -6.832 -1.528 -10.859 1 75.88 80 TYR B CA 1
ATOM 2611 C C . TYR B 1 80 ? -8.148 -1.371 -11.609 1 75.88 80 TYR B C 1
ATOM 2613 O O . TYR B 1 80 ? -9.211 -1.212 -10.984 1 75.88 80 TYR B O 1
ATOM 2621 N N . GLU B 1 81 ? -8.258 -1.125 -12.914 1 69.06 81 GLU B N 1
ATOM 2622 C CA . GLU B 1 81 ? -9.469 -0.93 -13.703 1 69.06 81 GLU B CA 1
ATOM 2623 C C . GLU B 1 81 ? -9.859 -2.207 -14.445 1 69.06 81 GLU B C 1
ATOM 2625 O O . GLU B 1 81 ? -10.992 -2.342 -14.906 1 69.06 81 GLU B O 1
ATOM 2630 N N . GLY B 1 82 ? -9.703 -3.389 -14.086 1 73.75 82 GLY B N 1
ATOM 2631 C CA . GLY B 1 82 ? -10.023 -4.625 -14.781 1 73.75 82 GLY B CA 1
ATOM 2632 C C . GLY B 1 82 ? -10.43 -5.746 -13.844 1 73.75 82 GLY B C 1
ATOM 2633 O O . GLY B 1 82 ? -10.773 -5.504 -12.68 1 73.75 82 GLY B O 1
ATOM 2634 N N . LYS B 1 83 ? -10.578 -6.93 -14.508 1 83.62 83 LYS B N 1
ATOM 2635 C CA . LYS B 1 83 ? -11 -8.109 -13.758 1 83.62 83 LYS B CA 1
ATOM 2636 C C . LYS B 1 83 ? -9.797 -8.828 -13.141 1 83.62 83 LYS B C 1
ATOM 2638 O O . LYS B 1 83 ? -9.961 -9.656 -12.242 1 83.62 83 LYS B O 1
ATOM 2643 N N . ASN B 1 84 ? -8.586 -8.438 -13.719 1 92.62 84 ASN B N 1
ATOM 2644 C CA . ASN B 1 84 ? -7.387 -9.133 -13.266 1 92.62 84 ASN B CA 1
ATOM 2645 C C . ASN B 1 84 ? -6.387 -8.164 -12.641 1 92.62 84 ASN B C 1
ATOM 2647 O O . ASN B 1 84 ? -6.355 -6.98 -13 1 92.62 84 ASN B O 1
ATOM 2651 N N . LEU B 1 85 ? -5.516 -8.688 -11.727 1 93.25 85 LEU B N 1
ATOM 2652 C CA . LEU B 1 85 ? -4.535 -7.891 -11 1 93.25 85 LEU B CA 1
ATOM 2653 C C . LEU B 1 85 ? -3.152 -8.023 -11.625 1 93.25 85 LEU B C 1
ATOM 2655 O O . LEU B 1 85 ? -2.168 -7.508 -11.086 1 93.25 85 LEU B O 1
ATOM 2659 N N . GLY B 1 86 ? -3.012 -8.539 -12.711 1 92.94 86 GLY B N 1
ATOM 2660 C CA . GLY B 1 86 ? -1.697 -8.727 -13.305 1 92.94 86 GLY B CA 1
ATOM 2661 C C . GLY B 1 86 ? -1.09 -7.43 -13.812 1 92.94 86 GLY B C 1
ATOM 2662 O O . GLY B 1 86 ? -1.77 -6.402 -13.883 1 92.94 86 GLY B O 1
ATOM 2663 N N . VAL B 1 87 ? 0.163 -7.445 -14.133 1 93.12 87 VAL B N 1
ATOM 2664 C CA . VAL B 1 87 ? 0.919 -6.281 -14.586 1 93.12 87 VAL B CA 1
ATOM 2665 C C . VAL B 1 87 ? 0.219 -5.641 -15.781 1 93.12 87 VAL B C 1
ATOM 2667 O O . VAL B 1 87 ? 0.024 -4.426 -15.82 1 93.12 87 VAL B O 1
ATOM 2670 N N . THR B 1 88 ? -0.225 -6.441 -16.688 1 91.06 88 THR B N 1
ATOM 2671 C CA . THR B 1 88 ? -0.844 -5.953 -17.906 1 91.06 88 THR B CA 1
ATOM 2672 C C . THR B 1 88 ? -2.08 -5.113 -17.594 1 91.06 88 THR B C 1
ATOM 2674 O O . THR B 1 88 ? -2.295 -4.062 -18.203 1 91.06 88 THR B O 1
ATOM 2677 N N . ASP B 1 89 ? -2.789 -5.508 -16.625 1 89.5 89 ASP B N 1
ATOM 2678 C CA . ASP B 1 89 ? -4.062 -4.855 -16.344 1 89.5 89 ASP B CA 1
ATOM 2679 C C . ASP B 1 89 ? -3.902 -3.768 -15.281 1 89.5 89 ASP B C 1
ATOM 2681 O O . ASP B 1 89 ? -4.746 -2.877 -15.172 1 89.5 89 ASP B O 1
ATOM 2685 N N . SER B 1 90 ? -2.857 -3.834 -14.492 1 89.5 90 SER B N 1
ATOM 2686 C CA . SER B 1 90 ? -2.852 -3.047 -13.266 1 89.5 90 SER B CA 1
ATOM 2687 C C . SER B 1 90 ? -1.717 -2.029 -13.266 1 89.5 90 SER B C 1
ATOM 2689 O O . SER B 1 90 ? -1.688 -1.123 -12.43 1 89.5 90 SER B O 1
ATOM 2691 N N . PHE B 1 91 ? -0.763 -2.223 -14.164 1 88.88 91 PHE B N 1
ATOM 2692 C CA . PHE B 1 91 ? 0.377 -1.316 -14.234 1 88.88 91 PHE B CA 1
ATOM 2693 C C . PHE B 1 91 ? 0.347 -0.505 -15.523 1 88.88 91 PHE B C 1
ATOM 2695 O O . PHE B 1 91 ? 0.256 -1.069 -16.609 1 88.88 91 PHE B O 1
ATOM 2702 N N . GLN B 1 92 ? 0.33 0.778 -15.336 1 84.81 92 GLN B N 1
ATOM 2703 C CA . GLN B 1 92 ? 0.248 1.634 -16.516 1 84.81 92 GLN B CA 1
ATOM 2704 C C . GLN B 1 92 ? 1.313 2.727 -16.484 1 84.81 92 GLN B C 1
ATOM 2706 O O . GLN B 1 92 ? 1.41 3.473 -15.5 1 84.81 92 GLN B O 1
ATOM 2711 N N . VAL B 1 93 ? 2.104 2.707 -17.453 1 82.44 93 VAL B N 1
ATOM 2712 C CA . VAL B 1 93 ? 3.07 3.771 -17.703 1 82.44 93 VAL B CA 1
ATOM 2713 C C . VAL B 1 93 ? 2.803 4.398 -19.062 1 82.44 93 VAL B C 1
ATOM 2715 O O . VAL B 1 93 ? 2.994 3.756 -20.109 1 82.44 93 VAL B O 1
ATOM 2718 N N . GLY B 1 94 ? 2.377 5.613 -19.016 1 77 94 GLY B N 1
ATOM 2719 C CA . GLY B 1 94 ? 1.983 6.199 -20.281 1 77 94 GLY B CA 1
ATOM 2720 C C . GLY B 1 94 ? 0.747 5.555 -20.875 1 77 94 GLY B C 1
ATOM 2721 O O . GLY B 1 94 ? -0.184 5.195 -20.156 1 77 94 GLY B O 1
ATOM 2722 N N . ASP B 1 95 ? 0.595 5.57 -22.156 1 75.88 95 ASP B N 1
ATOM 2723 C CA . ASP B 1 95 ? -0.605 5.082 -22.828 1 75.88 95 ASP B CA 1
ATOM 2724 C C . ASP B 1 95 ? -0.374 3.695 -23.438 1 75.88 95 ASP B C 1
ATOM 2726 O O . ASP B 1 95 ? -1.244 3.158 -24.125 1 75.88 95 ASP B O 1
ATOM 2730 N N . SER B 1 96 ? 0.748 3.133 -23.062 1 75.56 96 SER B N 1
ATOM 2731 C CA . SER B 1 96 ? 1.083 1.896 -23.75 1 75.56 96 SER B CA 1
ATOM 2732 C C . SER B 1 96 ? 0.898 0.682 -22.859 1 75.56 96 SER B C 1
ATOM 2734 O O . SER B 1 96 ? 1.078 0.772 -21.641 1 75.56 96 SER B O 1
ATOM 2736 N N . GLN B 1 97 ? 0.507 -0.42 -23.531 1 82.19 97 GLN B N 1
ATOM 2737 C CA . GLN B 1 97 ? 0.513 -1.721 -22.875 1 82.19 97 GLN B CA 1
ATOM 2738 C C . GLN B 1 97 ? 1.935 -2.256 -22.734 1 82.19 97 GLN B C 1
ATOM 2740 O O . GLN B 1 97 ? 2.791 -2.006 -23.578 1 82.19 97 GLN B O 1
ATOM 2745 N N . PRO B 1 98 ? 2.104 -3.027 -21.672 1 90.81 98 PRO B N 1
ATOM 2746 C CA . PRO B 1 98 ? 3.455 -3.568 -21.5 1 90.81 98 PRO B CA 1
ATOM 2747 C C . PRO B 1 98 ? 3.773 -4.684 -22.484 1 90.81 98 PRO B C 1
ATOM 2749 O O . PRO B 1 98 ? 2.883 -5.441 -22.875 1 90.81 98 PRO B O 1
ATOM 2752 N N . LYS B 1 99 ? 4.934 -4.68 -22.969 1 93.88 99 LYS B N 1
ATOM 2753 C CA . LYS B 1 99 ? 5.504 -5.82 -23.672 1 93.88 99 LYS B CA 1
ATOM 2754 C C . LYS B 1 99 ? 6.266 -6.738 -22.719 1 93.88 99 LYS B C 1
ATOM 2756 O O . LYS B 1 99 ? 6.777 -6.285 -21.703 1 93.88 99 LYS B O 1
ATOM 2761 N N . SER B 1 100 ? 6.309 -8.008 -23.062 1 96.81 100 SER B N 1
ATOM 2762 C CA . SER B 1 100 ? 6.996 -8.977 -22.219 1 96.81 100 SER B CA 1
ATOM 2763 C C . SER B 1 100 ? 8.094 -9.711 -22.984 1 96.81 100 SER B C 1
ATOM 2765 O O . SER B 1 100 ? 7.863 -10.188 -24.094 1 96.81 100 SER B O 1
ATOM 2767 N N . GLU B 1 101 ? 9.219 -9.75 -22.469 1 97.88 101 GLU B N 1
ATOM 2768 C CA . GLU B 1 101 ? 10.305 -10.617 -22.922 1 97.88 101 GLU B CA 1
ATOM 2769 C C . GLU B 1 101 ? 10.531 -11.781 -21.969 1 97.88 101 GLU B C 1
ATOM 2771 O O . GLU B 1 101 ? 10.828 -11.57 -20.797 1 97.88 101 GLU B O 1
ATOM 2776 N N . LEU B 1 102 ? 10.375 -12.961 -22.516 1 98.56 102 LEU B N 1
ATOM 2777 C CA . LEU B 1 102 ? 10.586 -14.156 -21.703 1 98.56 102 LEU B CA 1
ATOM 2778 C C . LEU B 1 102 ? 12.078 -14.414 -21.484 1 98.56 102 LEU B C 1
ATOM 2780 O O . LEU B 1 102 ? 12.812 -14.664 -22.453 1 98.56 102 LEU B O 1
ATOM 2784 N N . LEU B 1 103 ? 12.523 -14.297 -20.281 1 98.69 103 LEU B N 1
ATOM 2785 C CA . LEU B 1 103 ? 13.938 -14.492 -19.953 1 98.69 103 LEU B CA 1
ATOM 2786 C C . LEU B 1 103 ? 14.219 -15.953 -19.609 1 98.69 103 LEU B C 1
ATOM 2788 O O . LEU B 1 103 ? 15.32 -16.453 -19.844 1 98.69 103 LEU B O 1
ATOM 2792 N N . ASP B 1 104 ? 13.305 -16.609 -18.969 1 98.5 104 ASP B N 1
ATOM 2793 C CA . ASP B 1 104 ? 13.461 -18 -18.547 1 98.5 104 ASP B CA 1
ATOM 2794 C C . ASP B 1 104 ? 12.109 -18.672 -18.391 1 98.5 104 ASP B C 1
ATOM 2796 O O . ASP B 1 104 ? 11.117 -18.016 -18.062 1 98.5 104 ASP B O 1
ATOM 2800 N N . TYR B 1 105 ? 12.031 -19.875 -18.672 1 98.56 105 TYR B N 1
ATOM 2801 C CA . TYR B 1 105 ? 10.852 -20.734 -18.562 1 98.56 105 TYR B CA 1
ATOM 2802 C C . TYR B 1 105 ? 11.25 -22.156 -18.188 1 98.56 105 TYR B C 1
ATOM 2804 O O . TYR B 1 105 ? 11.914 -22.859 -18.953 1 98.56 105 TYR B O 1
ATOM 2812 N N . GLN B 1 106 ? 10.828 -22.578 -16.969 1 98.31 106 GLN B N 1
ATOM 2813 C CA . GLN B 1 106 ? 11.156 -23.906 -16.469 1 98.31 106 GLN B CA 1
ATOM 2814 C C . GLN B 1 106 ? 9.977 -24.531 -15.734 1 98.31 106 GLN B C 1
ATOM 2816 O O . GLN B 1 106 ? 9.039 -23.828 -15.344 1 98.31 106 GLN B O 1
ATOM 2821 N N . VAL B 1 107 ? 10.016 -25.844 -15.727 1 98.31 107 VAL B N 1
ATOM 2822 C CA . VAL B 1 107 ? 9.156 -26.594 -14.812 1 98.31 107 VAL B CA 1
ATOM 2823 C C . VAL B 1 107 ? 10 -27.203 -13.695 1 98.31 107 VAL B C 1
ATOM 2825 O O . VAL B 1 107 ? 11 -27.859 -13.961 1 98.31 107 VAL B O 1
ATOM 2828 N N . ILE B 1 108 ? 9.617 -26.938 -12.5 1 98.5 108 ILE B N 1
ATOM 2829 C CA . ILE B 1 108 ? 10.375 -27.453 -11.367 1 98.5 108 ILE B CA 1
ATOM 2830 C C . ILE B 1 108 ? 9.414 -28.094 -10.359 1 98.5 108 ILE B C 1
ATOM 2832 O O . ILE B 1 108 ? 8.227 -27.781 -10.344 1 98.5 108 ILE B O 1
ATOM 2836 N N . ALA B 1 109 ? 9.953 -29.016 -9.547 1 98.31 109 ALA B N 1
ATOM 2837 C CA . ALA B 1 109 ? 9.188 -29.5 -8.398 1 98.31 109 ALA B CA 1
ATOM 2838 C C . ALA B 1 109 ? 8.938 -28.375 -7.402 1 98.31 109 ALA B C 1
ATOM 2840 O O . ALA B 1 109 ? 9.82 -27.547 -7.152 1 98.31 109 ALA B O 1
ATOM 2841 N N . ALA B 1 110 ? 7.75 -28.359 -6.824 1 98.19 110 ALA B N 1
ATOM 2842 C CA . ALA B 1 110 ? 7.457 -27.344 -5.816 1 98.19 110 ALA B CA 1
ATOM 2843 C C . ALA B 1 110 ? 8.367 -27.5 -4.602 1 98.19 110 ALA B C 1
ATOM 2845 O O . ALA B 1 110 ? 8.414 -28.562 -3.979 1 98.19 110 ALA B O 1
ATOM 2846 N N . THR B 1 111 ? 9.156 -26.453 -4.238 1 97.62 111 THR B N 1
ATOM 2847 C CA . THR B 1 111 ? 9.953 -26.453 -3.018 1 97.62 111 THR B CA 1
ATOM 2848 C C . THR B 1 111 ? 9.047 -26.484 -1.786 1 97.62 111 THR B C 1
ATOM 2850 O O . THR B 1 111 ? 7.852 -26.203 -1.879 1 97.62 111 THR B O 1
ATOM 2853 N N . PRO B 1 112 ? 9.578 -26.797 -0.636 1 96 112 PRO B N 1
ATOM 2854 C CA . PRO B 1 112 ? 8.75 -26.766 0.575 1 96 112 PRO B CA 1
ATOM 2855 C C . PRO B 1 112 ? 8.07 -25.422 0.798 1 96 112 PRO B C 1
ATOM 2857 O O . PRO B 1 112 ? 6.91 -25.375 1.219 1 96 112 PRO B O 1
ATOM 2860 N N . GLU B 1 113 ? 8.758 -24.359 0.484 1 94.69 113 GLU B N 1
ATOM 2861 C CA . GLU B 1 113 ? 8.18 -23.031 0.625 1 94.69 113 GLU B CA 1
ATOM 2862 C C . GLU B 1 113 ? 7.016 -22.828 -0.34 1 94.69 113 GLU B C 1
ATOM 2864 O O . GLU B 1 113 ? 5.953 -22.344 0.053 1 94.69 113 GLU B O 1
ATOM 2869 N N . LEU B 1 114 ? 7.203 -23.234 -1.537 1 96.62 114 LEU B N 1
ATOM 2870 C CA . LEU B 1 114 ? 6.152 -23.109 -2.537 1 96.62 114 LEU B CA 1
ATOM 2871 C C . LEU B 1 114 ? 4.961 -24 -2.199 1 96.62 114 LEU B C 1
ATOM 2873 O O . LEU B 1 114 ? 3.811 -23.625 -2.436 1 96.62 114 LEU B O 1
ATOM 2877 N N . GLN B 1 115 ? 5.25 -25.25 -1.73 1 95.38 115 GLN B N 1
ATOM 2878 C CA . GLN B 1 115 ? 4.18 -26.141 -1.289 1 95.38 115 GLN B CA 1
ATOM 2879 C C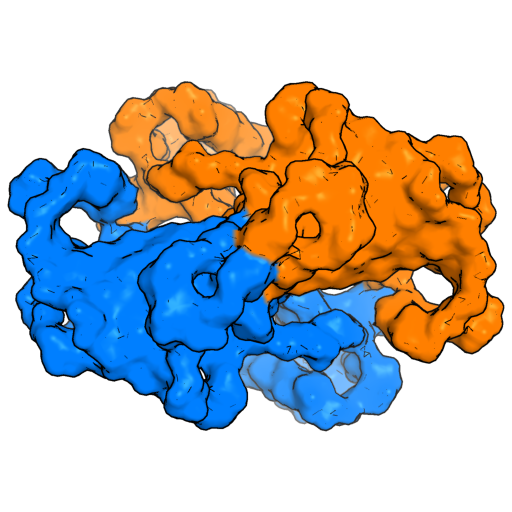 . GLN B 1 115 ? 3.293 -25.453 -0.251 1 95.38 115 GLN B C 1
ATOM 2881 O O . GLN B 1 115 ? 2.064 -25.484 -0.361 1 95.38 115 GLN B O 1
ATOM 2886 N N . GLN B 1 116 ? 3.936 -24.812 0.675 1 90.69 116 GLN B N 1
ATOM 2887 C CA . GLN B 1 116 ? 3.199 -24.109 1.727 1 90.69 116 GLN B CA 1
ATOM 2888 C C . GLN B 1 116 ? 2.426 -22.922 1.164 1 90.69 116 GLN B C 1
ATOM 2890 O O . GLN B 1 116 ? 1.234 -22.766 1.438 1 90.69 116 GLN B O 1
ATOM 2895 N N . ASP B 1 117 ? 3.084 -22.062 0.365 1 92.06 117 ASP B N 1
ATOM 2896 C CA . ASP B 1 117 ? 2.504 -20.797 -0.113 1 92.06 117 ASP B CA 1
ATOM 2897 C C . ASP B 1 117 ? 1.339 -21.062 -1.065 1 92.06 117 ASP B C 1
ATOM 2899 O O . ASP B 1 117 ? 0.32 -20.375 -1.014 1 92.06 117 ASP B O 1
ATOM 2903 N N . LEU B 1 118 ? 1.493 -22.094 -1.885 1 94.44 118 LEU B N 1
ATOM 2904 C CA . LEU B 1 118 ? 0.519 -22.344 -2.941 1 94.44 118 LEU B CA 1
ATOM 2905 C C . LEU B 1 118 ? -0.364 -23.547 -2.596 1 94.44 118 LEU B C 1
ATOM 2907 O O . LEU B 1 118 ? -1.161 -23.984 -3.422 1 94.44 118 LEU B O 1
ATOM 2911 N N . PHE B 1 119 ? -0.14 -24.047 -1.392 1 89.5 119 PHE B N 1
ATOM 2912 C CA . PHE B 1 119 ? -0.934 -25.172 -0.899 1 89.5 119 PHE B CA 1
ATOM 2913 C C . PHE B 1 119 ? -0.851 -26.344 -1.855 1 89.5 119 PHE B C 1
ATOM 2915 O O . PHE B 1 119 ? -1.877 -26.891 -2.266 1 89.5 119 PHE B O 1
ATOM 2922 N N . LEU B 1 120 ? 0.301 -26.734 -2.139 1 94.38 120 LEU B N 1
ATOM 2923 C CA . LEU B 1 120 ? 0.573 -27.844 -3.057 1 94.38 120 LEU B CA 1
ATOM 2924 C C . LEU B 1 120 ? 1.092 -29.062 -2.305 1 94.38 120 LEU B C 1
ATOM 2926 O O . LEU B 1 120 ? 1.522 -28.953 -1.155 1 94.38 120 LEU B O 1
ATOM 2930 N N . GLU B 1 121 ? 0.986 -30.203 -2.963 1 94.94 121 GLU B N 1
ATOM 2931 C CA . GLU B 1 121 ? 1.567 -31.453 -2.461 1 94.94 121 GLU B CA 1
ATOM 2932 C C . GLU B 1 121 ? 3.027 -31.594 -2.885 1 94.94 121 GLU B C 1
ATOM 2934 O O . GLU B 1 121 ? 3.484 -30.891 -3.791 1 94.94 121 GLU B O 1
ATOM 2939 N N . SER B 1 122 ? 3.709 -32.5 -2.207 1 95.56 122 SER B N 1
ATOM 2940 C CA . SER B 1 122 ? 5.129 -32.688 -2.48 1 95.56 122 SER B CA 1
ATOM 2941 C C . SER B 1 122 ? 5.348 -33.219 -3.898 1 95.56 122 SER B C 1
ATOM 2943 O O . SER B 1 122 ? 6.441 -33.062 -4.453 1 95.56 122 SER B O 1
ATOM 2945 N N . THR B 1 123 ? 4.324 -33.719 -4.574 1 97.19 123 THR B N 1
ATOM 2946 C CA . THR B 1 123 ? 4.441 -34.312 -5.91 1 97.19 123 THR B CA 1
ATOM 2947 C C . THR B 1 123 ? 4.062 -33.281 -6.973 1 97.19 123 THR B C 1
ATOM 2949 O O . THR B 1 123 ? 4.168 -33.562 -8.172 1 97.19 123 THR B O 1
ATOM 2952 N N . ASP B 1 124 ? 3.682 -32.156 -6.594 1 97.56 124 ASP B N 1
ATOM 2953 C CA . ASP B 1 124 ? 3.209 -31.141 -7.547 1 97.56 124 ASP B CA 1
ATOM 2954 C C . ASP B 1 124 ? 4.379 -30.391 -8.18 1 97.56 124 ASP B C 1
ATOM 2956 O O . ASP B 1 124 ? 5.441 -30.25 -7.562 1 97.56 124 ASP B O 1
ATOM 2960 N N . PHE B 1 125 ? 4.145 -29.969 -9.414 1 98.5 125 PHE B N 1
ATOM 2961 C CA . PHE B 1 125 ? 5.109 -29.156 -10.148 1 98.5 125 PHE B CA 1
ATOM 2962 C C . PHE B 1 125 ? 4.547 -27.766 -10.422 1 98.5 125 PHE B C 1
ATOM 2964 O O . PHE B 1 125 ? 3.33 -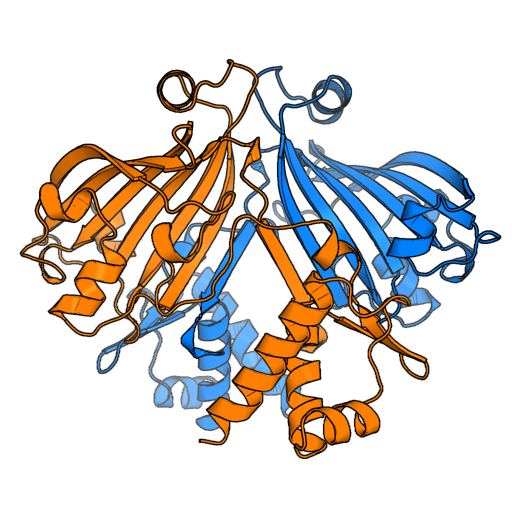27.578 -10.453 1 98.5 125 PHE B O 1
ATOM 2971 N N . VAL B 1 126 ? 5.473 -26.812 -10.57 1 98.81 126 VAL B N 1
ATOM 2972 C CA . VAL B 1 126 ? 5.098 -25.453 -10.914 1 98.81 126 VAL B CA 1
ATOM 2973 C C . VAL B 1 126 ? 5.91 -24.969 -12.109 1 98.81 126 VAL B C 1
ATOM 2975 O O . VAL B 1 126 ? 7.023 -25.453 -12.344 1 98.81 126 VAL B O 1
ATOM 2978 N N . TYR B 1 127 ? 5.309 -24.094 -12.883 1 98.81 127 TYR B N 1
ATOM 2979 C CA . TYR B 1 127 ? 6.105 -23.266 -13.781 1 98.81 127 TYR B CA 1
ATOM 2980 C C . TYR B 1 127 ? 6.914 -22.234 -13.008 1 98.81 127 TYR B C 1
ATOM 2982 O O . TYR B 1 127 ? 6.422 -21.641 -12.047 1 98.81 127 TYR B O 1
ATOM 2990 N N . GLN B 1 128 ? 8.156 -22.078 -13.305 1 98.81 128 GLN B N 1
ATOM 2991 C CA . GLN B 1 128 ? 8.969 -20.922 -12.945 1 98.81 128 GLN B CA 1
ATOM 2992 C C . GLN B 1 128 ? 9.242 -20.031 -14.164 1 98.81 128 GLN B C 1
ATOM 2994 O O . GLN B 1 128 ? 9.945 -20.453 -15.094 1 98.81 128 GLN B O 1
ATOM 2999 N N . ILE B 1 129 ? 8.641 -18.875 -14.195 1 98.81 129 ILE B N 1
ATOM 3000 C CA . ILE B 1 129 ? 8.695 -17.984 -15.352 1 98.81 129 ILE B CA 1
ATOM 3001 C C . ILE B 1 129 ? 9.367 -16.672 -14.961 1 98.81 129 ILE B C 1
ATOM 3003 O O . ILE B 1 129 ? 9.016 -16.062 -13.953 1 98.81 129 ILE B O 1
ATOM 3007 N N . LYS B 1 130 ? 10.414 -16.312 -15.664 1 98.81 130 LYS B N 1
ATOM 3008 C CA . LYS B 1 130 ? 11.055 -15.016 -15.5 1 98.81 130 LYS B CA 1
ATOM 3009 C C . LYS B 1 130 ? 10.867 -14.156 -16.75 1 98.81 130 LYS B C 1
ATOM 3011 O O . LYS B 1 130 ? 11.156 -14.594 -17.859 1 98.81 130 LYS B O 1
ATOM 3016 N N . ARG B 1 131 ? 10.336 -12.969 -16.562 1 98.75 131 ARG B N 1
ATOM 3017 C CA . ARG B 1 131 ? 10.023 -12.086 -17.672 1 98.75 131 ARG B CA 1
ATOM 3018 C C . ARG B 1 131 ? 10.562 -10.68 -17.422 1 98.75 131 ARG B C 1
ATOM 3020 O O . ARG B 1 131 ? 10.633 -10.227 -16.281 1 98.75 131 ARG B O 1
ATOM 3027 N N . LEU B 1 132 ? 10.984 -10.023 -18.469 1 98.75 132 LEU B N 1
ATOM 3028 C CA . LEU B 1 132 ? 11.266 -8.594 -18.484 1 98.75 132 LEU B CA 1
ATOM 3029 C C . LEU B 1 132 ? 10.109 -7.816 -19.094 1 98.75 132 LEU B C 1
ATOM 3031 O O . LEU B 1 132 ? 9.711 -8.078 -20.234 1 98.75 132 LEU B O 1
ATOM 3035 N N . ARG B 1 133 ? 9.492 -6.934 -18.328 1 97.69 133 ARG B N 1
ATOM 3036 C CA . ARG B 1 133 ? 8.375 -6.141 -18.828 1 97.69 133 ARG B CA 1
ATOM 3037 C C . ARG B 1 133 ? 8.836 -4.773 -19.312 1 97.69 133 ARG B C 1
ATOM 3039 O O . ARG B 1 133 ? 9.539 -4.059 -18.594 1 97.69 133 ARG B O 1
ATOM 3046 N N . LEU B 1 134 ? 8.414 -4.488 -20.469 1 96.56 134 LEU B N 1
ATOM 3047 C CA . LEU B 1 134 ? 8.797 -3.229 -21.094 1 96.56 134 LEU B CA 1
ATOM 3048 C C . LEU B 1 134 ? 7.586 -2.326 -21.297 1 96.56 134 LEU B C 1
ATOM 3050 O O . LEU B 1 134 ? 6.512 -2.799 -21.672 1 96.56 134 LEU B O 1
ATOM 3054 N N . PHE B 1 135 ? 7.758 -1.079 -20.969 1 93.06 135 PHE B N 1
ATOM 3055 C CA . PHE B 1 135 ? 6.793 -0.026 -21.25 1 93.06 135 PHE B CA 1
ATOM 3056 C C . PHE B 1 135 ? 7.402 1.045 -22.141 1 93.06 135 PHE B C 1
ATOM 3058 O O . PHE B 1 135 ? 8.422 1.64 -21.797 1 93.06 135 PHE B O 1
ATOM 3065 N N . ASP B 1 136 ? 6.793 1.302 -23.312 1 89.25 136 ASP B N 1
ATOM 3066 C CA . ASP B 1 136 ? 7.355 2.209 -24.297 1 89.25 136 ASP B CA 1
ATOM 3067 C C . ASP B 1 136 ? 8.82 1.88 -24.578 1 89.25 136 ASP B C 1
ATOM 3069 O O . ASP B 1 136 ? 9.68 2.758 -24.516 1 89.25 136 ASP B O 1
ATOM 3073 N N . GLN B 1 137 ? 9.117 0.67 -24.641 1 90.19 137 GLN B N 1
ATOM 3074 C CA . GLN B 1 137 ? 10.406 0.098 -25.016 1 90.19 137 GLN B CA 1
ATOM 3075 C C . GLN B 1 137 ? 11.43 0.255 -23.891 1 90.19 137 GLN B C 1
ATOM 3077 O O . GLN B 1 137 ? 12.609 -0.057 -24.078 1 90.19 137 GLN B O 1
ATOM 3082 N N . ARG B 1 138 ? 11.031 0.657 -22.797 1 94.5 138 ARG B N 1
ATOM 3083 C CA . ARG B 1 138 ? 11.914 0.75 -21.625 1 94.5 138 ARG B CA 1
ATOM 3084 C C . ARG B 1 138 ? 11.68 -0.412 -20.672 1 94.5 138 ARG B C 1
ATOM 3086 O O . ARG B 1 138 ? 10.547 -0.665 -20.25 1 94.5 138 ARG B O 1
ATOM 3093 N N . PRO B 1 139 ? 12.773 -1.096 -20.297 1 98 139 PRO B N 1
ATOM 3094 C CA . PRO B 1 139 ? 12.609 -2.154 -19.297 1 98 139 PRO B CA 1
ATOM 3095 C C . PRO B 1 139 ? 12.305 -1.606 -17.906 1 98 139 PRO B C 1
ATOM 3097 O O . PRO B 1 139 ? 13.047 -0.761 -17.406 1 98 139 PRO B O 1
ATOM 3100 N N . ILE B 1 140 ? 11.266 -2.146 -17.281 1 97.38 140 ILE B N 1
ATOM 3101 C CA . ILE B 1 140 ? 10.812 -1.524 -16.031 1 97.38 140 ILE B CA 1
ATOM 3102 C C . ILE B 1 140 ? 10.711 -2.58 -14.938 1 97.38 140 ILE B C 1
ATOM 3104 O O . ILE B 1 140 ? 10.969 -2.289 -13.766 1 97.38 140 ILE B O 1
ATOM 3108 N N . ILE B 1 141 ? 10.328 -3.779 -15.281 1 98.38 141 ILE B N 1
ATOM 3109 C CA . ILE B 1 141 ? 10.078 -4.789 -14.258 1 98.38 141 ILE B CA 1
ATOM 3110 C C . ILE B 1 141 ? 10.758 -6.098 -14.648 1 98.38 141 ILE B C 1
ATOM 3112 O O . ILE B 1 141 ? 10.656 -6.543 -15.797 1 98.38 141 ILE B O 1
ATOM 3116 N N . ILE B 1 142 ? 11.484 -6.633 -13.727 1 98.88 142 ILE B N 1
ATOM 3117 C CA . ILE B 1 142 ? 11.875 -8.039 -13.781 1 98.88 142 ILE B CA 1
ATOM 3118 C C . ILE B 1 142 ? 10.938 -8.875 -12.906 1 98.88 142 ILE B C 1
ATOM 3120 O O . ILE B 1 142 ? 10.961 -8.758 -11.68 1 98.88 142 ILE B O 1
ATOM 3124 N N . GLU B 1 143 ? 10.172 -9.711 -13.539 1 98.62 143 GLU B N 1
ATOM 3125 C CA . GLU B 1 143 ? 9.141 -10.469 -12.844 1 98.62 143 GLU B CA 1
ATOM 3126 C C . GLU B 1 143 ? 9.484 -11.953 -12.805 1 98.62 143 GLU B C 1
ATOM 3128 O O . GLU B 1 143 ? 9.805 -12.555 -13.836 1 98.62 143 GLU B O 1
ATOM 3133 N N . THR B 1 144 ? 9.492 -12.516 -11.656 1 98.75 144 THR B N 1
ATOM 3134 C CA . THR B 1 144 ? 9.57 -13.969 -11.492 1 98.75 144 THR B CA 1
ATOM 3135 C C . THR B 1 144 ? 8.297 -14.508 -10.852 1 98.75 144 THR B C 1
ATOM 3137 O O . THR B 1 144 ? 7.871 -14.031 -9.797 1 98.75 144 THR B O 1
ATOM 3140 N N . GLY B 1 145 ? 7.676 -15.445 -11.492 1 98.5 145 GLY B N 1
ATOM 3141 C CA . GLY B 1 145 ? 6.43 -16.031 -11.008 1 98.5 145 GLY B CA 1
ATOM 3142 C C . GLY B 1 145 ? 6.465 -17.547 -10.945 1 98.5 145 GLY B C 1
ATOM 3143 O O . GLY B 1 145 ? 7.16 -18.188 -11.734 1 98.5 145 GLY B O 1
ATOM 3144 N N . TYR B 1 146 ? 5.711 -18.141 -10.047 1 98.81 146 TYR B N 1
ATOM 3145 C CA . TYR B 1 146 ? 5.512 -19.578 -9.891 1 98.81 146 TYR B CA 1
ATOM 3146 C C . TYR B 1 146 ? 4.031 -19.938 -9.977 1 98.81 146 TYR B C 1
ATOM 3148 O O . TYR B 1 146 ? 3.225 -19.438 -9.18 1 98.81 146 TYR B O 1
ATOM 3156 N N . ILE B 1 147 ? 3.686 -20.75 -10.898 1 98.75 147 ILE B N 1
ATOM 3157 C CA . ILE B 1 147 ? 2.291 -21.094 -11.148 1 98.75 147 ILE B CA 1
ATOM 3158 C C . ILE B 1 147 ? 2.131 -22.625 -11.164 1 98.75 147 ILE B C 1
ATOM 3160 O O . ILE B 1 147 ? 2.816 -23.312 -11.922 1 98.75 147 ILE B O 1
ATOM 3164 N N . PRO B 1 148 ? 1.17 -23.125 -10.406 1 98.44 148 PRO B N 1
ATOM 3165 C CA . PRO B 1 148 ? 0.954 -24.562 -10.414 1 98.44 148 PRO B CA 1
ATOM 3166 C C . PRO B 1 148 ? 0.524 -25.094 -11.789 1 98.44 148 PRO B C 1
ATOM 3168 O O . PRO B 1 148 ? -0.423 -24.562 -12.383 1 98.44 148 PRO B O 1
ATOM 3171 N N . ILE B 1 149 ? 1.142 -26.156 -12.188 1 98.19 149 ILE B N 1
ATOM 3172 C CA . ILE B 1 149 ? 0.835 -26.766 -13.484 1 98.19 149 ILE B CA 1
ATOM 3173 C C . ILE B 1 149 ? -0.604 -27.266 -13.492 1 98.19 149 ILE B C 1
ATOM 3175 O O . ILE B 1 149 ? -1.301 -27.172 -14.5 1 98.19 149 ILE B O 1
ATOM 3179 N N . LYS B 1 150 ? -1.04 -27.766 -12.383 1 96.25 150 LYS B N 1
ATOM 3180 C CA . LYS B 1 150 ? -2.373 -28.359 -12.297 1 96.25 150 LYS B CA 1
ATOM 3181 C C . LYS B 1 150 ? -3.453 -27.312 -12.57 1 96.25 150 LYS B C 1
ATOM 3183 O O . LYS B 1 150 ? -4.559 -27.656 -12.992 1 96.25 150 LYS B O 1
ATOM 3188 N N . ILE B 1 151 ? -3.17 -26.047 -12.352 1 95.69 151 ILE B N 1
ATOM 3189 C CA . ILE B 1 151 ? -4.145 -25 -12.594 1 95.69 151 ILE B CA 1
ATOM 3190 C C . ILE B 1 151 ? -4.117 -24.594 -14.062 1 95.69 151 ILE B C 1
ATOM 3192 O O . ILE B 1 151 ? -5.164 -24.344 -14.664 1 95.69 151 ILE B O 1
ATOM 3196 N N . LEU B 1 152 ? -2.953 -24.453 -14.578 1 95.88 152 LEU B N 1
ATOM 3197 C CA . LEU B 1 152 ? -2.783 -24.031 -15.969 1 95.88 152 LEU B CA 1
ATOM 3198 C C . LEU B 1 152 ? -1.842 -24.969 -16.719 1 95.88 152 LEU B C 1
ATOM 3200 O O . LEU B 1 152 ? -0.736 -24.578 -17.094 1 95.88 152 LEU B O 1
ATOM 3204 N N . PRO B 1 153 ? -2.291 -26.125 -17.047 1 95.69 153 PRO B N 1
ATOM 3205 C CA . PRO B 1 153 ? -1.399 -27.141 -17.594 1 95.69 153 PRO B CA 1
ATOM 3206 C C . PRO B 1 153 ? -0.912 -26.812 -19 1 95.69 153 PRO B C 1
ATOM 3208 O O . PRO B 1 153 ? 0.109 -27.344 -19.453 1 95.69 153 PRO B O 1
ATOM 3211 N N . ALA B 1 154 ? -1.548 -25.906 -19.75 1 94.06 154 ALA B N 1
ATOM 3212 C CA . ALA B 1 154 ? -1.185 -25.625 -21.141 1 94.06 154 ALA B CA 1
ATOM 3213 C C . ALA B 1 154 ? -0.46 -24.297 -21.266 1 94.06 154 ALA B C 1
ATOM 3215 O O . ALA B 1 154 ? -0.534 -23.625 -22.312 1 94.06 154 ALA B O 1
ATOM 3216 N N . LEU B 1 155 ? 0.182 -23.859 -20.219 1 97.25 155 LEU B N 1
ATOM 3217 C CA . LEU B 1 155 ? 0.936 -22.609 -20.297 1 97.25 155 LEU B CA 1
ATOM 3218 C C . LEU B 1 155 ? 2.234 -22.812 -21.078 1 97.25 155 LEU B C 1
ATOM 3220 O O . LEU B 1 155 ? 3.127 -23.531 -20.625 1 97.25 155 LEU B O 1
ATOM 3224 N N . THR B 1 156 ? 2.328 -22.219 -22.297 1 97.25 156 THR B N 1
ATOM 3225 C CA . THR B 1 156 ? 3.5 -22.344 -23.156 1 97.25 156 THR B CA 1
ATOM 3226 C C . THR B 1 156 ? 4.344 -21.078 -23.109 1 97.25 156 THR B C 1
ATOM 3228 O O . THR B 1 156 ? 3.871 -20.031 -22.656 1 97.25 156 THR B O 1
ATOM 3231 N N . PRO B 1 157 ? 5.57 -21.141 -23.594 1 97.69 157 PRO B N 1
ATOM 3232 C CA . PRO B 1 157 ? 6.391 -19.938 -23.703 1 97.69 157 PRO B CA 1
ATOM 3233 C C . PRO B 1 157 ? 5.727 -18.844 -24.531 1 97.69 157 PRO B C 1
ATOM 3235 O O . PRO B 1 157 ? 5.859 -17.656 -24.219 1 97.69 157 PRO B O 1
ATOM 3238 N N . THR B 1 158 ? 5.016 -19.234 -25.531 1 96.81 158 THR B N 1
ATOM 3239 C CA . THR B 1 158 ? 4.32 -18.25 -26.359 1 96.81 158 THR B CA 1
ATOM 3240 C C . THR B 1 158 ? 3.264 -17.516 -25.562 1 96.81 158 THR B C 1
ATOM 3242 O O . THR B 1 158 ? 3.184 -16.281 -25.609 1 96.81 158 THR B O 1
ATOM 3245 N N . VAL B 1 159 ? 2.484 -18.219 -24.812 1 96.25 159 VAL B N 1
ATOM 3246 C CA . VAL B 1 159 ? 1.463 -17.625 -23.969 1 96.25 159 VAL B CA 1
ATOM 3247 C C . VAL B 1 159 ? 2.125 -16.734 -22.922 1 96.25 159 VAL B C 1
ATOM 3249 O O . VAL B 1 159 ? 1.645 -15.633 -22.641 1 96.25 159 VAL B O 1
ATOM 3252 N N . ALA B 1 160 ? 3.283 -17.219 -22.359 1 96.81 160 ALA B N 1
ATOM 3253 C CA . ALA B 1 160 ? 3.979 -16.531 -21.266 1 96.81 160 ALA B CA 1
ATOM 3254 C C . ALA B 1 160 ? 4.547 -15.203 -21.734 1 96.81 160 ALA B C 1
ATOM 3256 O O . ALA B 1 160 ? 4.957 -14.375 -20.906 1 96.81 160 ALA B O 1
ATOM 3257 N N . GLN B 1 161 ? 4.562 -14.938 -23 1 96.31 161 GLN B N 1
ATOM 3258 C CA . GLN B 1 161 ? 5.016 -13.648 -23.516 1 96.31 161 GLN B CA 1
ATOM 3259 C C . GLN B 1 161 ? 3.879 -12.633 -23.5 1 96.31 161 GLN B C 1
ATOM 3261 O O . GLN B 1 161 ? 4.094 -11.453 -23.812 1 96.31 161 GLN B O 1
ATOM 3266 N N . HIS B 1 162 ? 2.74 -13.133 -23.172 1 95.19 162 HIS B N 1
ATOM 3267 C CA . HIS B 1 162 ? 1.559 -12.289 -23.016 1 95.19 162 HIS B CA 1
ATOM 3268 C C . HIS B 1 162 ? 1.003 -12.391 -21.594 1 95.19 162 HIS B C 1
ATOM 3270 O O . HIS B 1 162 ? 1.646 -12.953 -20.719 1 95.19 162 HIS B O 1
ATOM 3276 N N . SER B 1 163 ? -0.084 -11.734 -21.391 1 95.81 163 SER B N 1
ATOM 3277 C CA . SER B 1 163 ? -0.666 -11.758 -20.062 1 95.81 163 SER B CA 1
ATOM 3278 C C . SER B 1 163 ? -1.168 -13.148 -19.688 1 95.81 163 SER B C 1
ATOM 3280 O O . SER B 1 163 ? -2.17 -13.617 -20.234 1 95.81 163 SER B O 1
ATOM 3282 N N . ILE B 1 164 ? -0.609 -13.734 -18.734 1 97.31 164 ILE B N 1
ATOM 3283 C CA . ILE B 1 164 ? -1.005 -15.055 -18.266 1 97.31 164 ILE B CA 1
ATOM 3284 C C . ILE B 1 164 ? -2.365 -14.977 -17.578 1 97.31 164 ILE B C 1
ATOM 3286 O O . ILE B 1 164 ? -3.184 -15.891 -17.688 1 97.31 164 ILE B O 1
ATOM 3290 N N . PHE B 1 165 ? -2.633 -13.898 -16.891 1 96.75 165 PHE B N 1
ATOM 3291 C CA . PHE B 1 165 ? -3.895 -13.719 -16.188 1 96.75 165 PHE B CA 1
ATOM 3292 C C . PHE B 1 165 ? -5.055 -13.609 -17.172 1 96.75 165 PHE B C 1
ATOM 3294 O O . PHE B 1 165 ? -6.098 -14.234 -16.984 1 96.75 165 PHE B O 1
ATOM 3301 N N . ASN B 1 166 ? -4.828 -12.836 -18.172 1 94.88 166 ASN B N 1
ATOM 3302 C CA . ASN B 1 166 ? -5.859 -12.727 -19.203 1 94.88 166 ASN B CA 1
ATOM 3303 C C . ASN B 1 166 ? -6.07 -14.047 -19.938 1 94.88 166 ASN B C 1
ATOM 3305 O O . ASN B 1 166 ? -7.195 -14.383 -20.297 1 94.88 166 ASN B O 1
ATOM 3309 N N . TYR B 1 167 ? -5.008 -14.773 -20.203 1 96.94 167 TYR B N 1
ATOM 3310 C CA . TYR B 1 167 ? -5.109 -16.094 -20.812 1 96.94 167 TYR B CA 1
ATOM 3311 C C . TYR B 1 167 ? -5.961 -17.016 -19.969 1 96.94 167 TYR B C 1
ATOM 3313 O O . TYR B 1 167 ? -6.859 -17.688 -20.484 1 96.94 167 TYR B O 1
ATOM 3321 N N . LEU B 1 168 ? -5.695 -17.047 -18.656 1 96.75 168 LEU B N 1
ATOM 3322 C CA . LEU B 1 168 ? -6.48 -17.859 -17.734 1 96.75 168 LEU B CA 1
ATOM 3323 C C . LEU B 1 168 ? -7.961 -17.5 -17.812 1 96.75 168 LEU B C 1
ATOM 3325 O O . LEU B 1 168 ? -8.82 -18.391 -17.859 1 96.75 168 LEU B O 1
ATOM 3329 N N . GLN B 1 169 ? -8.227 -16.234 -17.797 1 95.5 169 GLN B N 1
ATOM 3330 C CA . GLN B 1 169 ? -9.609 -15.766 -17.875 1 95.5 169 GLN B CA 1
ATOM 3331 C C . GLN B 1 169 ? -10.266 -16.234 -19.188 1 95.5 169 GLN B C 1
ATOM 3333 O O . GLN B 1 169 ? -11.422 -16.641 -19.188 1 95.5 169 GLN B O 1
ATOM 3338 N N . GLU B 1 170 ? -9.578 -16.172 -20.234 1 94.88 170 GLU B N 1
ATOM 3339 C CA . GLU B 1 170 ? -10.094 -16.531 -21.547 1 94.88 170 GLU B CA 1
ATOM 3340 C C . GLU B 1 170 ? -10.414 -18.031 -21.609 1 94.88 170 GLU B C 1
ATOM 3342 O O . GLU B 1 170 ? -11.484 -18.422 -22.094 1 94.88 170 GLU B O 1
ATOM 3347 N N . ILE B 1 171 ? -9.586 -18.875 -21.141 1 95 171 ILE B N 1
ATOM 3348 C CA . ILE B 1 171 ? -9.703 -20.297 -21.406 1 95 171 ILE B CA 1
ATOM 3349 C C . ILE B 1 171 ? -10.516 -20.969 -20.297 1 95 171 ILE B C 1
ATOM 3351 O O . ILE B 1 171 ? -11.156 -22 -20.531 1 95 171 ILE B O 1
ATOM 3355 N N . LYS B 1 172 ? -10.438 -20.359 -19.062 1 94.5 172 LYS B N 1
ATOM 3356 C CA . LYS B 1 172 ? -11.102 -21.031 -17.938 1 94.5 172 LYS B CA 1
ATOM 3357 C C . LYS B 1 172 ? -12.242 -20.188 -17.391 1 94.5 172 LYS B C 1
ATOM 3359 O O . LYS B 1 172 ? -13 -20.641 -16.531 1 94.5 172 LYS B O 1
ATOM 3364 N N . GLY B 1 173 ? -12.305 -18.969 -17.781 1 94.19 173 GLY B N 1
ATOM 3365 C CA . GLY B 1 173 ? -13.328 -18.078 -17.25 1 94.19 173 GLY B CA 1
ATOM 3366 C C . GLY B 1 173 ? -13.07 -17.656 -15.82 1 94.19 173 GLY B C 1
ATOM 3367 O O . GLY B 1 173 ? -13.992 -17.25 -15.117 1 94.19 173 GLY B O 1
ATOM 3368 N N . GLN B 1 174 ? -11.859 -17.828 -15.375 1 93.38 174 GLN B N 1
ATOM 3369 C CA . GLN B 1 174 ? -11.484 -17.453 -14.016 1 93.38 174 GLN B CA 1
ATOM 3370 C C . GLN B 1 174 ? -10.617 -16.203 -14.016 1 93.38 174 GLN B C 1
ATOM 3372 O O . GLN B 1 174 ? -9.781 -16.016 -14.906 1 93.38 174 GLN B O 1
ATOM 3377 N N . SER B 1 175 ? -10.875 -15.352 -12.992 1 94.56 175 SER B N 1
ATOM 3378 C CA . SER B 1 175 ? -10.078 -14.141 -12.859 1 94.56 175 SER B CA 1
ATOM 3379 C C . SER B 1 175 ? -9.164 -14.203 -11.641 1 94.56 175 SER B C 1
ATOM 3381 O O . SER B 1 175 ? -9.461 -14.922 -10.68 1 94.56 175 SER B O 1
ATOM 3383 N N . VAL B 1 176 ? -8.07 -13.578 -11.75 1 95.31 176 VAL B N 1
ATOM 3384 C CA . VAL B 1 176 ? -7.176 -13.352 -10.617 1 95.31 176 VAL B CA 1
ATOM 3385 C C . VAL B 1 176 ? -7.496 -12 -9.969 1 95.31 176 VAL B C 1
ATOM 3387 O O . VAL B 1 176 ? -6.984 -10.961 -10.398 1 95.31 176 VAL B O 1
ATOM 3390 N N . SER B 1 177 ? -8.219 -12.031 -8.859 1 91.62 177 SER B N 1
ATOM 3391 C CA . SER B 1 177 ? -8.875 -10.812 -8.414 1 91.62 177 SER B CA 1
ATOM 3392 C C . SER B 1 177 ? -8.391 -10.398 -7.023 1 91.62 177 SER B C 1
ATOM 3394 O O . SER B 1 177 ? -8.766 -9.344 -6.52 1 91.62 177 SER B O 1
ATOM 3396 N N . ARG B 1 178 ? -7.551 -11.195 -6.449 1 91.19 178 ARG B N 1
ATOM 3397 C CA . ARG B 1 178 ? -7.07 -10.883 -5.105 1 91.19 178 ARG B CA 1
ATOM 3398 C C . ARG B 1 178 ? -5.559 -11.07 -5.008 1 91.19 178 ARG B C 1
ATOM 3400 O O . ARG B 1 178 ? -4.988 -11.922 -5.688 1 91.19 178 ARG B O 1
ATOM 3407 N N . SER B 1 179 ? -5.027 -10.266 -4.125 1 93.62 179 SER B N 1
ATOM 3408 C CA . SER B 1 179 ? -3.588 -10.406 -3.92 1 93.62 179 SER B CA 1
ATOM 3409 C C . SER B 1 179 ? -3.172 -9.875 -2.551 1 93.62 179 SER B C 1
ATOM 3411 O O . SER B 1 179 ? -3.846 -9.016 -1.979 1 93.62 179 SER B O 1
ATOM 3413 N N . PHE B 1 180 ? -2.199 -10.5 -2.02 1 93.19 180 PHE B N 1
ATOM 3414 C CA . PHE B 1 180 ? -1.446 -10.008 -0.87 1 93.19 180 PHE B CA 1
ATOM 3415 C C . PHE B 1 180 ? 0.008 -9.75 -1.245 1 93.19 180 PHE B C 1
ATOM 3417 O O . PHE B 1 180 ? 0.737 -10.688 -1.596 1 93.19 180 PHE B O 1
ATOM 3424 N N . LEU B 1 181 ? 0.425 -8.453 -1.136 1 93.88 181 LEU B N 1
ATOM 3425 C CA . LEU B 1 181 ? 1.77 -8.086 -1.567 1 93.88 181 LEU B CA 1
ATOM 3426 C C . LEU B 1 181 ? 2.516 -7.352 -0.458 1 93.88 181 LEU B C 1
ATOM 3428 O O . LEU B 1 181 ? 1.896 -6.695 0.385 1 93.88 181 LEU B O 1
ATOM 3432 N N . SER B 1 182 ? 3.799 -7.535 -0.461 1 94.88 182 SER B N 1
ATOM 3433 C CA . SER B 1 182 ? 4.715 -6.715 0.326 1 94.88 182 SER B CA 1
ATOM 3434 C C . SER B 1 182 ? 5.535 -5.789 -0.567 1 94.88 182 SER B C 1
ATOM 3436 O O . SER B 1 182 ? 6.082 -6.223 -1.582 1 94.88 182 SER B O 1
ATOM 3438 N N . ILE B 1 183 ? 5.582 -4.504 -0.195 1 96.44 183 ILE B N 1
ATOM 3439 C CA . ILE B 1 183 ? 6.352 -3.51 -0.937 1 96.44 183 ILE B CA 1
ATOM 3440 C C . ILE B 1 183 ? 7.609 -3.145 -0.156 1 96.44 183 ILE B C 1
ATOM 3442 O O . ILE B 1 183 ? 7.543 -2.83 1.034 1 96.44 183 ILE B O 1
ATOM 3446 N N . SER B 1 184 ? 8.727 -3.223 -0.796 1 97.5 184 SER B N 1
ATOM 3447 C CA . SER B 1 184 ? 10.008 -2.918 -0.179 1 97.5 184 SER B CA 1
ATOM 3448 C C . SER B 1 184 ? 10.969 -2.281 -1.181 1 97.5 184 SER B C 1
ATOM 3450 O O . SER B 1 184 ? 10.594 -2.023 -2.328 1 97.5 184 SER B O 1
ATOM 3452 N N . ALA B 1 185 ? 12.102 -1.869 -0.695 1 98.44 185 ALA B N 1
ATOM 3453 C CA . ALA B 1 185 ? 13.203 -1.369 -1.509 1 98.44 185 ALA B CA 1
ATOM 3454 C C . ALA B 1 185 ? 14.477 -2.172 -1.26 1 98.44 185 ALA B C 1
ATOM 3456 O O . ALA B 1 185 ? 14.711 -2.65 -0.147 1 98.44 185 ALA B O 1
ATOM 3457 N N . GLU B 1 186 ? 15.258 -2.309 -2.279 1 98.81 186 GLU B N 1
ATOM 3458 C CA . GLU B 1 186 ? 16.531 -3.018 -2.174 1 98.81 186 GLU B CA 1
ATOM 3459 C C . GLU B 1 186 ? 17.609 -2.355 -3.033 1 98.81 186 GLU B C 1
ATOM 3461 O O . GLU B 1 186 ? 17.297 -1.729 -4.051 1 98.81 186 GLU B O 1
ATOM 3466 N N . PRO B 1 187 ? 18.906 -2.551 -2.557 1 98.88 187 PRO B N 1
ATOM 3467 C CA . PRO B 1 187 ? 19.953 -2.268 -3.541 1 98.88 187 PRO B CA 1
ATOM 3468 C C . PRO B 1 187 ? 19.797 -3.092 -4.816 1 98.88 187 PRO B C 1
ATOM 3470 O O . PRO B 1 187 ? 19.312 -4.227 -4.77 1 98.88 187 PRO B O 1
ATOM 3473 N N . SER B 1 188 ? 20.188 -2.469 -5.957 1 98.88 188 SER B N 1
ATOM 3474 C CA . SER B 1 188 ? 20.109 -3.225 -7.199 1 98.88 188 SER B CA 1
ATOM 3475 C C . SER B 1 188 ? 21.219 -4.254 -7.305 1 98.88 188 SER B C 1
ATOM 3477 O O . SER B 1 188 ? 22.359 -3.988 -6.895 1 98.88 188 SER B O 1
ATOM 3479 N N . THR B 1 189 ? 20.906 -5.441 -7.773 1 98.81 189 THR B N 1
ATOM 3480 C CA . THR B 1 189 ? 21.906 -6.457 -8.102 1 98.81 189 THR B CA 1
ATOM 3481 C C . THR B 1 189 ? 22.531 -6.184 -9.469 1 98.81 189 THR B C 1
ATOM 3483 O O . THR B 1 189 ? 22.047 -5.32 -10.211 1 98.81 189 THR B O 1
ATOM 3486 N N . ARG B 1 190 ? 23.578 -6.969 -9.781 1 98.75 190 ARG B N 1
ATOM 3487 C CA . ARG B 1 190 ? 24.172 -6.855 -11.109 1 98.75 190 ARG B CA 1
ATOM 3488 C C . ARG B 1 190 ? 23.156 -7.148 -12.203 1 98.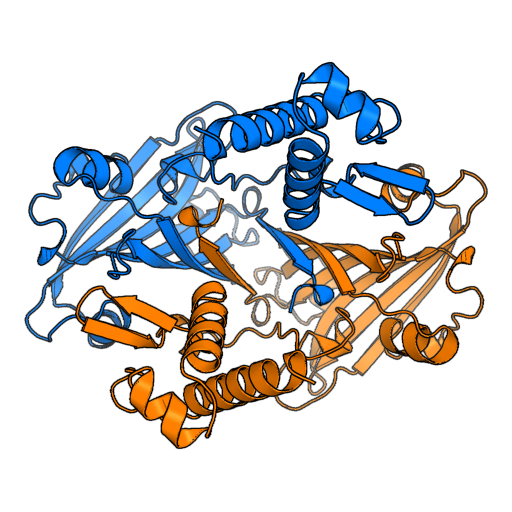75 190 ARG B C 1
ATOM 3490 O O . ARG B 1 190 ? 23.109 -6.461 -13.227 1 98.75 190 ARG B O 1
ATOM 3497 N N . GLU B 1 191 ? 22.328 -8.133 -12.023 1 98.81 191 GLU B N 1
ATOM 3498 C CA . GLU B 1 191 ? 21.297 -8.469 -12.992 1 98.81 191 GLU B CA 1
ATOM 3499 C C . GLU B 1 191 ? 20.297 -7.332 -13.148 1 98.81 191 GLU B C 1
ATOM 3501 O O . GLU B 1 191 ? 19.906 -6.984 -14.266 1 98.81 191 GLU B O 1
ATOM 3506 N N . ASP B 1 192 ? 19.859 -6.789 -12.016 1 98.88 192 ASP B N 1
ATOM 3507 C CA . ASP B 1 192 ? 18.969 -5.625 -12.07 1 98.88 192 ASP B CA 1
ATOM 3508 C C . ASP B 1 192 ? 19.578 -4.52 -12.93 1 98.88 192 ASP B C 1
ATOM 3510 O O . ASP B 1 192 ? 18.906 -3.965 -13.805 1 98.88 192 ASP B O 1
ATOM 3514 N N . GLN B 1 193 ? 20.844 -4.199 -12.594 1 98.88 193 GLN B N 1
ATOM 3515 C CA . GLN B 1 193 ? 21.547 -3.107 -13.25 1 98.88 193 GLN B CA 1
ATOM 3516 C C . GLN B 1 193 ? 21.609 -3.328 -14.758 1 98.88 193 GLN B C 1
ATOM 3518 O O . GLN B 1 193 ? 21.344 -2.412 -15.539 1 98.88 193 GLN B O 1
ATOM 3523 N N . GLN B 1 194 ? 21.859 -4.52 -15.148 1 98.81 194 GLN B N 1
ATOM 3524 C CA . GLN B 1 194 ? 22 -4.852 -16.562 1 98.81 194 GLN B CA 1
ATOM 3525 C C . GLN B 1 194 ? 20.641 -4.809 -17.266 1 98.81 194 GLN B C 1
ATOM 3527 O O . GLN B 1 194 ? 20.5 -4.191 -18.328 1 98.81 194 GLN B O 1
ATOM 3532 N N . LEU B 1 195 ? 19.625 -5.395 -16.688 1 98.88 195 LEU B N 1
ATOM 3533 C CA . LEU B 1 195 ? 18.344 -5.578 -17.359 1 98.88 195 LEU B CA 1
ATOM 3534 C C . LEU B 1 195 ? 17.516 -4.305 -17.297 1 98.88 195 LEU B C 1
ATOM 3536 O O . LEU B 1 195 ? 16.75 -4.008 -18.219 1 98.88 195 LEU B O 1
ATOM 3540 N N . LEU B 1 196 ? 17.672 -3.506 -16.188 1 98.81 196 LEU B N 1
ATOM 3541 C CA . LEU B 1 196 ? 16.828 -2.332 -15.984 1 98.81 196 LEU B CA 1
ATOM 3542 C C . LEU B 1 196 ? 17.609 -1.05 -16.25 1 98.81 196 LEU B C 1
ATOM 3544 O O . LEU B 1 196 ? 17.094 0.051 -16.047 1 98.81 196 LEU B O 1
ATOM 3548 N N . ASN B 1 197 ? 18.812 -1.143 -16.672 1 98.56 197 ASN B N 1
ATOM 3549 C CA . ASN B 1 197 ? 19.672 -0.003 -16.969 1 98.56 197 ASN B CA 1
ATOM 3550 C C . ASN B 1 197 ? 19.812 0.923 -15.766 1 98.56 197 ASN B C 1
ATOM 3552 O O . ASN B 1 197 ? 19.547 2.123 -15.867 1 98.56 197 ASN B O 1
ATOM 3556 N N . LEU B 1 198 ? 20.203 0.359 -14.711 1 98.81 198 LEU B N 1
ATOM 3557 C CA . LEU B 1 198 ? 20.422 1.099 -13.477 1 98.81 198 LEU B CA 1
ATOM 3558 C C . LEU B 1 198 ? 21.906 1.257 -13.188 1 98.81 198 LEU B C 1
ATOM 3560 O O . LEU B 1 198 ? 22.703 0.349 -13.461 1 98.81 198 LEU B O 1
ATOM 3564 N N . SER B 1 199 ? 22.297 2.379 -12.609 1 98.75 199 SER B N 1
ATOM 3565 C CA . SER B 1 199 ? 23.625 2.496 -12.008 1 98.75 199 SER B CA 1
ATOM 3566 C C . SER B 1 199 ? 23.688 1.787 -10.656 1 98.75 199 SER B C 1
ATOM 3568 O O . SER B 1 199 ? 22.656 1.395 -10.117 1 98.75 199 SER B O 1
ATOM 3570 N N . LYS B 1 200 ? 24.875 1.673 -10.117 1 98.56 200 LYS B N 1
ATOM 3571 C CA . LYS B 1 200 ? 25.094 0.955 -8.867 1 98.56 200 LYS B CA 1
ATOM 3572 C C . LYS B 1 200 ? 24.328 1.604 -7.715 1 98.56 200 LYS B C 1
ATOM 3574 O O . LYS B 1 200 ? 23.938 0.928 -6.762 1 98.56 200 LYS B O 1
ATOM 3579 N N . THR B 1 201 ? 24.094 2.912 -7.801 1 98.75 201 THR B N 1
ATOM 3580 C CA . THR B 1 201 ? 23.484 3.637 -6.691 1 98.75 201 THR B CA 1
ATOM 3581 C C . THR B 1 201 ? 21.969 3.723 -6.867 1 98.75 201 THR B C 1
ATOM 3583 O O . THR B 1 201 ? 21.266 4.176 -5.969 1 98.75 201 THR B O 1
ATOM 3586 N N . GLU B 1 202 ? 21.5 3.354 -8.023 1 98.81 202 GLU B N 1
ATOM 3587 C CA . GLU B 1 202 ? 20.062 3.363 -8.273 1 98.81 202 GLU B CA 1
ATOM 3588 C C . GLU B 1 202 ? 19.406 2.057 -7.828 1 98.81 202 GLU B C 1
ATOM 3590 O O . GLU B 1 202 ? 19.828 0.975 -8.25 1 98.81 202 GLU B O 1
ATOM 3595 N N . PRO B 1 203 ? 18.406 2.115 -6.957 1 98.94 203 PRO B N 1
ATOM 3596 C CA . PRO B 1 203 ? 17.828 0.915 -6.344 1 98.94 203 PRO B CA 1
ATOM 3597 C C . PRO B 1 203 ? 16.703 0.312 -7.172 1 98.94 203 PRO B C 1
ATOM 3599 O O . PRO B 1 203 ? 16.391 0.811 -8.258 1 98.94 203 PRO B O 1
ATOM 3602 N N . VAL B 1 204 ? 16.156 -0.745 -6.641 1 98.94 204 VAL B N 1
ATOM 3603 C CA . VAL B 1 204 ? 14.906 -1.31 -7.152 1 98.94 204 VAL B CA 1
ATOM 3604 C C . VAL B 1 204 ? 13.828 -1.24 -6.078 1 98.94 204 VAL B C 1
ATOM 3606 O O . VAL B 1 204 ? 14.125 -1.272 -4.883 1 98.94 204 VAL B O 1
ATOM 3609 N N . GLY B 1 205 ? 12.609 -1.012 -6.512 1 98.5 205 GLY B N 1
ATOM 3610 C CA . GLY B 1 205 ? 11.453 -1.392 -5.715 1 98.5 205 GLY B CA 1
ATOM 3611 C C . GLY B 1 205 ? 11.078 -2.854 -5.867 1 98.5 205 GLY B C 1
ATOM 3612 O O . GLY B 1 205 ? 11.18 -3.416 -6.957 1 98.5 205 GLY B O 1
ATOM 3613 N N . VAL B 1 206 ? 10.688 -3.471 -4.766 1 98.38 206 VAL B N 1
ATOM 3614 C CA . VAL B 1 206 ? 10.32 -4.883 -4.832 1 98.38 206 VAL B CA 1
ATOM 3615 C C . VAL B 1 206 ? 8.875 -5.066 -4.379 1 98.38 206 VAL B C 1
ATOM 3617 O O . VAL B 1 206 ? 8.492 -4.586 -3.311 1 98.38 206 VAL B O 1
ATOM 3620 N N . MET B 1 207 ? 8.031 -5.648 -5.195 1 97.06 207 MET B N 1
ATOM 3621 C CA . MET B 1 207 ? 6.695 -6.129 -4.855 1 97.06 207 MET B CA 1
ATOM 3622 C C . MET B 1 207 ? 6.633 -7.648 -4.918 1 97.06 207 MET B C 1
ATOM 3624 O O . MET B 1 207 ? 6.812 -8.242 -5.984 1 97.06 207 MET B O 1
ATOM 3628 N N . ALA B 1 208 ? 6.406 -8.234 -3.766 1 96.44 208 ALA B N 1
ATOM 3629 C CA . ALA B 1 208 ? 6.41 -9.695 -3.689 1 96.44 208 ALA B CA 1
ATOM 3630 C C . ALA B 1 208 ? 5.195 -10.211 -2.924 1 96.44 208 ALA B C 1
ATOM 3632 O O . ALA B 1 208 ? 4.797 -9.625 -1.914 1 96.44 208 ALA B O 1
ATOM 3633 N N . GLY B 1 209 ? 4.574 -11.258 -3.477 1 95.69 209 GLY B N 1
ATOM 3634 C CA . GLY B 1 209 ? 3.445 -11.828 -2.764 1 95.69 209 GLY B CA 1
ATOM 3635 C C . GLY B 1 209 ? 2.699 -12.875 -3.568 1 95.69 209 GLY B C 1
ATOM 3636 O O . GLY B 1 209 ? 3.307 -13.617 -4.348 1 95.69 209 GLY B O 1
ATOM 3637 N N . ILE B 1 210 ? 1.392 -13 -3.219 1 95.44 210 ILE B N 1
ATOM 3638 C CA . ILE B 1 210 ? 0.599 -14.102 -3.762 1 95.44 210 ILE B CA 1
ATOM 3639 C C . ILE B 1 210 ? -0.677 -13.555 -4.395 1 95.44 210 ILE B C 1
ATOM 3641 O O . ILE B 1 210 ? -1.248 -12.57 -3.908 1 95.44 210 ILE B O 1
ATOM 3645 N N . PHE B 1 211 ? -1.04 -14.188 -5.477 1 95.75 211 PHE B N 1
ATOM 3646 C CA . PHE B 1 211 ? -2.27 -13.875 -6.191 1 95.75 211 PHE B CA 1
ATOM 3647 C C . PHE B 1 211 ? -3.26 -15.031 -6.102 1 95.75 211 PHE B C 1
ATOM 3649 O O . PHE B 1 211 ? -2.867 -16.2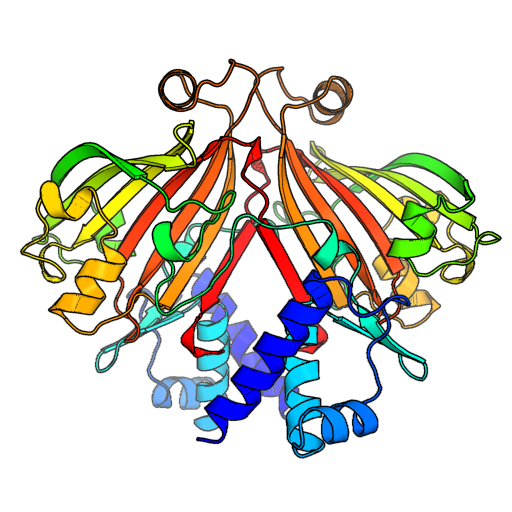03 -6.148 1 95.75 211 PHE B O 1
ATOM 3656 N N . PHE B 1 212 ? -4.539 -14.695 -6.062 1 93.19 212 PHE B N 1
ATOM 3657 C CA . PHE B 1 212 ? -5.598 -15.695 -5.906 1 93.19 212 PHE B CA 1
ATOM 3658 C C . PHE B 1 212 ? -6.613 -15.586 -7.035 1 93.19 212 PHE B C 1
ATOM 3660 O O . PHE B 1 212 ? -6.91 -14.484 -7.508 1 93.19 212 PHE B O 1
ATOM 3667 N N . LEU B 1 213 ? -7.164 -16.734 -7.305 1 93 213 LEU B N 1
ATOM 3668 C CA . LEU B 1 213 ? -8.336 -16.766 -8.172 1 93 213 LEU B CA 1
ATOM 3669 C C . LEU B 1 213 ? -9.562 -16.219 -7.438 1 93 213 LEU B C 1
ATOM 3671 O O . LEU B 1 213 ? -9.547 -16.078 -6.215 1 93 213 LEU B O 1
ATOM 3675 N N . ASP B 1 214 ? -10.609 -15.922 -8.195 1 87.75 214 ASP B N 1
ATOM 3676 C CA . ASP B 1 214 ? -11.844 -15.367 -7.645 1 87.75 214 ASP B CA 1
ATOM 3677 C C . ASP B 1 214 ? -12.484 -16.328 -6.656 1 87.75 214 ASP B C 1
ATOM 3679 O O . ASP B 1 214 ? -13.258 -15.922 -5.785 1 87.75 214 ASP B O 1
ATOM 3683 N N . ASP B 1 215 ? -12.133 -17.625 -6.723 1 86.19 215 ASP B N 1
ATOM 3684 C CA . ASP B 1 215 ? -12.719 -18.625 -5.824 1 86.19 215 ASP B CA 1
ATOM 3685 C C . ASP B 1 215 ? -11.836 -18.844 -4.602 1 86.19 215 ASP B C 1
ATOM 3687 O O . ASP B 1 215 ? -12.094 -19.75 -3.797 1 86.19 215 ASP B O 1
ATOM 3691 N N . GLY B 1 216 ? -10.734 -18.094 -4.566 1 87.06 216 GLY B N 1
ATOM 3692 C CA . GLY B 1 216 ? -9.875 -18.156 -3.393 1 87.06 216 GLY B CA 1
ATOM 3693 C C . GLY B 1 216 ? -8.688 -19.078 -3.576 1 87.06 216 GLY B C 1
ATOM 3694 O O . GLY B 1 216 ? -7.805 -19.141 -2.721 1 87.06 216 GLY B O 1
ATOM 3695 N N . THR B 1 217 ? -8.57 -19.719 -4.668 1 90.88 217 THR B N 1
ATOM 3696 C CA . THR B 1 217 ? -7.465 -20.625 -4.934 1 90.88 217 THR B CA 1
ATOM 3697 C C . THR B 1 217 ? -6.168 -19.844 -5.156 1 90.88 217 THR B C 1
ATOM 3699 O O . THR B 1 217 ? -6.125 -18.922 -5.973 1 90.88 217 THR B O 1
ATOM 3702 N N . PRO B 1 218 ? -5.121 -20.266 -4.387 1 93.69 218 PRO B N 1
ATOM 3703 C CA . PRO B 1 218 ? -3.83 -19.656 -4.711 1 93.69 218 PRO B CA 1
ATOM 3704 C C . PRO B 1 218 ? -3.375 -19.969 -6.137 1 93.69 218 PRO B C 1
ATOM 3706 O O . PRO B 1 218 ? -3.346 -21.125 -6.539 1 93.69 218 PRO B O 1
ATOM 3709 N N . PHE B 1 219 ? -3.01 -18.953 -6.852 1 96.38 219 PHE B N 1
ATOM 3710 C CA . PHE B 1 219 ? -2.74 -19.125 -8.273 1 96.38 219 PHE B CA 1
ATOM 3711 C C . PHE B 1 219 ? -1.261 -18.906 -8.578 1 96.38 219 PHE B C 1
ATOM 3713 O O . PHE B 1 219 ? -0.675 -19.625 -9.383 1 96.38 219 PHE B O 1
ATOM 3720 N N . GLU B 1 220 ? -0.68 -17.875 -7.914 1 98.25 220 GLU B N 1
ATOM 3721 C CA . GLU B 1 220 ? 0.694 -17.5 -8.25 1 98.25 220 GLU B CA 1
ATOM 3722 C C . GLU B 1 220 ? 1.4 -16.859 -7.059 1 98.25 220 GLU B C 1
ATOM 3724 O O . GLU B 1 220 ? 0.819 -16.031 -6.363 1 98.25 220 GLU B O 1
ATOM 3729 N N . VAL B 1 221 ? 2.625 -17.281 -6.855 1 97.75 221 VAL B N 1
ATOM 3730 C CA . VAL B 1 221 ? 3.584 -16.5 -6.074 1 97.75 221 VAL B CA 1
ATOM 3731 C C . VAL B 1 221 ? 4.488 -15.711 -7.012 1 97.75 221 VAL B C 1
ATOM 3733 O O . VAL B 1 221 ? 5.008 -16.25 -7.992 1 97.75 221 VAL B O 1
ATOM 3736 N N . SER B 1 222 ? 4.598 -14.43 -6.734 1 97.75 222 SER B N 1
ATOM 3737 C CA . SER B 1 222 ? 5.34 -13.594 -7.668 1 97.75 222 SER B CA 1
ATOM 3738 C C . SER B 1 222 ? 6.273 -12.641 -6.93 1 97.75 222 SER B C 1
ATOM 3740 O O . SER B 1 222 ? 5.992 -12.234 -5.797 1 97.75 222 SER B O 1
ATOM 3742 N N . ASN B 1 223 ? 7.402 -12.391 -7.512 1 98.06 223 ASN B N 1
ATOM 3743 C CA . ASN B 1 223 ? 8.359 -11.359 -7.137 1 98.06 223 ASN B CA 1
ATOM 3744 C C . ASN B 1 223 ? 8.648 -10.414 -8.305 1 98.06 223 ASN B C 1
ATOM 3746 O O . ASN B 1 223 ? 9.086 -10.844 -9.367 1 98.06 223 ASN B O 1
ATOM 3750 N N . MET B 1 224 ? 8.336 -9.164 -8.086 1 98.44 224 MET B N 1
ATOM 3751 C CA . MET B 1 224 ? 8.57 -8.156 -9.109 1 98.44 224 MET B CA 1
ATOM 3752 C C . MET B 1 224 ? 9.617 -7.141 -8.641 1 98.44 224 MET B C 1
ATOM 3754 O O . MET B 1 224 ? 9.43 -6.484 -7.617 1 98.44 224 MET B O 1
ATOM 3758 N N . ARG B 1 225 ? 10.719 -7.051 -9.352 1 98.81 225 ARG B N 1
ATOM 3759 C CA . ARG B 1 225 ? 11.75 -6.039 -9.133 1 98.81 225 ARG B CA 1
ATOM 3760 C C . ARG B 1 225 ? 11.625 -4.902 -10.141 1 98.81 225 ARG B C 1
ATOM 3762 O O . ARG B 1 225 ? 11.82 -5.105 -11.336 1 98.81 225 ARG B O 1
ATOM 3769 N N . LEU B 1 226 ? 11.305 -3.732 -9.664 1 98.38 226 LEU B N 1
ATOM 3770 C CA . LEU B 1 226 ? 10.945 -2.598 -10.508 1 98.38 226 LEU B CA 1
ATOM 3771 C C . LEU B 1 226 ? 12.055 -1.557 -10.531 1 98.38 226 LEU B C 1
ATOM 3773 O O . LEU B 1 226 ? 12.656 -1.263 -9.492 1 98.38 226 LEU B O 1
ATOM 3777 N N . HIS B 1 227 ? 12.211 -0.935 -11.742 1 98.31 227 HIS B N 1
ATOM 3778 C CA . HIS B 1 227 ? 12.938 0.33 -11.781 1 98.31 227 HIS B CA 1
ATOM 3779 C C . HIS B 1 227 ? 12.367 1.325 -10.781 1 98.31 227 HIS B C 1
ATOM 3781 O O . HIS B 1 227 ? 11.164 1.623 -10.805 1 98.31 227 HIS B O 1
ATOM 3787 N N . TYR B 1 228 ? 13.219 1.919 -9.945 1 98.19 228 TYR B N 1
ATOM 3788 C CA . TYR B 1 228 ? 12.75 2.648 -8.773 1 98.19 228 TYR B CA 1
ATOM 3789 C C . TYR B 1 228 ? 11.891 3.844 -9.188 1 98.19 228 TYR B C 1
ATOM 3791 O O . TYR B 1 228 ? 10.977 4.234 -8.461 1 98.19 228 TYR B O 1
ATOM 3799 N N . GLN B 1 229 ? 12.141 4.41 -10.312 1 96.19 229 GLN B N 1
ATOM 3800 C CA . GLN B 1 229 ? 11.438 5.602 -10.766 1 96.19 229 GLN B CA 1
ATOM 3801 C C . GLN B 1 229 ? 9.953 5.305 -10.992 1 96.19 229 GLN B C 1
ATOM 3803 O O . GLN B 1 229 ? 9.133 6.227 -11.062 1 96.19 229 GLN B O 1
ATOM 3808 N N . TYR B 1 230 ? 9.695 4.039 -11.07 1 94.06 230 TYR B N 1
ATOM 3809 C CA . TYR B 1 230 ? 8.32 3.67 -11.422 1 94.06 230 TYR B CA 1
ATOM 3810 C C . TYR B 1 230 ? 7.617 3.021 -10.234 1 94.06 230 TYR B C 1
ATOM 3812 O O . TYR B 1 230 ? 6.465 2.598 -10.344 1 94.06 230 TYR B O 1
ATOM 3820 N N . LEU B 1 231 ? 8.312 2.873 -9.156 1 95.19 231 LEU B N 1
ATOM 3821 C CA . LEU B 1 231 ? 7.633 2.463 -7.934 1 95.19 231 LEU B CA 1
ATOM 3822 C C . LEU B 1 231 ? 6.965 3.654 -7.258 1 95.19 231 LEU B C 1
ATOM 3824 O O . LEU B 1 231 ? 7.621 4.426 -6.555 1 95.19 231 LEU B O 1
ATOM 3828 N N . LYS B 1 232 ? 5.773 3.836 -7.477 1 93.44 232 LYS B N 1
ATOM 3829 C CA . LYS B 1 232 ? 4.898 4.793 -6.801 1 93.44 232 LYS B CA 1
ATOM 3830 C C . LYS B 1 232 ? 3.559 4.156 -6.445 1 93.44 232 LYS B C 1
ATOM 3832 O O . LYS B 1 232 ? 2.607 4.219 -7.227 1 93.44 232 LYS B O 1
ATOM 3837 N N . TYR B 1 233 ? 3.49 3.576 -5.32 1 94.25 233 TYR B N 1
ATOM 3838 C CA . TYR B 1 233 ? 2.293 2.873 -4.875 1 94.25 233 TYR B CA 1
ATOM 3839 C C . TYR B 1 233 ? 1.484 3.73 -3.906 1 94.25 233 TYR B C 1
ATOM 3841 O O . TYR B 1 233 ? 1.975 4.102 -2.838 1 94.25 233 TYR B O 1
ATOM 3849 N N . ASN B 1 234 ? 0.23 4.004 -4.246 1 93 234 ASN B N 1
ATOM 3850 C CA . ASN B 1 234 ? -0.632 4.816 -3.395 1 93 234 ASN B CA 1
ATOM 3851 C C . ASN B 1 234 ? -1.514 3.947 -2.5 1 93 234 ASN B C 1
ATOM 3853 O O . ASN B 1 234 ? -2.023 2.914 -2.939 1 93 234 ASN B O 1
ATOM 3857 N N . THR B 1 235 ? -1.607 4.387 -1.253 1 90.56 235 THR B N 1
ATOM 3858 C CA . THR B 1 235 ? -2.447 3.67 -0.302 1 90.56 235 THR B CA 1
ATOM 3859 C C . THR B 1 235 ? -3.223 4.645 0.58 1 90.56 235 THR B C 1
ATOM 3861 O O . THR B 1 235 ? -2.73 5.73 0.896 1 90.56 235 THR B O 1
ATOM 3864 N N . PHE B 1 236 ? -4.438 4.266 0.9 1 89.69 236 PHE B N 1
ATOM 3865 C CA . PHE B 1 236 ? -5.301 5.008 1.813 1 89.69 236 PHE B CA 1
ATOM 3866 C C . PHE B 1 236 ? -5.648 4.164 3.033 1 89.69 236 PHE B C 1
ATOM 3868 O O . PHE B 1 236 ? -6.047 3.004 2.9 1 89.69 236 PHE B O 1
ATOM 3875 N N . VAL B 1 237 ? -5.414 4.75 4.195 1 88.56 237 VAL B N 1
ATOM 3876 C CA . VAL B 1 237 ? -5.715 4.055 5.445 1 88.56 237 VAL B CA 1
ATOM 3877 C C . VAL B 1 237 ? -6.77 4.832 6.227 1 88.56 237 VAL B C 1
ATOM 3879 O O . VAL B 1 237 ? -6.703 6.059 6.32 1 88.56 237 VAL B O 1
ATOM 3882 N N . ASN B 1 238 ? -7.773 4.129 6.719 1 86.62 238 ASN B N 1
ATOM 3883 C CA . ASN B 1 238 ? -8.844 4.664 7.555 1 86.62 238 ASN B CA 1
ATOM 3884 C C . ASN B 1 238 ? -9.07 3.801 8.789 1 86.62 238 ASN B C 1
ATOM 3886 O O . ASN B 1 238 ? -9.609 2.695 8.695 1 86.62 238 ASN B O 1
ATOM 3890 N N . LEU B 1 239 ? -8.797 4.301 9.961 1 82.44 239 LEU B N 1
ATOM 3891 C CA . LEU B 1 239 ? -8.906 3.529 11.195 1 82.44 239 LEU B CA 1
ATOM 3892 C C . LEU B 1 239 ? -10.352 3.459 11.672 1 82.44 239 LEU B C 1
ATOM 3894 O O . LEU B 1 239 ? -10.688 2.641 12.531 1 82.44 239 LEU B O 1
ATOM 3898 N N . ASP B 1 240 ? -11.203 4.395 11.227 1 70.19 240 ASP B N 1
ATOM 3899 C CA . ASP B 1 240 ? -12.602 4.418 11.656 1 70.19 240 ASP B CA 1
ATOM 3900 C C . ASP B 1 240 ? -13.391 3.283 11.008 1 70.19 240 ASP B C 1
ATOM 3902 O O . ASP B 1 240 ? -14.5 2.963 11.453 1 70.19 240 ASP B O 1
ATOM 3906 N N . GLN B 1 241 ? -12.891 2.84 9.867 1 56.06 241 GLN B N 1
ATOM 3907 C CA . GLN B 1 241 ? -13.641 1.782 9.188 1 56.06 241 GLN B CA 1
ATOM 3908 C C . GLN B 1 241 ? -13.508 0.456 9.93 1 56.06 241 GLN B C 1
ATOM 3910 O O . GLN B 1 241 ? -14.289 -0.47 9.695 1 56.06 241 GLN B O 1
ATOM 3915 N N . ASP B 1 242 ? -12.508 0.339 10.828 1 48.72 242 ASP B N 1
ATOM 3916 C CA . ASP B 1 242 ? -12.391 -0.937 11.531 1 48.72 242 ASP B CA 1
ATOM 3917 C C . ASP B 1 242 ? -13.305 -0.982 12.75 1 48.72 242 ASP B C 1
ATOM 3919 O O . ASP B 1 242 ? -13.469 0.021 13.445 1 48.72 242 ASP B O 1
#